Protein AF-A0A5C9BXA0-F1 (afdb_monomer_lite)

Radius of gyration: 40.38 Å; chains: 1; bounding box: 84×95×118 Å

Sequence (724 aa):
MPSVLNLPLPAIEPITLPLEAFYPDLRAKRRQELIDTAKAAVVQTEADAAKKQAAVDTAKKKLASAVPRPSGSGQDDASEPLSNGRGTAVPFLDDNFATHNKELWKVLSGDWAFEDKKLKLKTPGHFATIATLTNHPLDFKATLKYRTLEGGAIGSVGLFFDMVELKDAQAVYTALGTGNSTVQAFHRINGSEVYPGAGIVPAKVKANEDTTLEVIARGQELKIWLNGELKLTYTMPTPRHPGRFALWCHAGVAEFHSLKITPSEPSIDELRLAVRAAESEAALAVKSIDVARAEAAAIEARIAAEVAKYVARPSSAEGGQSTAASHAERTATLAKAELESLRAEQQLDIAKAATKPDDAKSQEAVKASEAKATAARAAVDAAKVNTTKEDANYTPLGPTYPATSTGRRLVLARWLTSKDNPLTARVAVNHIWKRHFGTALVPSVANFGLNGKPPTHPALLDWLAVEFMESGWSLKHLHRLMVTSAAYRRASSEVREMGSGEDRANLPLSPSPSLPRSNNQRIDPENKSYWRANIRRMEAEVVRDTLWSLTNGLDRTFSGPELEPAAADTTPRRSLYFRHTPDDQATMLELFDGPSAAECFERTDSIMPQQALSLANSPVALTQSRLIARRLSQSETSSAPVSDDDFIHAAFEALLVRTPHADELASSGIFLQRQAPLLAEPNKLTRTPTGLATSIPPSTDPRLRARENLVHVLLNHQDFVTIR

pLDDT: mean 85.91, std 15.13, range [27.47, 98.19]

Structure (mmCIF, N/CA/C/O backbone):
data_AF-A0A5C9BXA0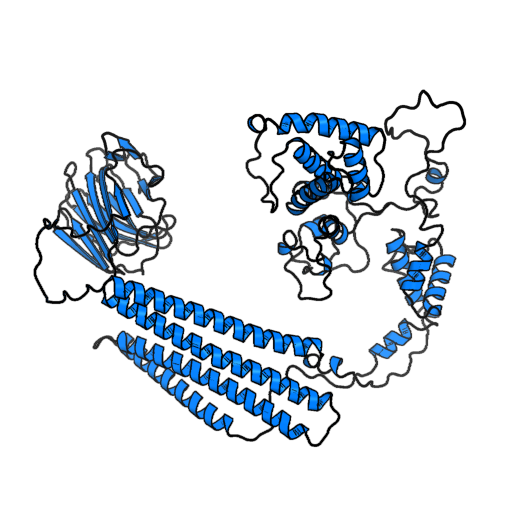-F1
#
_entry.id   AF-A0A5C9BXA0-F1
#
loop_
_atom_site.group_PDB
_atom_site.id
_atom_site.type_symbol
_atom_site.label_atom_id
_atom_site.label_alt_id
_atom_site.label_comp_id
_atom_site.label_asym_id
_atom_site.label_entity_id
_atom_site.label_seq_id
_atom_site.pdbx_PDB_ins_code
_atom_site.Cartn_x
_atom_site.Cartn_y
_atom_site.Cartn_z
_atom_site.occupancy
_atom_site.B_iso_or_equiv
_atom_site.auth_seq_id
_atom_site.auth_comp_id
_atom_site.auth_asym_id
_atom_site.auth_atom_id
_atom_site.pdbx_PDB_model_num
ATOM 1 N N . MET A 1 1 ? -14.961 -4.712 -46.331 1.00 48.28 1 MET A N 1
ATOM 2 C CA . MET A 1 1 ? -13.967 -5.493 -45.561 1.00 48.28 1 MET A CA 1
ATOM 3 C C . MET A 1 1 ? -12.823 -5.839 -46.500 1.00 48.28 1 MET A C 1
ATOM 5 O O . MET A 1 1 ? -13.127 -6.277 -47.604 1.00 48.28 1 MET A O 1
ATOM 9 N N . PRO A 1 2 ? -11.552 -5.613 -46.128 1.00 58.16 2 PRO A N 1
ATOM 10 C CA . PRO A 1 2 ? -10.415 -6.145 -46.879 1.00 58.16 2 PRO A CA 1
ATOM 11 C C . PRO A 1 2 ? -10.594 -7.651 -47.107 1.00 58.16 2 PRO A C 1
ATOM 13 O O . PRO A 1 2 ? -10.984 -8.355 -46.177 1.00 58.16 2 PRO A O 1
ATOM 16 N N . SER A 1 3 ? -10.315 -8.151 -48.313 1.00 64.81 3 SER A N 1
ATOM 17 C CA . SER A 1 3 ? -10.463 -9.579 -48.652 1.00 64.81 3 SER A CA 1
ATOM 18 C C . SER A 1 3 ? -9.663 -10.497 -47.720 1.00 64.81 3 SER A C 1
ATOM 20 O O . SER A 1 3 ? -10.126 -11.582 -47.390 1.00 64.81 3 SER A O 1
ATOM 22 N N . VAL A 1 4 ? -8.521 -10.018 -47.216 1.00 63.44 4 VAL A N 1
ATOM 23 C CA . VAL A 1 4 ? -7.667 -10.705 -46.228 1.00 63.44 4 VAL A CA 1
ATOM 24 C C . VAL A 1 4 ? -8.341 -10.931 -44.864 1.00 63.44 4 VAL A C 1
ATOM 26 O O . VAL A 1 4 ? -7.901 -11.779 -44.101 1.00 63.44 4 VAL A O 1
ATOM 29 N N . LEU A 1 5 ? -9.419 -10.204 -44.545 1.00 67.44 5 LEU A N 1
ATOM 30 C CA . LEU A 1 5 ? -10.202 -10.393 -43.315 1.00 67.44 5 LEU A CA 1
ATOM 31 C C . LEU A 1 5 ? -11.477 -11.217 -43.543 1.00 67.44 5 LEU A C 1
ATOM 33 O O . LEU A 1 5 ? -12.261 -11.395 -42.613 1.00 67.44 5 LEU A O 1
ATOM 37 N N . ASN A 1 6 ? -11.696 -11.741 -44.754 1.00 76.06 6 ASN A N 1
ATOM 38 C CA . ASN A 1 6 ? -12.821 -12.624 -45.061 1.00 76.06 6 ASN A CA 1
ATOM 39 C C . ASN A 1 6 ? -12.522 -14.077 -44.649 1.00 76.06 6 ASN A C 1
ATOM 41 O O . ASN A 1 6 ? -12.647 -15.009 -45.442 1.00 76.06 6 ASN A O 1
ATOM 45 N N . LEU A 1 7 ? -12.057 -14.251 -43.412 1.00 80.88 7 LEU A N 1
ATOM 46 C CA . LEU A 1 7 ? -11.720 -15.548 -42.840 1.00 80.88 7 LEU A CA 1
ATOM 47 C C . LEU A 1 7 ? -12.970 -16.171 -42.211 1.00 80.88 7 LEU A C 1
ATOM 49 O O . LEU A 1 7 ? -13.674 -15.471 -41.471 1.00 80.88 7 LEU A O 1
ATOM 53 N N . PRO A 1 8 ? -13.244 -17.466 -42.447 1.00 82.94 8 PRO A N 1
ATOM 54 C CA . PRO A 1 8 ? -14.403 -18.129 -41.868 1.00 82.94 8 PRO A CA 1
ATOM 55 C C . PRO A 1 8 ? -14.325 -18.105 -40.339 1.00 82.94 8 PRO A C 1
ATOM 57 O O . PRO A 1 8 ? -13.272 -18.340 -39.743 1.00 82.94 8 PRO A O 1
ATOM 60 N N . LEU A 1 9 ? -15.455 -17.821 -39.692 1.00 82.50 9 LEU A N 1
ATOM 61 C CA . LEU A 1 9 ? -15.554 -17.910 -38.240 1.00 82.50 9 LEU A CA 1
ATOM 62 C C . LEU A 1 9 ? -15.630 -19.386 -37.824 1.00 82.50 9 LEU A C 1
ATOM 64 O O . LEU A 1 9 ? -16.473 -20.115 -38.353 1.00 82.50 9 LEU A O 1
ATOM 68 N N . PRO A 1 10 ? -14.799 -19.835 -36.867 1.00 85.06 10 PRO A N 1
ATOM 69 C CA . PRO A 1 10 ? -14.960 -21.154 -36.266 1.00 85.06 10 PRO A CA 1
ATOM 70 C C . PRO A 1 10 ? -16.343 -21.311 -35.614 1.00 85.06 10 PRO A C 1
ATOM 72 O O . PRO A 1 10 ? -16.953 -20.327 -35.187 1.00 85.06 10 PRO A O 1
ATOM 75 N N . ALA A 1 11 ? -16.821 -22.551 -35.488 1.00 90.56 11 ALA A N 1
ATOM 76 C CA . ALA A 1 11 ? -18.076 -22.840 -34.798 1.00 90.56 11 ALA A CA 1
ATOM 77 C C . ALA A 1 11 ? -18.033 -22.364 -33.335 1.00 90.56 11 ALA A C 1
ATOM 79 O O . ALA A 1 11 ? -17.029 -22.523 -32.636 1.00 90.56 11 ALA A O 1
ATOM 80 N N . ILE A 1 12 ? -19.135 -21.761 -32.881 1.00 94.25 12 ILE A N 1
ATOM 81 C CA . ILE A 1 12 ? -19.301 -21.300 -31.502 1.00 94.25 12 ILE A CA 1
ATOM 82 C C . ILE A 1 12 ? -19.943 -22.420 -30.699 1.00 94.25 12 ILE A C 1
ATOM 84 O O . ILE A 1 12 ? -21.111 -22.741 -30.902 1.00 94.25 12 ILE A O 1
ATOM 88 N N . GLU A 1 13 ? -19.184 -22.961 -29.753 1.00 93.88 13 GLU A N 1
ATOM 89 C CA . GLU A 1 13 ? -19.622 -24.044 -28.879 1.00 93.88 13 GLU A CA 1
ATOM 90 C C . GLU A 1 13 ? -19.443 -23.652 -27.409 1.00 93.88 13 GLU A C 1
ATOM 92 O O . GLU A 1 13 ? -18.456 -22.985 -27.070 1.00 93.88 13 GLU A O 1
ATOM 97 N N . PRO A 1 14 ? -20.366 -24.053 -26.515 1.00 94.75 14 PRO A N 1
ATOM 98 C CA . PRO A 1 14 ? -20.176 -23.879 -25.085 1.00 94.75 14 PRO A CA 1
ATOM 99 C C . PRO A 1 14 ? -18.888 -24.547 -24.598 1.00 94.75 14 PRO A C 1
ATOM 101 O O . PRO A 1 14 ? -18.557 -25.658 -25.003 1.00 94.75 14 PRO A O 1
ATOM 104 N N . ILE A 1 15 ? -18.181 -23.881 -23.688 1.00 93.75 15 ILE A N 1
ATOM 105 C CA . ILE A 1 15 ? -16.971 -24.407 -23.054 1.00 93.75 15 ILE A CA 1
ATOM 106 C C . ILE A 1 15 ? -17.175 -24.526 -21.550 1.00 93.75 15 ILE A C 1
ATOM 108 O O . ILE A 1 15 ? -17.762 -23.639 -20.926 1.00 93.75 15 ILE A O 1
ATOM 112 N N . THR A 1 16 ? -16.645 -25.593 -20.961 1.00 93.69 16 THR A N 1
ATOM 113 C CA . THR A 1 16 ? -16.536 -25.720 -19.506 1.00 93.69 16 THR A CA 1
ATOM 114 C C . THR A 1 16 ? -15.391 -24.847 -19.012 1.00 93.69 16 THR A C 1
ATOM 116 O O . THR A 1 16 ? -14.286 -24.876 -19.558 1.00 93.69 16 THR A O 1
ATOM 119 N N . LEU A 1 17 ? -15.665 -24.040 -17.994 1.00 91.94 17 LEU A N 1
ATOM 120 C CA . LEU A 1 17 ? -14.680 -23.183 -17.358 1.00 91.94 17 LEU A CA 1
ATOM 121 C C . LEU A 1 17 ? -13.929 -23.961 -16.269 1.00 91.94 17 LEU A C 1
ATOM 123 O O . LEU A 1 17 ? -14.535 -24.781 -15.577 1.00 91.94 17 LEU A O 1
ATOM 127 N N . PRO A 1 18 ? -12.624 -23.702 -16.083 1.00 91.25 18 PRO A N 1
ATOM 128 C CA . PRO A 1 18 ? -11.890 -24.259 -14.955 1.00 91.25 18 PRO A CA 1
ATOM 129 C C . PRO A 1 18 ? -12.444 -23.709 -13.632 1.00 91.25 18 PRO A C 1
ATOM 131 O O . PRO A 1 18 ? -13.010 -22.610 -13.596 1.00 91.25 18 PRO A O 1
ATOM 134 N N . LEU A 1 19 ? -12.260 -24.456 -12.539 1.00 88.62 19 LEU A N 1
ATOM 135 C CA . LEU A 1 19 ? -12.777 -24.107 -11.210 1.00 88.62 19 LEU A CA 1
ATOM 136 C C . LEU A 1 19 ? -12.387 -22.689 -10.786 1.00 88.62 19 LEU A C 1
ATOM 138 O O . LEU A 1 19 ? -13.210 -21.927 -10.297 1.00 88.62 19 LEU A O 1
ATOM 142 N N . GLU A 1 20 ? -11.150 -22.289 -11.052 1.00 89.38 20 GLU A N 1
ATOM 143 C CA . GLU A 1 20 ? -10.595 -20.989 -10.684 1.00 89.38 20 GLU A CA 1
ATOM 144 C C . GLU A 1 20 ? -11.245 -19.808 -11.423 1.00 89.38 20 GLU A C 1
ATOM 146 O O . GLU A 1 20 ? -11.086 -18.653 -11.001 1.00 89.38 20 GLU A O 1
ATOM 151 N N . ALA A 1 21 ? -11.936 -20.077 -12.536 1.00 90.06 21 ALA A N 1
ATOM 152 C CA . ALA A 1 21 ? -12.659 -19.077 -13.311 1.00 90.06 21 ALA A CA 1
ATOM 153 C C . ALA A 1 21 ? -14.081 -18.862 -12.783 1.00 90.06 21 ALA A C 1
ATOM 155 O O . ALA A 1 21 ? -14.523 -17.716 -12.738 1.00 90.06 21 ALA A O 1
ATOM 156 N N . PHE A 1 22 ? -14.778 -19.927 -12.370 1.00 92.06 22 PHE A N 1
ATOM 157 C CA . PHE A 1 22 ? -16.157 -19.816 -11.884 1.00 92.06 22 PHE A CA 1
ATOM 158 C C . PHE A 1 22 ? -16.286 -19.802 -10.355 1.00 92.06 22 PHE A C 1
ATOM 160 O O . PHE A 1 22 ? -17.319 -19.386 -9.845 1.00 92.06 22 PHE A O 1
ATOM 167 N N . TYR A 1 23 ? -15.243 -20.177 -9.616 1.00 93.56 23 TYR A N 1
ATOM 168 C CA . TYR A 1 23 ? -15.154 -20.000 -8.169 1.00 93.56 23 TYR A CA 1
ATOM 169 C C . TYR A 1 23 ? -13.767 -19.454 -7.768 1.00 93.56 23 TYR A C 1
ATOM 171 O O . TYR A 1 23 ? -12.899 -20.191 -7.293 1.00 93.56 23 TYR A O 1
ATOM 179 N N . PRO A 1 24 ? -13.514 -18.145 -7.973 1.00 92.69 24 PRO A N 1
ATOM 180 C CA . PRO A 1 24 ? -12.199 -17.534 -7.761 1.00 92.69 24 PRO A CA 1
ATOM 181 C C . PRO A 1 24 ? -11.617 -17.704 -6.352 1.00 92.69 24 PRO A C 1
ATOM 183 O O . PRO A 1 24 ? -10.400 -17.849 -6.220 1.00 92.69 24 PRO A O 1
ATOM 186 N N . ASP A 1 25 ? -12.457 -17.721 -5.313 1.00 91.44 25 ASP A N 1
ATOM 187 C CA . ASP A 1 25 ? -12.003 -17.868 -3.924 1.00 91.44 25 ASP A CA 1
ATOM 188 C C . ASP A 1 25 ? -11.428 -19.254 -3.605 1.00 91.44 25 ASP A C 1
ATOM 190 O O . ASP A 1 25 ? -10.664 -19.406 -2.652 1.00 91.44 25 ASP A O 1
ATOM 194 N N . LEU A 1 26 ? -11.683 -20.249 -4.462 1.00 90.81 26 LEU A N 1
ATOM 195 C CA . LEU A 1 26 ? -11.056 -21.562 -4.364 1.00 90.81 26 LEU A CA 1
ATOM 196 C C . LEU A 1 26 ? -9.652 -21.638 -4.966 1.00 90.81 26 LEU A C 1
ATOM 198 O O . LEU A 1 26 ? -9.031 -22.695 -4.882 1.00 90.81 26 LEU A O 1
ATOM 202 N N . ARG A 1 27 ? -9.088 -20.564 -5.527 1.00 91.50 27 ARG A N 1
ATOM 203 C CA . ARG A 1 27 ? -7.679 -20.562 -5.967 1.00 91.50 27 ARG A CA 1
ATOM 204 C C . ARG A 1 27 ? -6.750 -20.815 -4.781 1.00 91.50 27 ARG A C 1
ATOM 206 O O . ARG A 1 27 ? -6.910 -20.199 -3.734 1.00 91.50 27 ARG A O 1
ATOM 213 N N . ALA A 1 28 ? -5.718 -21.645 -4.957 1.00 89.94 28 ALA A N 1
ATOM 214 C CA . ALA A 1 28 ? -4.806 -22.024 -3.869 1.00 89.94 28 ALA A CA 1
ATOM 215 C C . ALA A 1 28 ? -4.225 -20.821 -3.104 1.00 89.94 28 ALA A C 1
ATOM 217 O O . ALA A 1 28 ? -4.270 -20.796 -1.877 1.00 89.94 28 ALA A O 1
ATOM 218 N N . LYS A 1 29 ? -3.768 -19.793 -3.831 1.00 89.25 29 LYS A N 1
ATOM 219 C CA . LYS A 1 29 ? -3.258 -18.552 -3.235 1.00 89.25 29 LYS A CA 1
ATOM 220 C C . LYS A 1 29 ? -4.329 -17.812 -2.426 1.00 89.25 29 LYS A C 1
ATOM 222 O O . LYS A 1 29 ? -4.054 -17.369 -1.321 1.00 89.25 29 LYS A O 1
ATOM 227 N N . ARG A 1 30 ? -5.556 -17.734 -2.947 1.00 91.56 30 ARG A N 1
ATOM 228 C CA . ARG A 1 30 ? -6.666 -17.038 -2.291 1.00 91.56 30 ARG A CA 1
ATOM 229 C C . ARG A 1 30 ? -7.102 -17.739 -1.005 1.00 91.56 30 ARG A C 1
ATOM 231 O O . ARG A 1 30 ? -7.327 -17.078 0.001 1.00 91.56 30 ARG A O 1
ATOM 238 N N . ARG A 1 31 ? -7.138 -19.074 -1.002 1.00 92.44 31 ARG A N 1
ATOM 239 C CA . ARG A 1 31 ? -7.395 -19.864 0.215 1.00 92.44 31 ARG A CA 1
ATOM 240 C C . ARG A 1 31 ? -6.335 -19.602 1.285 1.00 92.44 31 ARG A C 1
ATOM 242 O O . ARG A 1 31 ? -6.688 -19.401 2.440 1.00 92.44 31 ARG A O 1
ATOM 249 N N . GLN A 1 32 ? -5.059 -19.560 0.896 1.00 92.88 32 GLN A N 1
ATOM 250 C CA . GLN A 1 32 ? -3.976 -19.245 1.828 1.00 92.88 32 GLN A CA 1
ATOM 251 C C . GLN A 1 32 ? -4.109 -17.822 2.389 1.00 92.88 32 GLN A C 1
ATOM 253 O O . GLN A 1 32 ? -4.031 -17.647 3.597 1.00 92.88 32 GLN A O 1
ATOM 258 N N . GLU A 1 33 ? -4.413 -16.831 1.545 1.00 93.44 33 GLU A N 1
ATOM 259 C CA . GLU A 1 33 ? -4.660 -15.449 1.985 1.00 93.44 33 GLU A CA 1
ATOM 260 C C . GLU A 1 33 ? -5.802 -15.352 3.008 1.00 93.44 33 GLU A C 1
ATOM 262 O O . GLU A 1 33 ? -5.689 -14.605 3.978 1.00 93.44 33 GLU A O 1
ATOM 267 N N . LEU A 1 34 ? -6.894 -16.103 2.822 1.00 93.88 34 LEU A N 1
ATOM 268 C CA . LEU A 1 34 ? -8.011 -16.139 3.774 1.00 93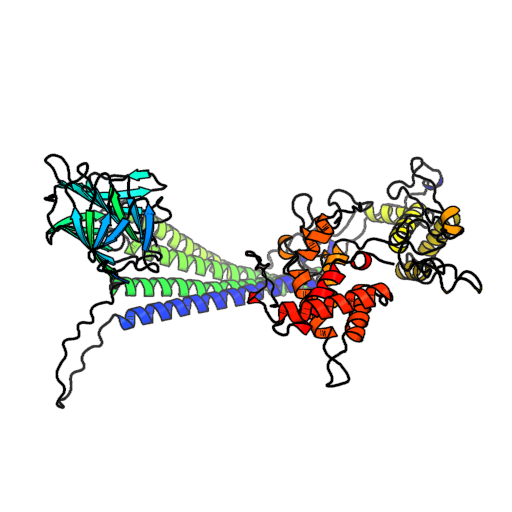.88 34 LEU A CA 1
ATOM 269 C C . LEU A 1 34 ? -7.581 -16.706 5.136 1.00 93.88 34 LEU A C 1
ATOM 271 O O . LEU A 1 34 ? -7.936 -16.140 6.170 1.00 93.88 34 LEU A O 1
ATOM 275 N N . ILE A 1 35 ? -6.788 -17.782 5.138 1.00 94.25 35 ILE A N 1
ATOM 276 C CA . ILE A 1 35 ? -6.235 -18.388 6.361 1.00 94.25 35 ILE A CA 1
ATOM 277 C C . ILE A 1 35 ? -5.280 -17.414 7.056 1.00 94.25 35 ILE A C 1
ATOM 279 O O . ILE A 1 35 ? -5.394 -17.191 8.261 1.00 94.25 35 ILE A O 1
ATOM 283 N N . ASP A 1 36 ? -4.361 -16.813 6.303 1.00 94.75 36 ASP A N 1
ATOM 284 C CA . ASP A 1 36 ? -3.365 -15.885 6.837 1.00 94.75 36 ASP A CA 1
ATOM 285 C C . ASP A 1 36 ? -4.036 -14.635 7.418 1.00 94.75 36 ASP A C 1
ATOM 287 O O . ASP A 1 36 ? -3.678 -14.194 8.509 1.00 94.75 36 ASP A O 1
ATOM 291 N N . THR A 1 37 ? -5.067 -14.111 6.745 1.00 95.31 37 THR A N 1
ATOM 292 C CA . THR A 1 37 ? -5.870 -12.978 7.235 1.00 95.31 37 THR A CA 1
ATOM 293 C C . THR A 1 37 ? -6.569 -13.326 8.548 1.00 95.31 37 THR A C 1
ATOM 295 O O . THR A 1 37 ? -6.531 -12.541 9.495 1.00 95.31 37 THR A O 1
ATOM 298 N N . ALA A 1 38 ? -7.168 -14.516 8.640 1.00 94.50 38 ALA A N 1
ATOM 299 C CA . ALA A 1 38 ? -7.842 -14.956 9.855 1.00 94.50 38 ALA A CA 1
ATOM 300 C C . ALA A 1 38 ? -6.862 -15.152 11.026 1.00 94.50 38 ALA A C 1
ATOM 302 O O . ALA A 1 38 ? -7.133 -14.723 12.146 1.00 94.50 38 ALA A O 1
ATOM 303 N N . LYS A 1 39 ? -5.682 -15.728 10.768 1.00 95.81 39 LYS A N 1
ATOM 304 C CA . LYS A 1 39 ? -4.616 -15.878 11.775 1.00 95.81 39 LYS A CA 1
ATOM 305 C C . LYS A 1 39 ? -4.045 -14.534 12.216 1.00 95.81 39 LYS A C 1
ATOM 307 O O . LYS A 1 39 ? -3.810 -14.337 13.406 1.00 95.81 39 LYS A O 1
ATOM 312 N N . ALA A 1 40 ? -3.863 -13.597 11.288 1.00 96.50 40 ALA A N 1
ATOM 313 C CA . ALA A 1 40 ? -3.422 -12.244 11.605 1.00 96.50 40 ALA A CA 1
ATOM 314 C C . ALA A 1 40 ? -4.427 -11.517 12.513 1.00 96.50 40 ALA A C 1
ATOM 316 O O . ALA A 1 40 ? -4.009 -10.849 13.459 1.00 96.50 40 ALA A O 1
ATOM 317 N N . ALA A 1 41 ? -5.734 -11.701 12.290 1.00 96.00 41 ALA A N 1
ATOM 318 C CA . ALA A 1 41 ? -6.770 -11.147 13.161 1.00 96.00 41 ALA A CA 1
ATOM 319 C C . ALA A 1 41 ? -6.671 -11.692 14.598 1.00 96.00 41 ALA A C 1
ATOM 321 O O . ALA A 1 41 ? -6.749 -10.910 15.544 1.00 96.00 41 ALA A O 1
ATOM 322 N N . VAL A 1 42 ? -6.408 -12.995 14.776 1.00 97.62 42 VAL A N 1
ATOM 323 C CA . VAL A 1 42 ? -6.171 -13.588 16.109 1.00 97.62 42 VAL A CA 1
ATOM 324 C C . VAL A 1 42 ? -4.991 -12.906 16.800 1.00 97.62 42 VAL A C 1
ATOM 326 O O . VAL A 1 42 ? -5.155 -12.375 17.898 1.00 97.62 42 VAL A O 1
ATOM 329 N N . VAL A 1 43 ? -3.834 -12.828 16.134 1.00 97.75 43 VAL A N 1
ATOM 330 C CA . VAL A 1 43 ? -2.629 -12.180 16.686 1.00 97.75 43 VAL A CA 1
ATOM 331 C C . VAL A 1 43 ? -2.898 -10.716 17.050 1.00 97.75 43 VAL A C 1
ATOM 333 O O . VAL A 1 43 ? -2.472 -10.241 18.103 1.00 97.75 43 VAL A O 1
ATOM 336 N N . GLN A 1 44 ? -3.640 -9.993 16.208 1.00 95.81 44 GLN A N 1
ATOM 337 C CA . GLN A 1 44 ? -4.006 -8.603 16.464 1.00 95.81 44 GLN A CA 1
ATOM 338 C C . GLN A 1 44 ? -4.909 -8.463 17.700 1.00 95.81 44 GLN A C 1
ATOM 340 O O . GLN A 1 44 ? -4.674 -7.576 18.522 1.00 95.81 44 GLN A O 1
ATOM 345 N N . THR A 1 45 ? -5.910 -9.334 17.862 1.00 96.50 45 THR A N 1
ATOM 346 C CA . THR A 1 45 ? -6.785 -9.324 19.049 1.00 96.50 45 THR A CA 1
ATOM 347 C C . THR A 1 45 ? -6.050 -9.717 20.330 1.00 96.50 45 THR A C 1
ATOM 349 O O . THR A 1 45 ? -6.281 -9.107 21.370 1.00 96.50 45 THR A O 1
ATOM 352 N N . GLU A 1 46 ? -5.103 -10.658 20.263 1.00 97.25 46 GLU A N 1
ATOM 353 C CA . GLU A 1 46 ? -4.252 -11.027 21.402 1.00 97.25 46 GLU A CA 1
ATOM 354 C C . GLU A 1 46 ? -3.355 -9.860 21.838 1.00 97.25 46 GLU A C 1
ATOM 356 O O . GLU A 1 46 ? -3.227 -9.580 23.034 1.00 97.25 46 GLU A O 1
ATOM 361 N N . ALA A 1 47 ? -2.782 -9.128 20.878 1.00 96.94 47 ALA A N 1
ATOM 362 C CA . ALA A 1 47 ? -1.993 -7.932 21.156 1.00 96.94 47 ALA A CA 1
ATOM 363 C C . ALA A 1 47 ? -2.838 -6.803 21.777 1.00 96.94 47 ALA A C 1
ATOM 365 O O . ALA A 1 47 ? -2.379 -6.133 22.708 1.00 96.94 47 ALA A O 1
ATOM 366 N N . ASP A 1 48 ? -4.072 -6.597 21.303 1.00 95.44 48 ASP A N 1
ATOM 367 C CA . ASP A 1 48 ? -4.990 -5.618 21.899 1.00 95.44 48 ASP A CA 1
ATOM 368 C C . ASP A 1 48 ? -5.378 -6.010 23.330 1.00 95.44 48 ASP A C 1
ATOM 370 O O . ASP A 1 48 ? -5.259 -5.192 24.243 1.00 95.44 48 ASP A O 1
ATOM 374 N N . ALA A 1 49 ? -5.725 -7.276 23.573 1.00 96.00 49 ALA A N 1
ATOM 375 C CA . ALA A 1 49 ? -6.026 -7.768 24.915 1.00 96.00 49 ALA A CA 1
ATOM 376 C C . ALA A 1 49 ? -4.845 -7.591 25.880 1.00 96.00 49 ALA A C 1
ATOM 378 O O . ALA A 1 49 ? -5.034 -7.113 27.000 1.00 96.00 49 ALA A O 1
ATOM 379 N N . ALA A 1 50 ? -3.615 -7.879 25.440 1.00 96.44 50 ALA A N 1
ATOM 380 C CA . ALA A 1 50 ? -2.412 -7.635 26.235 1.00 96.44 50 ALA A CA 1
ATOM 381 C C . ALA A 1 50 ? -2.235 -6.142 26.570 1.00 96.44 50 ALA A C 1
ATOM 383 O O . ALA A 1 50 ? -1.915 -5.784 27.707 1.00 96.44 50 ALA A O 1
ATOM 384 N N . LYS A 1 51 ? -2.502 -5.248 25.610 1.00 96.31 51 LYS A N 1
ATOM 385 C CA . LYS A 1 51 ? -2.469 -3.794 25.824 1.00 96.31 51 LYS A CA 1
ATOM 386 C C . LYS A 1 51 ? -3.538 -3.338 26.821 1.00 96.31 51 LYS A C 1
ATOM 388 O O . LYS A 1 51 ? -3.246 -2.508 27.685 1.00 96.31 51 LYS A O 1
ATOM 393 N N . LYS A 1 52 ? -4.760 -3.873 26.734 1.00 96.25 52 LYS A N 1
ATOM 394 C CA . LYS A 1 52 ? -5.845 -3.582 27.686 1.00 96.25 52 LYS A CA 1
ATOM 395 C C . LYS A 1 52 ? -5.523 -4.104 29.084 1.00 96.25 52 LYS A C 1
ATOM 397 O O . LYS A 1 52 ? -5.723 -3.383 30.058 1.00 96.25 52 LYS A O 1
ATOM 402 N N . GLN A 1 53 ? -4.911 -5.281 29.189 1.00 96.50 53 GLN A N 1
ATOM 403 C CA . GLN A 1 53 ? -4.439 -5.814 30.465 1.00 96.50 53 GLN A CA 1
ATOM 404 C C . GLN A 1 53 ? -3.334 -4.939 31.083 1.00 96.50 53 GLN A C 1
ATOM 406 O O . GLN A 1 53 ? -3.390 -4.614 32.267 1.00 96.50 53 GLN A O 1
ATOM 411 N N . ALA A 1 54 ? -2.382 -4.450 30.286 1.00 94.88 54 ALA A N 1
ATOM 412 C CA . ALA A 1 54 ? -1.366 -3.513 30.769 1.00 94.88 54 ALA A CA 1
ATOM 413 C C . ALA A 1 54 ? -1.971 -2.183 31.271 1.00 94.88 54 ALA A C 1
ATOM 415 O O . ALA A 1 54 ? -1.451 -1.565 32.209 1.00 94.88 54 ALA A O 1
ATOM 416 N N . ALA A 1 55 ? -3.087 -1.738 30.681 1.00 91.44 55 ALA A N 1
ATOM 417 C CA . ALA A 1 55 ? -3.833 -0.578 31.164 1.00 91.44 55 ALA A CA 1
ATOM 418 C C . ALA A 1 55 ? -4.486 -0.846 32.533 1.00 91.44 55 ALA A C 1
ATOM 420 O O . ALA A 1 55 ? -4.415 0.022 33.407 1.00 91.44 55 ALA A O 1
ATOM 421 N N . VAL A 1 56 ? -5.028 -2.052 32.759 1.00 94.81 56 VAL A N 1
ATOM 422 C CA . VAL A 1 56 ? -5.516 -2.496 34.081 1.00 94.81 56 VAL A CA 1
ATOM 423 C C . VAL A 1 56 ? -4.399 -2.438 35.114 1.00 94.81 56 VAL A C 1
ATOM 425 O O . VAL A 1 56 ? -4.571 -1.836 36.175 1.00 94.81 56 VAL A O 1
ATOM 428 N N . ASP A 1 57 ? -3.234 -3.002 34.799 1.00 93.94 57 ASP A N 1
ATOM 429 C CA . ASP A 1 57 ? -2.094 -3.027 35.719 1.00 93.94 57 ASP A CA 1
ATOM 430 C C . ASP A 1 57 ? -1.615 -1.610 36.054 1.00 93.94 57 ASP A C 1
ATOM 432 O O . ASP A 1 57 ? -1.293 -1.296 37.202 1.00 93.94 57 ASP A O 1
ATOM 436 N N . THR A 1 58 ? -1.617 -0.721 35.059 1.00 91.31 58 THR A N 1
ATOM 437 C CA . THR A 1 58 ? -1.285 0.696 35.237 1.00 91.31 58 THR A CA 1
ATOM 438 C C . THR A 1 58 ? -2.299 1.400 36.141 1.00 91.31 58 THR A C 1
ATOM 440 O O . THR A 1 58 ? -1.901 2.124 37.056 1.00 91.31 58 THR A O 1
ATOM 443 N N . ALA A 1 59 ? -3.600 1.180 35.930 1.00 88.75 59 ALA A N 1
ATOM 444 C CA . ALA A 1 59 ? -4.654 1.750 36.767 1.00 88.75 59 ALA A CA 1
ATOM 445 C C . ALA A 1 59 ? -4.568 1.235 38.215 1.00 88.75 59 ALA A C 1
ATOM 447 O O . ALA A 1 59 ? -4.640 2.025 39.157 1.00 88.75 59 ALA A O 1
ATOM 448 N N . LYS A 1 60 ? -4.316 -0.069 38.404 1.00 92.56 60 LYS A N 1
ATOM 449 C CA . LYS A 1 60 ? -4.129 -0.687 39.727 1.00 92.56 60 LYS A CA 1
ATOM 450 C C . LYS A 1 60 ? -2.910 -0.131 40.453 1.00 92.56 60 LYS A C 1
ATOM 452 O O . LYS A 1 60 ? -3.007 0.167 41.640 1.00 92.56 60 LYS A O 1
ATOM 457 N N . LYS A 1 61 ? -1.788 0.069 39.752 1.00 90.62 61 LYS A N 1
ATOM 458 C CA . LYS A 1 61 ? -0.589 0.710 40.318 1.00 90.62 61 LYS A CA 1
ATOM 459 C C . LYS A 1 61 ? -0.882 2.130 40.801 1.00 90.62 61 LYS A C 1
ATOM 461 O O . LYS A 1 61 ? -0.506 2.458 41.922 1.00 90.62 61 LYS A O 1
ATOM 466 N N . LYS A 1 62 ? -1.598 2.938 40.005 1.00 86.38 62 LYS A N 1
ATOM 467 C CA . LYS A 1 62 ? -2.008 4.301 40.395 1.00 86.38 62 LYS A CA 1
ATOM 468 C C . LYS A 1 62 ? -2.908 4.304 41.635 1.00 86.38 62 LYS A C 1
ATOM 470 O O . LYS A 1 62 ? -2.692 5.105 42.540 1.00 86.38 62 LYS A O 1
ATOM 475 N N . LEU A 1 63 ? -3.878 3.389 41.703 1.00 87.88 63 LEU A N 1
ATOM 476 C CA . LEU A 1 63 ? -4.733 3.230 42.882 1.00 87.88 63 LEU A CA 1
ATOM 477 C C . LEU A 1 63 ? -3.923 2.800 44.116 1.00 87.88 63 LEU A C 1
ATOM 479 O O . LEU A 1 63 ? -4.089 3.378 45.186 1.00 87.88 63 LEU A O 1
ATOM 483 N N . ALA A 1 64 ? -3.018 1.830 43.969 1.00 86.56 64 ALA A N 1
ATOM 484 C CA . ALA A 1 64 ? -2.184 1.336 45.062 1.00 86.56 64 ALA A CA 1
ATOM 485 C C . ALA A 1 64 ? -1.237 2.410 45.621 1.00 86.56 64 ALA A C 1
ATOM 487 O O . ALA A 1 64 ? -1.017 2.449 46.827 1.00 86.56 64 ALA A O 1
ATOM 488 N N . SER A 1 65 ? -0.713 3.306 44.775 1.00 82.50 65 SER A N 1
ATOM 489 C CA . SER A 1 65 ? 0.104 4.439 45.230 1.00 82.50 65 SER A CA 1
ATOM 490 C C . SER A 1 65 ? -0.685 5.518 45.981 1.00 82.50 65 SER A C 1
ATOM 492 O O . SER A 1 65 ? -0.077 6.304 46.698 1.00 82.50 65 SER A O 1
ATOM 494 N N . ALA A 1 66 ? -2.014 5.563 45.833 1.00 72.56 66 ALA A N 1
ATOM 495 C CA . ALA A 1 66 ? -2.874 6.575 46.452 1.00 72.56 66 ALA A CA 1
ATOM 496 C C . ALA A 1 66 ? -3.488 6.140 47.799 1.00 72.56 66 ALA A C 1
ATOM 498 O O . ALA A 1 66 ? -4.020 6.974 48.528 1.00 72.56 66 ALA A O 1
ATOM 499 N N . VAL A 1 67 ? -3.436 4.847 48.150 1.00 67.38 67 VAL A N 1
ATOM 500 C CA . VAL A 1 67 ? -3.953 4.326 49.429 1.00 67.38 67 VAL A CA 1
ATOM 501 C C . VAL A 1 67 ? -2.814 4.284 50.463 1.00 67.38 67 VAL A C 1
ATOM 503 O O . VAL A 1 67 ? -1.829 3.580 50.233 1.00 67.38 67 VAL A O 1
ATOM 506 N N . PRO A 1 68 ? -2.911 4.983 51.614 1.00 54.44 68 PRO A N 1
ATOM 507 C CA . PRO A 1 68 ? -1.897 4.896 52.665 1.00 54.44 68 PRO A CA 1
ATOM 508 C C . PRO A 1 68 ? -1.776 3.458 53.186 1.00 54.44 68 PRO A C 1
ATOM 510 O O . PRO A 1 68 ? -2.787 2.814 53.474 1.00 54.44 68 PRO A O 1
ATOM 513 N N . ARG A 1 69 ? -0.546 2.944 53.336 1.00 40.34 69 ARG A N 1
ATOM 514 C CA . ARG A 1 69 ? -0.316 1.652 54.007 1.00 40.34 69 ARG A CA 1
ATOM 515 C C . ARG A 1 69 ? -0.840 1.726 55.451 1.00 40.34 69 ARG A C 1
ATOM 517 O O . ARG A 1 69 ? -0.601 2.741 56.106 1.00 40.34 69 ARG A O 1
ATOM 524 N N . PRO A 1 70 ? -1.491 0.675 55.982 1.00 40.06 70 PRO A N 1
ATOM 525 C CA . PRO A 1 70 ? -1.819 0.625 57.399 1.00 40.06 70 PRO A CA 1
ATOM 526 C C . PRO A 1 70 ? -0.519 0.651 58.206 1.00 40.06 70 PRO A C 1
ATOM 528 O O . PRO A 1 70 ? 0.385 -0.148 57.957 1.00 40.06 70 PRO A O 1
ATOM 531 N N . SER A 1 71 ? -0.427 1.567 59.166 1.00 38.34 71 SER A N 1
ATOM 532 C CA . SER A 1 71 ? 0.593 1.542 60.210 1.00 38.34 71 SER A CA 1
ATOM 533 C C . SER A 1 71 ? 0.423 0.256 61.018 1.00 38.34 71 SER A C 1
ATOM 535 O O . SER A 1 71 ? -0.494 0.143 61.832 1.00 38.34 71 SER A O 1
ATOM 537 N N . GLY A 1 72 ? 1.273 -0.731 60.743 1.00 34.69 72 GLY A N 1
ATOM 538 C CA . GLY A 1 72 ? 1.402 -1.925 61.564 1.00 34.69 72 GLY A CA 1
ATOM 539 C C . GLY A 1 72 ? 1.924 -1.543 62.944 1.00 34.69 72 GLY A C 1
ATOM 540 O O . GLY A 1 72 ? 2.961 -0.902 63.075 1.00 34.69 72 GLY A O 1
ATOM 541 N N . SER A 1 73 ? 1.168 -1.926 63.964 1.00 35.72 73 SER A N 1
ATOM 542 C CA . SER A 1 73 ? 1.563 -1.940 65.366 1.00 35.72 73 SER A CA 1
ATOM 543 C C . SER A 1 73 ? 2.781 -2.842 65.589 1.00 35.72 73 SER A C 1
ATOM 545 O O . SER A 1 73 ? 2.719 -4.018 65.228 1.00 35.72 73 SER A O 1
ATOM 547 N N . GLY A 1 74 ? 3.822 -2.340 66.261 1.00 34.19 74 GLY A N 1
ATOM 548 C CA . GLY A 1 74 ? 4.814 -3.197 66.917 1.00 34.19 74 GLY A CA 1
ATOM 549 C C . GLY A 1 74 ? 6.239 -2.648 66.987 1.00 34.19 74 GLY A C 1
ATOM 550 O O . GLY A 1 74 ? 6.992 -2.812 66.039 1.00 34.19 74 GLY A O 1
ATOM 551 N N . GLN A 1 75 ? 6.572 -2.143 68.178 1.00 31.02 75 GLN A N 1
ATOM 552 C CA . GLN A 1 75 ? 7.890 -2.040 68.822 1.00 31.02 75 GLN A CA 1
ATOM 553 C C . GLN A 1 75 ? 8.857 -0.903 68.448 1.00 31.02 75 GLN A C 1
ATOM 555 O O . GLN A 1 75 ? 9.419 -0.830 67.361 1.00 31.02 75 GLN A O 1
ATOM 560 N N . ASP A 1 76 ? 9.033 -0.067 69.475 1.00 35.91 76 ASP A N 1
ATOM 561 C CA . ASP A 1 76 ? 10.153 0.800 69.825 1.00 35.91 76 ASP A CA 1
ATOM 562 C C . ASP A 1 76 ? 11.501 0.401 69.208 1.00 35.91 76 ASP A C 1
ATOM 564 O O . ASP A 1 76 ? 12.020 -0.675 69.496 1.00 35.91 76 ASP A O 1
ATOM 568 N N . ASP A 1 77 ? 12.120 1.330 68.476 1.00 27.64 77 ASP A N 1
ATOM 569 C CA . ASP A 1 77 ? 13.487 1.723 68.809 1.00 27.64 77 ASP A CA 1
ATOM 570 C C . ASP A 1 77 ? 13.808 3.146 68.327 1.00 27.64 77 ASP A C 1
ATOM 572 O O . ASP A 1 77 ? 13.182 3.697 67.419 1.00 27.64 77 ASP A O 1
ATOM 576 N N . ALA A 1 78 ? 14.731 3.767 69.045 1.00 33.88 78 ALA A N 1
ATOM 577 C CA . ALA A 1 78 ? 14.895 5.202 69.185 1.00 33.88 78 ALA A CA 1
ATOM 578 C C . ALA A 1 78 ? 15.503 5.956 67.982 1.00 33.88 78 ALA A C 1
ATOM 580 O O . ALA A 1 78 ? 16.263 5.431 67.174 1.00 33.88 78 ALA A O 1
ATOM 581 N N . SER A 1 79 ? 15.266 7.274 68.022 1.00 32.09 79 SER A N 1
ATOM 582 C CA . SER A 1 79 ? 16.041 8.375 67.423 1.00 32.09 79 SER A CA 1
ATOM 583 C C . SER A 1 79 ? 16.019 8.562 65.901 1.00 32.09 79 SER A C 1
ATOM 585 O O . SER A 1 79 ? 16.851 8.024 65.192 1.00 32.09 79 SER A O 1
ATOM 587 N N . GLU A 1 80 ? 15.156 9.474 65.437 1.00 27.61 80 GLU A N 1
ATOM 588 C CA . GLU A 1 80 ? 15.517 10.583 64.535 1.00 27.61 80 GLU A CA 1
ATOM 589 C C . GLU A 1 80 ? 14.375 11.627 64.517 1.00 27.61 80 GLU A C 1
ATOM 591 O O . GLU A 1 80 ? 13.205 11.265 64.677 1.00 27.61 80 GLU A O 1
ATOM 596 N N . PRO A 1 81 ? 14.662 12.940 64.414 1.00 29.75 81 PRO A N 1
ATOM 597 C CA . PRO A 1 81 ? 13.643 13.966 64.581 1.00 29.75 81 PRO A CA 1
ATOM 598 C C . PRO A 1 81 ? 12.676 13.978 63.392 1.00 29.75 81 PRO A C 1
ATOM 600 O O . PRO A 1 81 ? 13.057 14.204 62.244 1.00 29.75 81 PRO A O 1
ATOM 603 N N . LEU A 1 82 ? 11.395 13.782 63.707 1.00 28.66 82 LEU A N 1
ATOM 604 C CA . LEU A 1 82 ? 10.252 13.941 62.813 1.00 28.66 82 LEU A CA 1
ATOM 605 C C . LEU A 1 82 ? 10.290 15.316 62.128 1.00 28.66 82 LEU A C 1
ATOM 607 O O . LEU A 1 82 ? 9.920 16.333 62.718 1.00 28.66 82 LEU A O 1
ATOM 611 N N . SER A 1 83 ? 10.691 15.344 60.857 1.00 27.52 83 SER A N 1
ATOM 612 C CA . SER A 1 83 ? 10.343 16.449 59.970 1.00 27.52 83 SER A CA 1
ATOM 613 C C . SER A 1 83 ? 8.923 16.217 59.448 1.00 27.52 83 SER A C 1
ATOM 615 O O . SER A 1 83 ? 8.608 15.198 58.833 1.00 27.52 83 SER A O 1
ATOM 617 N N . ASN A 1 84 ? 8.033 17.161 59.747 1.00 31.00 84 ASN A N 1
ATOM 618 C CA . ASN A 1 84 ? 6.671 17.214 59.227 1.00 31.00 84 ASN A CA 1
ATOM 619 C C . ASN A 1 84 ? 6.694 17.452 57.707 1.00 31.00 84 ASN A C 1
ATOM 621 O O . ASN A 1 84 ? 6.526 18.575 57.239 1.00 31.00 84 ASN A O 1
ATOM 625 N N . GLY A 1 85 ? 6.895 16.395 56.927 1.00 27.47 85 GLY A N 1
ATOM 626 C CA . GLY A 1 85 ? 6.797 16.413 55.472 1.00 27.47 85 GLY A CA 1
ATOM 627 C C . GLY A 1 85 ? 5.396 16.046 54.992 1.00 27.47 85 GLY A C 1
ATOM 628 O O . GLY A 1 85 ? 5.207 14.978 54.417 1.00 27.47 85 GLY A O 1
ATOM 629 N N . ARG A 1 86 ? 4.398 16.927 55.170 1.00 35.12 86 ARG A N 1
ATOM 630 C CA . ARG A 1 86 ? 3.278 16.941 54.210 1.00 35.12 86 ARG A CA 1
ATOM 631 C C . ARG A 1 86 ? 3.895 17.362 52.882 1.00 35.12 86 ARG A C 1
ATOM 633 O O . ARG A 1 86 ? 4.194 18.540 52.714 1.00 35.12 86 ARG A O 1
ATOM 640 N N . GLY A 1 87 ? 4.144 16.406 51.989 1.00 33.31 87 GLY A N 1
ATOM 641 C CA . GLY A 1 87 ? 4.632 16.685 50.643 1.00 33.31 87 GLY A CA 1
ATOM 642 C C . GLY A 1 87 ? 3.714 17.707 49.982 1.00 33.31 87 GLY A C 1
ATOM 643 O O . GLY A 1 87 ? 2.570 17.407 49.654 1.00 33.31 87 GLY A O 1
ATOM 644 N N . THR A 1 88 ? 4.177 18.945 49.849 1.00 39.59 88 THR A N 1
ATOM 645 C CA . THR A 1 88 ? 3.478 19.963 49.073 1.00 39.59 88 THR A CA 1
ATOM 646 C C . THR A 1 88 ? 3.562 19.539 47.617 1.00 39.59 88 THR A C 1
ATOM 648 O O . THR A 1 88 ? 4.668 19.481 47.079 1.00 39.59 88 THR A O 1
ATOM 651 N N . ALA A 1 89 ? 2.420 19.211 47.003 1.00 57.62 89 ALA A N 1
ATOM 652 C CA . ALA A 1 89 ? 2.332 18.889 45.583 1.00 57.62 89 ALA A CA 1
ATOM 653 C C . ALA A 1 89 ? 3.137 19.916 44.773 1.00 57.62 89 ALA A C 1
ATOM 655 O O . ALA A 1 89 ? 2.935 21.126 44.928 1.00 57.62 89 ALA A O 1
ATOM 656 N N . VAL A 1 90 ? 4.086 19.436 43.963 1.00 69.38 90 VAL A N 1
ATOM 657 C CA . VAL A 1 90 ? 4.940 20.312 43.156 1.00 69.38 90 VAL A CA 1
ATOM 658 C C . VAL A 1 90 ? 4.024 21.101 42.215 1.00 69.38 90 VAL A C 1
ATOM 660 O O . VAL A 1 90 ? 3.251 20.491 41.470 1.00 69.38 90 VAL A O 1
ATOM 663 N N . PRO A 1 91 ? 4.038 22.441 42.266 1.00 76.31 91 PRO A N 1
ATOM 664 C CA . PRO A 1 91 ? 3.204 23.241 41.388 1.00 76.31 91 PRO A CA 1
ATOM 665 C C . PRO A 1 91 ? 3.590 22.995 39.926 1.00 76.31 91 PRO A C 1
ATOM 667 O O . PRO A 1 91 ? 4.768 22.971 39.584 1.00 76.31 91 PRO A O 1
ATOM 670 N N . PHE A 1 92 ? 2.585 22.830 39.064 1.00 83.56 92 PHE A N 1
ATOM 671 C CA . PHE A 1 92 ? 2.762 22.806 37.610 1.00 83.56 92 PHE A CA 1
ATOM 672 C C . PHE A 1 92 ? 3.388 24.115 37.116 1.00 83.56 92 PHE A C 1
ATOM 674 O O . PHE A 1 92 ? 4.217 24.116 36.212 1.00 83.56 92 PHE A O 1
ATOM 681 N N . LEU A 1 93 ? 2.983 25.225 37.732 1.00 88.62 93 LEU A N 1
ATOM 682 C CA . LEU A 1 93 ? 3.508 26.556 37.474 1.00 88.62 93 LEU A CA 1
ATOM 683 C C . LEU A 1 93 ? 3.594 27.302 38.806 1.00 88.62 93 LEU A C 1
ATOM 685 O O . LEU A 1 93 ? 2.625 27.301 39.559 1.00 88.62 93 LEU A O 1
ATOM 689 N N . ASP A 1 94 ? 4.725 27.930 39.101 1.00 91.75 94 ASP A N 1
ATOM 690 C CA . ASP A 1 94 ? 4.896 28.837 40.243 1.00 91.75 94 ASP A CA 1
ATOM 691 C C . ASP A 1 94 ? 5.796 29.982 39.782 1.00 91.75 94 ASP A C 1
ATOM 693 O O . ASP A 1 94 ? 7.022 29.879 39.802 1.00 91.75 94 ASP A O 1
ATOM 697 N N . ASP A 1 95 ? 5.173 31.021 39.235 1.00 90.44 95 ASP A N 1
ATOM 698 C CA . ASP A 1 95 ? 5.865 32.149 38.621 1.00 90.44 95 ASP A CA 1
ATOM 699 C C . ASP A 1 95 ? 5.561 33.429 39.402 1.00 90.44 95 ASP A C 1
ATOM 701 O O . ASP A 1 95 ? 4.404 33.742 39.691 1.00 90.44 95 ASP A O 1
ATOM 705 N N . ASN A 1 96 ? 6.610 34.168 39.756 1.00 91.06 96 ASN A N 1
ATOM 706 C CA . ASN A 1 96 ? 6.533 35.468 40.424 1.00 91.06 96 ASN A CA 1
ATOM 707 C C . ASN A 1 96 ? 6.833 36.637 39.472 1.00 91.06 96 ASN A C 1
ATOM 709 O O . ASN A 1 96 ? 6.953 37.773 39.918 1.00 91.06 96 ASN A O 1
ATOM 713 N N . PHE A 1 97 ? 7.007 36.355 38.178 1.00 91.62 97 PHE A N 1
ATOM 714 C CA . PHE A 1 97 ? 7.290 37.322 37.122 1.00 91.62 97 PHE A CA 1
ATOM 715 C C . PHE A 1 97 ? 8.549 38.175 37.361 1.00 91.62 97 PHE A C 1
ATOM 717 O O . PHE A 1 97 ? 8.673 39.274 36.817 1.00 91.62 97 PHE A O 1
ATOM 724 N N . ALA A 1 98 ? 9.514 37.669 38.141 1.00 86.44 98 ALA A N 1
ATOM 725 C CA . ALA A 1 98 ? 10.776 38.362 38.397 1.00 86.44 98 ALA A CA 1
ATOM 726 C C . ALA A 1 98 ? 11.629 38.529 37.129 1.00 86.44 98 ALA A C 1
ATOM 728 O O . ALA A 1 98 ? 12.310 39.542 36.970 1.00 86.44 98 ALA A O 1
ATOM 729 N N . THR A 1 99 ? 11.585 37.542 36.231 1.00 84.00 99 THR A N 1
ATOM 730 C CA . THR A 1 99 ? 12.255 37.542 34.927 1.00 84.00 99 THR A CA 1
ATOM 731 C C . THR A 1 99 ? 11.349 36.905 33.875 1.00 84.00 99 THR A C 1
ATOM 733 O O . THR A 1 99 ? 10.531 36.039 34.175 1.00 84.00 99 THR A O 1
ATOM 736 N N . HIS A 1 100 ? 11.478 37.330 32.616 1.00 85.62 100 HIS A N 1
ATOM 737 C CA . HIS A 1 100 ? 10.707 36.739 31.523 1.00 85.62 100 HIS A CA 1
ATOM 738 C C . HIS A 1 100 ? 11.213 35.320 31.221 1.00 85.62 100 HIS A C 1
ATOM 740 O O . HIS A 1 100 ? 12.252 35.156 30.575 1.00 85.62 100 HIS A O 1
ATOM 746 N N . ASN A 1 101 ? 10.449 34.293 31.604 1.00 85.06 101 ASN A N 1
ATOM 747 C CA . ASN A 1 101 ? 10.712 32.913 31.200 1.00 85.06 101 ASN A CA 1
ATOM 748 C C . ASN A 1 101 ? 10.117 32.615 29.808 1.00 85.06 101 ASN A C 1
ATOM 750 O O . ASN A 1 101 ? 8.928 32.322 29.670 1.00 85.06 101 ASN A O 1
ATOM 754 N N . LYS A 1 102 ? 10.963 32.687 28.770 1.00 86.12 102 LYS A N 1
ATOM 755 C CA . LYS A 1 102 ? 10.569 32.500 27.358 1.00 86.12 102 LYS A CA 1
ATOM 756 C C . LYS A 1 102 ? 10.190 31.056 27.011 1.00 86.12 102 LYS A C 1
ATOM 758 O O . LYS A 1 102 ? 9.596 30.825 25.963 1.00 86.12 102 LYS A O 1
ATOM 763 N N . GLU A 1 103 ? 10.535 30.099 27.869 1.00 84.56 103 GLU A N 1
ATOM 764 C CA . GLU A 1 103 ? 10.151 28.691 27.724 1.00 84.56 103 GLU A CA 1
ATOM 765 C C . GLU A 1 103 ? 8.773 28.405 28.337 1.00 84.56 103 GLU A C 1
ATOM 767 O O . GLU A 1 103 ? 8.177 27.364 28.067 1.00 84.56 103 GLU A O 1
ATOM 772 N N . LEU A 1 104 ? 8.240 29.334 29.137 1.00 86.56 104 LEU A N 1
ATOM 773 C CA . LEU A 1 104 ? 6.916 29.212 29.740 1.00 86.56 104 LEU A CA 1
ATOM 774 C C . LEU A 1 104 ? 5.890 30.104 29.056 1.00 86.56 104 LEU A C 1
ATOM 776 O O . LEU A 1 104 ? 4.795 29.625 28.775 1.00 86.56 104 LEU A O 1
ATOM 780 N N . TRP A 1 105 ? 6.226 31.361 28.761 1.00 92.38 105 TRP A N 1
ATOM 781 C CA . TRP A 1 105 ? 5.260 32.364 28.313 1.00 92.38 105 TRP A CA 1
ATOM 782 C C . TRP A 1 105 ? 5.475 32.820 26.873 1.00 92.38 105 TRP A C 1
ATOM 784 O O . TRP A 1 105 ? 6.592 33.072 26.427 1.00 92.38 105 TRP A O 1
ATOM 794 N N . LYS A 1 106 ? 4.363 33.019 26.162 1.00 93.75 106 LYS A N 1
ATOM 795 C CA . LYS A 1 106 ? 4.313 33.660 24.848 1.00 93.75 106 LYS A CA 1
ATOM 796 C C . LYS A 1 106 ? 3.279 34.778 24.855 1.00 93.75 106 LYS A C 1
ATOM 798 O O . LYS A 1 106 ? 2.099 34.539 25.113 1.00 93.75 106 LYS A O 1
ATOM 803 N N . VAL A 1 107 ? 3.715 35.990 24.522 1.00 93.62 107 VAL A N 1
ATOM 804 C CA . VAL A 1 107 ? 2.809 37.121 24.282 1.00 93.62 107 VAL A CA 1
ATOM 805 C C . VAL A 1 107 ? 2.039 36.856 22.991 1.00 93.62 107 VAL A C 1
ATOM 807 O O . VAL A 1 107 ? 2.642 36.607 21.947 1.00 93.62 107 VAL A O 1
ATOM 810 N N . LEU A 1 108 ? 0.709 36.866 23.074 1.00 92.75 108 LEU A N 1
ATOM 811 C CA . LEU A 1 108 ? -0.179 36.713 21.921 1.00 92.75 108 LEU A CA 1
ATOM 812 C C . LEU A 1 108 ? -0.674 38.075 21.421 1.00 92.75 108 LEU A C 1
ATOM 814 O O . LEU A 1 108 ? -0.806 38.266 20.215 1.00 92.75 108 LEU A O 1
ATOM 818 N N . SER A 1 109 ? -0.924 39.018 22.334 1.00 92.94 109 SER A N 1
ATOM 819 C CA . SER A 1 109 ? -1.386 40.377 22.026 1.00 92.94 109 SER A CA 1
ATOM 820 C C . SER A 1 109 ? -1.120 41.347 23.190 1.00 92.94 109 SER A C 1
ATOM 822 O O . SER A 1 109 ? -1.121 40.942 24.352 1.00 92.94 109 SER A O 1
ATOM 824 N N . GLY A 1 110 ? -0.955 42.640 22.888 1.00 90.81 110 GLY A N 1
ATOM 825 C CA . GLY A 1 110 ? -0.751 43.711 23.877 1.00 90.81 110 GLY A CA 1
ATOM 826 C C . GLY A 1 110 ? 0.714 43.993 24.232 1.00 90.81 110 GLY A C 1
ATOM 827 O O . GLY A 1 110 ? 1.609 43.214 23.908 1.00 90.81 110 GLY A O 1
ATOM 828 N N . ASP A 1 111 ? 0.946 45.128 24.895 1.00 91.06 111 ASP A N 1
ATOM 829 C CA . ASP A 1 111 ? 2.278 45.614 25.282 1.00 91.06 111 ASP A CA 1
ATOM 830 C C . ASP A 1 111 ? 2.652 45.158 26.704 1.00 91.06 111 ASP A C 1
ATOM 832 O O . ASP A 1 111 ? 2.451 45.871 27.695 1.00 91.06 111 ASP A O 1
ATOM 836 N N . TRP A 1 112 ? 3.119 43.912 26.798 1.00 93.56 112 TRP A N 1
ATOM 837 C CA . TRP A 1 112 ? 3.499 43.259 28.051 1.00 93.56 112 TRP A CA 1
ATOM 838 C C . TRP A 1 112 ? 4.986 43.440 28.358 1.00 93.56 112 TRP A C 1
ATOM 840 O O . TRP A 1 112 ? 5.842 43.123 27.531 1.00 93.56 112 TRP A O 1
ATOM 850 N N . ALA A 1 113 ? 5.300 43.850 29.585 1.00 92.12 113 ALA A N 1
ATOM 851 C CA . ALA A 1 113 ? 6.667 44.031 30.059 1.00 92.12 113 ALA A CA 1
ATOM 852 C C . ALA A 1 113 ? 6.901 43.337 31.407 1.00 92.12 113 ALA A C 1
ATOM 854 O O . ALA A 1 113 ? 6.036 43.344 32.279 1.00 92.12 113 ALA A O 1
ATOM 855 N N . PHE A 1 114 ? 8.088 42.758 31.581 1.00 91.31 114 PHE A N 1
ATOM 856 C CA . PHE A 1 114 ? 8.540 42.177 32.847 1.00 91.31 114 PHE A CA 1
ATOM 857 C C . PHE A 1 114 ? 9.475 43.188 33.516 1.00 91.31 114 PHE A C 1
ATOM 859 O O . PHE A 1 114 ? 10.648 43.278 33.159 1.00 91.31 114 PHE A O 1
ATOM 866 N N . GLU A 1 115 ? 8.936 43.994 34.427 1.00 89.19 115 GLU A N 1
ATOM 867 C CA . GLU A 1 115 ? 9.604 45.152 35.035 1.00 89.19 115 GLU A CA 1
ATOM 868 C C . GLU A 1 115 ? 9.305 45.197 36.537 1.00 89.19 115 GLU A C 1
ATOM 870 O O . GLU A 1 115 ? 8.220 44.821 36.977 1.00 89.19 115 GLU A O 1
ATOM 875 N N . ASP A 1 116 ? 10.266 45.651 37.346 1.00 84.56 116 ASP A N 1
ATOM 876 C CA . ASP A 1 116 ? 10.138 45.745 38.812 1.00 84.56 116 ASP A CA 1
ATOM 877 C C . ASP A 1 116 ? 9.724 44.432 39.498 1.00 84.56 116 ASP A C 1
ATOM 879 O O . ASP A 1 116 ? 9.017 44.432 40.508 1.00 84.56 116 ASP A O 1
ATOM 883 N N . LYS A 1 117 ? 10.173 43.300 38.943 1.00 88.06 117 LYS A N 1
ATOM 884 C CA . LYS A 1 117 ? 9.799 41.940 39.362 1.00 88.06 117 LYS A CA 1
ATOM 885 C C . LYS A 1 117 ? 8.292 41.652 39.275 1.00 88.06 117 LYS A C 1
ATOM 887 O O . LYS A 1 117 ? 7.755 40.919 40.101 1.00 88.06 117 LYS A O 1
ATOM 892 N N . LYS A 1 118 ? 7.608 42.267 38.311 1.00 90.94 118 LYS A N 1
ATOM 893 C CA . LYS A 1 118 ? 6.188 42.070 38.018 1.00 90.94 118 LYS A CA 1
ATOM 894 C C . LYS A 1 118 ? 5.983 41.979 36.512 1.00 90.94 118 LYS A C 1
ATOM 896 O O . LYS A 1 118 ? 6.762 42.519 35.727 1.00 90.94 118 LYS A O 1
ATOM 901 N N . LEU A 1 119 ? 4.881 41.362 36.107 1.00 94.12 119 LEU A N 1
ATOM 902 C CA . LEU A 1 119 ? 4.404 41.416 34.728 1.00 94.12 119 LEU A CA 1
ATOM 903 C C . LEU A 1 119 ? 3.404 42.568 34.600 1.00 94.12 119 LEU A C 1
ATOM 905 O O . LEU A 1 119 ? 2.390 42.577 35.288 1.00 94.12 119 LEU A O 1
ATOM 909 N N . LYS A 1 120 ? 3.669 43.542 33.733 1.00 93.38 120 LYS A N 1
ATOM 910 C CA . LYS A 1 120 ? 2.847 44.744 33.546 1.00 93.38 120 LYS A CA 1
ATOM 911 C C . LYS A 1 120 ? 2.299 44.801 32.127 1.00 93.38 120 LYS A C 1
ATOM 913 O O . LYS A 1 120 ? 3.044 44.598 31.172 1.00 93.38 120 LYS A O 1
ATOM 918 N N . LEU A 1 121 ? 1.021 45.138 31.991 1.00 92.12 121 LEU A N 1
ATOM 919 C CA . LEU A 1 121 ? 0.456 45.588 30.721 1.00 92.12 121 LEU A CA 1
ATOM 920 C C . LEU A 1 121 ? 0.500 47.118 30.687 1.00 92.12 121 LEU A C 1
ATOM 922 O O . LEU A 1 121 ? -0.123 47.761 31.531 1.00 92.12 121 LEU A O 1
ATOM 926 N N . LYS A 1 122 ? 1.233 47.698 29.731 1.00 86.81 122 LYS A N 1
ATOM 927 C CA . LYS A 1 122 ? 1.478 49.151 29.679 1.00 86.81 122 LYS A CA 1
ATOM 928 C C . LYS A 1 122 ? 0.351 49.943 29.028 1.00 86.81 122 LYS A C 1
ATOM 930 O O . LYS A 1 122 ? 0.102 51.081 29.416 1.00 86.81 122 LYS A O 1
ATOM 935 N N . THR A 1 123 ? -0.325 49.354 28.046 1.00 87.88 123 THR A N 1
ATOM 936 C CA . THR A 1 123 ? -1.379 50.018 27.273 1.00 87.88 123 THR A CA 1
ATOM 937 C C . THR A 1 123 ? -2.690 49.232 27.346 1.00 87.88 123 THR A C 1
ATOM 939 O O . THR A 1 123 ? -2.670 48.001 27.240 1.00 87.88 123 THR A O 1
ATOM 942 N N . PRO A 1 124 ? -3.846 49.901 27.532 1.00 86.44 124 PRO A N 1
ATOM 943 C CA . PRO A 1 124 ? -5.142 49.235 27.460 1.00 86.44 124 PRO A CA 1
ATOM 944 C C . PRO A 1 124 ? -5.363 48.606 26.079 1.00 86.44 124 PRO A C 1
ATOM 946 O O . PRO A 1 124 ? -5.044 49.208 25.055 1.00 86.44 124 PRO A O 1
ATOM 949 N N . GLY A 1 125 ? -5.958 47.415 26.042 1.00 85.00 125 GLY A N 1
ATOM 950 C CA . GLY A 1 125 ? -6.258 46.710 24.796 1.00 85.00 125 GLY A CA 1
ATOM 951 C C . GLY A 1 125 ? -7.482 45.805 24.906 1.00 85.00 125 GLY A C 1
ATOM 952 O O . GLY A 1 125 ? -8.035 45.604 25.989 1.00 85.00 125 GLY A O 1
ATOM 953 N N . HIS A 1 126 ? -7.910 45.252 23.772 1.00 87.75 126 HIS A N 1
ATOM 954 C CA . HIS A 1 126 ? -8.994 44.274 23.705 1.00 87.75 126 HIS A CA 1
ATOM 955 C C . HIS A 1 126 ? -8.431 42.864 23.910 1.00 87.75 126 HIS A C 1
ATOM 957 O O . HIS A 1 126 ? -7.772 42.338 23.014 1.00 87.75 126 HIS A O 1
ATOM 963 N N . PHE A 1 127 ? -8.661 42.265 25.084 1.00 89.12 127 PHE A N 1
ATOM 964 C CA . PHE A 1 127 ? -8.066 40.977 25.475 1.00 89.12 127 PHE A CA 1
ATOM 965 C C . PHE A 1 127 ? -6.566 40.902 25.145 1.00 89.12 127 PHE A C 1
ATOM 967 O O . PHE A 1 127 ? -6.104 39.993 24.447 1.00 89.12 127 PHE A O 1
ATOM 974 N N . ALA A 1 128 ? -5.794 41.876 25.631 1.00 92.81 128 ALA A N 1
ATOM 975 C CA . ALA A 1 128 ? -4.338 41.769 25.623 1.00 92.81 128 ALA A CA 1
ATOM 976 C C . ALA A 1 128 ? -3.969 40.495 26.389 1.00 92.81 128 ALA A C 1
ATOM 978 O O . ALA A 1 128 ? -4.381 40.367 27.537 1.00 92.81 128 ALA A O 1
ATOM 979 N N . THR A 1 129 ? -3.284 39.542 25.750 1.00 94.50 129 THR A N 1
ATOM 980 C CA . THR A 1 129 ? -3.149 38.164 26.246 1.00 94.50 129 THR A CA 1
ATOM 981 C C . THR A 1 129 ? -1.705 37.669 26.198 1.00 94.50 129 THR A C 1
ATOM 983 O O . THR A 1 129 ? -1.014 37.800 25.183 1.00 94.50 129 THR A O 1
ATOM 986 N N . ILE A 1 130 ? -1.284 37.001 27.270 1.00 94.88 130 ILE A N 1
ATOM 987 C CA . ILE A 1 130 ? -0.039 36.232 27.365 1.00 94.88 130 ILE A CA 1
ATOM 988 C C . ILE A 1 130 ? -0.367 34.810 27.838 1.00 94.88 130 ILE A C 1
ATOM 990 O O . ILE A 1 130 ? -1.135 34.629 28.779 1.00 94.88 130 ILE A O 1
ATOM 994 N N . ALA A 1 131 ? 0.162 33.790 27.161 1.00 95.06 131 ALA A N 1
ATOM 995 C CA . ALA A 1 131 ? -0.242 32.396 27.361 1.00 95.06 131 ALA A CA 1
ATOM 996 C C . ALA A 1 131 ? 0.939 31.464 27.630 1.00 95.06 131 ALA A C 1
ATOM 998 O O . ALA A 1 131 ? 2.055 31.729 27.178 1.00 95.06 131 ALA A O 1
ATOM 999 N N . THR A 1 132 ? 0.676 30.353 28.317 1.00 93.88 132 THR A N 1
ATOM 1000 C CA . THR A 1 132 ? 1.652 29.281 28.519 1.00 93.88 132 THR A CA 1
ATOM 1001 C C . THR A 1 132 ? 1.980 28.578 27.199 1.00 93.88 132 THR A C 1
ATOM 1003 O O . THR A 1 132 ? 1.173 28.575 26.266 1.00 93.88 132 THR A O 1
ATOM 1006 N N . LEU A 1 133 ? 3.159 27.961 27.085 1.00 90.75 133 LEU A N 1
ATOM 1007 C CA . LEU A 1 133 ? 3.513 27.136 25.920 1.00 90.75 133 LEU A CA 1
ATOM 1008 C C . LEU A 1 133 ? 2.937 25.713 25.993 1.00 90.75 133 LEU A C 1
ATOM 1010 O O . LEU A 1 133 ? 2.643 25.126 24.953 1.00 90.75 133 LEU A O 1
ATOM 1014 N N . THR A 1 134 ? 2.732 25.179 27.199 1.00 89.69 134 THR A N 1
ATOM 1015 C CA . THR A 1 134 ? 2.222 23.822 27.448 1.00 89.69 134 THR A CA 1
ATOM 1016 C C . THR A 1 134 ? 0.813 23.830 28.040 1.00 89.69 134 THR A C 1
ATOM 1018 O O . THR A 1 134 ? 0.344 24.843 28.576 1.00 89.69 134 THR A O 1
ATOM 1021 N N . ASN A 1 135 ? 0.129 22.688 27.928 1.00 90.25 135 ASN A N 1
ATOM 1022 C CA . ASN A 1 135 ? -1.187 22.490 28.525 1.00 90.25 135 ASN A CA 1
ATOM 1023 C C . ASN A 1 135 ? -1.076 22.377 30.048 1.00 90.25 135 ASN A C 1
ATOM 1025 O O . ASN A 1 135 ? -0.179 21.700 30.552 1.00 90.25 135 ASN A O 1
ATOM 1029 N N . HIS A 1 136 ? -2.005 23.005 30.768 1.00 89.06 136 HIS A N 1
ATOM 1030 C CA . HIS A 1 136 ? -2.089 22.844 32.218 1.00 89.06 136 HIS A CA 1
ATOM 1031 C C . HIS A 1 136 ? -2.749 21.495 32.583 1.00 89.06 136 HIS A C 1
ATOM 1033 O O . HIS A 1 136 ? -3.417 20.884 31.742 1.00 89.06 136 HIS A O 1
ATOM 1039 N N . PRO A 1 137 ? -2.588 21.004 33.829 1.00 87.81 137 PRO A N 1
ATOM 1040 C CA . PRO A 1 137 ? -3.291 19.815 34.312 1.00 87.81 137 PRO A CA 1
ATOM 1041 C C . PRO A 1 137 ? -4.801 20.003 34.198 1.00 87.81 137 PRO A C 1
ATOM 1043 O O . PRO A 1 137 ? -5.278 21.103 34.470 1.00 87.81 137 PRO A O 1
ATOM 1046 N N . LEU A 1 138 ? -5.551 18.957 33.831 1.00 86.31 138 LEU A N 1
ATOM 1047 C CA . LEU A 1 138 ? -7.001 19.079 33.656 1.00 86.31 138 LEU A CA 1
ATOM 1048 C C . LEU A 1 138 ? -7.642 19.577 34.957 1.00 86.31 138 LEU A C 1
ATOM 1050 O O . LEU A 1 138 ? -8.195 20.666 34.959 1.00 86.31 138 LEU A O 1
ATOM 1054 N N . ASP A 1 139 ? -7.446 18.898 36.084 1.00 88.25 139 ASP A N 1
ATOM 1055 C CA . ASP A 1 139 ? -7.922 19.388 37.380 1.00 88.25 139 ASP A CA 1
ATOM 1056 C C . ASP A 1 139 ? -6.819 20.131 38.132 1.00 88.25 139 ASP A C 1
ATOM 1058 O O . ASP A 1 139 ? -5.711 19.618 38.315 1.00 88.25 139 ASP A O 1
ATOM 1062 N N . PHE A 1 140 ? -7.108 21.350 38.583 1.00 92.69 140 PHE A N 1
ATOM 1063 C CA . PHE A 1 140 ? -6.095 22.219 39.171 1.00 92.69 140 PHE A CA 1
ATOM 1064 C C . PHE A 1 140 ? -6.669 23.207 40.187 1.00 92.69 140 PHE A C 1
ATOM 1066 O O . PHE A 1 140 ? -7.860 23.522 40.193 1.00 92.69 140 PHE A O 1
ATOM 1073 N N . LYS A 1 141 ? -5.771 23.740 41.017 1.00 93.69 141 LYS A N 1
ATOM 1074 C CA . LYS A 1 141 ? -5.960 24.974 41.781 1.00 93.69 141 LYS A CA 1
ATOM 1075 C C . LYS A 1 141 ? -4.978 26.025 41.272 1.00 93.69 141 LYS A C 1
ATOM 1077 O O . LYS A 1 141 ? -3.770 25.787 41.298 1.00 93.69 141 LYS A O 1
ATOM 1082 N N . ALA A 1 142 ? -5.496 27.163 40.820 1.00 95.12 142 ALA A N 1
ATOM 1083 C CA . ALA A 1 142 ? -4.728 28.318 40.382 1.00 95.12 142 ALA A CA 1
ATOM 1084 C C . ALA A 1 142 ? -4.934 29.487 41.349 1.00 95.12 142 ALA A C 1
ATOM 1086 O O . ALA A 1 142 ? -6.066 29.819 41.684 1.00 95.12 142 ALA A O 1
ATOM 1087 N N . THR A 1 143 ? -3.854 30.137 41.766 1.00 96.00 143 THR A N 1
ATOM 1088 C CA . THR A 1 143 ? -3.877 31.340 42.600 1.00 96.00 143 THR A CA 1
ATOM 1089 C C . THR A 1 143 ? -3.121 32.447 41.874 1.00 96.00 143 THR A C 1
ATOM 1091 O O . THR A 1 143 ? -1.912 32.344 41.660 1.00 96.00 143 THR A O 1
ATOM 1094 N N . LEU A 1 144 ? -3.839 33.502 41.496 1.00 96.50 144 LEU A N 1
ATOM 1095 C CA . LEU A 1 144 ? -3.338 34.672 40.784 1.00 96.50 144 LEU A CA 1
ATOM 1096 C C . LEU A 1 144 ? -3.358 35.891 41.709 1.00 96.50 144 LEU A C 1
ATOM 1098 O O . LEU A 1 144 ? -4.397 36.225 42.274 1.00 96.50 144 LEU A O 1
ATOM 1102 N N . LYS A 1 145 ? -2.223 36.578 41.831 1.00 96.06 145 LYS A N 1
ATOM 1103 C CA . LYS A 1 145 ? -2.114 37.864 42.531 1.00 96.06 145 LYS A CA 1
ATOM 1104 C C . LYS A 1 145 ? -1.823 38.970 41.533 1.00 96.06 145 LYS A C 1
ATOM 1106 O O . LYS A 1 145 ? -0.874 38.853 40.757 1.00 96.06 145 LYS A O 1
ATOM 1111 N N . TYR A 1 146 ? -2.620 40.028 41.554 1.00 94.75 146 TYR A N 1
ATOM 1112 C CA . TYR A 1 146 ? -2.490 41.162 40.641 1.00 94.75 146 TYR A CA 1
ATOM 1113 C C . TYR A 1 146 ? -3.037 42.444 41.268 1.00 94.75 146 TYR A C 1
ATOM 1115 O O . TYR A 1 146 ? -3.733 42.414 42.282 1.00 94.75 146 TYR A O 1
ATOM 1123 N N . ARG A 1 147 ? -2.743 43.573 40.630 1.00 92.06 147 ARG A N 1
ATOM 1124 C CA . ARG A 1 147 ? -3.258 44.898 40.967 1.00 92.06 147 ARG A CA 1
ATOM 1125 C C . ARG A 1 147 ? -3.629 45.629 39.686 1.00 92.06 147 ARG A C 1
ATOM 1127 O O . ARG A 1 147 ? -2.828 45.725 38.759 1.00 92.06 147 ARG A O 1
ATOM 1134 N N . THR A 1 148 ? -4.841 46.160 39.628 1.00 88.44 148 THR A N 1
ATOM 1135 C CA . THR A 1 148 ? -5.290 47.029 38.528 1.00 88.44 148 THR A CA 1
ATOM 1136 C C . THR A 1 148 ? -4.785 48.452 38.733 1.00 88.44 148 THR A C 1
ATOM 1138 O O . THR A 1 148 ? -4.855 48.940 39.859 1.00 88.44 148 THR A O 1
ATOM 1141 N N . LEU A 1 149 ? -4.307 49.120 37.681 1.00 84.81 149 LEU A N 1
ATOM 1142 C CA . LEU A 1 149 ? -3.699 50.456 37.772 1.00 84.81 149 LEU A CA 1
ATOM 1143 C C . LEU A 1 149 ? -4.658 51.564 37.297 1.00 84.81 149 LEU A C 1
ATOM 1145 O O . LEU A 1 149 ? -5.443 51.364 36.370 1.00 84.81 149 LEU A O 1
ATOM 1149 N N . GLU A 1 150 ? -4.568 52.749 37.908 1.00 71.00 150 GLU A N 1
ATOM 1150 C CA . GLU A 1 150 ? -5.298 53.955 37.485 1.00 71.00 150 GLU A CA 1
ATOM 1151 C C . GLU A 1 150 ? -4.586 54.624 36.297 1.00 71.00 150 GLU A C 1
ATOM 1153 O O . GLU A 1 150 ? -3.555 55.272 36.457 1.00 71.00 150 GLU A O 1
ATOM 1158 N N . GLY A 1 151 ? -5.102 54.432 35.081 1.00 55.72 151 GLY A N 1
ATOM 1159 C CA . GLY A 1 151 ? -4.486 55.000 33.869 1.00 55.72 151 GLY A CA 1
ATOM 1160 C C . GLY A 1 151 ? -5.171 54.662 32.540 1.00 55.72 151 GLY A C 1
ATOM 1161 O O . GLY A 1 151 ? -4.604 54.899 31.479 1.00 55.72 151 GLY A O 1
ATOM 1162 N N . GLY A 1 152 ? -6.383 54.106 32.575 1.00 58.88 152 GLY A N 1
ATOM 1163 C CA . GLY A 1 152 ? -7.190 53.748 31.406 1.00 58.88 152 GLY A CA 1
ATOM 1164 C C . GLY A 1 152 ? -8.671 53.655 31.779 1.00 58.88 152 GLY A C 1
ATOM 1165 O O . GLY A 1 152 ? -9.030 53.923 32.927 1.00 58.88 152 GLY A O 1
ATOM 1166 N N . ALA A 1 153 ? -9.536 53.285 30.827 1.00 57.66 153 ALA A N 1
ATOM 1167 C CA . ALA A 1 153 ? -10.936 52.991 31.134 1.00 57.66 153 ALA A CA 1
ATOM 1168 C C . ALA A 1 153 ? -11.033 51.883 32.201 1.00 57.66 153 ALA A C 1
ATOM 1170 O O . ALA A 1 153 ? -10.113 51.084 32.388 1.00 57.66 153 ALA A O 1
ATOM 1171 N N . ILE A 1 154 ? -12.139 51.863 32.943 1.00 63.94 154 ILE A N 1
ATOM 1172 C CA . ILE A 1 154 ? -12.347 50.871 33.995 1.00 63.94 154 ILE A CA 1
ATOM 1173 C C . ILE A 1 154 ? -12.406 49.480 33.334 1.00 63.94 154 ILE A C 1
ATOM 1175 O O . ILE A 1 154 ? -13.289 49.216 32.521 1.00 63.94 154 ILE A O 1
ATOM 1179 N N . GLY A 1 155 ? -11.402 48.642 33.612 1.00 78.06 155 GLY A N 1
ATOM 1180 C CA . GLY A 1 155 ? -11.111 47.432 32.841 1.00 78.06 155 GLY A CA 1
ATOM 1181 C C . GLY A 1 155 ? -11.323 46.119 33.595 1.00 78.06 155 GLY A C 1
ATOM 1182 O O . GLY A 1 155 ? -11.605 46.081 34.794 1.00 78.06 155 GLY A O 1
ATOM 1183 N N . SER A 1 156 ? -11.163 45.019 32.864 1.00 90.31 156 SER A N 1
ATOM 1184 C CA . SER A 1 156 ? -11.253 43.649 33.372 1.00 90.31 156 SER A CA 1
ATOM 1185 C C . SER A 1 156 ? -9.888 42.972 33.378 1.00 90.31 156 SER A C 1
ATOM 1187 O O . SER A 1 156 ? -9.120 43.132 32.430 1.00 90.31 156 SER A O 1
ATOM 1189 N N . VAL A 1 157 ? -9.611 42.186 34.419 1.00 93.25 157 VAL A N 1
ATOM 1190 C CA . VAL A 1 157 ? -8.408 41.345 34.526 1.00 93.25 157 VAL A CA 1
ATOM 1191 C C . VAL A 1 157 ? -8.832 39.916 34.784 1.00 93.25 157 VAL A C 1
ATOM 1193 O O . VAL A 1 157 ? -9.631 39.663 35.690 1.00 93.25 157 VAL A O 1
ATOM 1196 N N . GLY A 1 158 ? -8.298 38.988 34.001 1.00 93.56 158 GLY A N 1
ATOM 1197 C CA . GLY A 1 158 ? -8.687 37.596 34.089 1.00 93.56 158 GLY A CA 1
ATOM 1198 C C . GLY A 1 158 ? -7.647 36.620 33.585 1.00 93.56 158 GLY A C 1
ATOM 1199 O O . GLY A 1 158 ? -6.523 36.964 33.214 1.00 93.56 158 GLY A O 1
ATOM 1200 N N . LEU A 1 159 ? -8.072 35.367 33.597 1.00 95.75 159 LEU A N 1
ATOM 1201 C CA . LEU A 1 159 ? -7.332 34.223 33.105 1.00 95.75 159 LEU A CA 1
ATOM 1202 C C . LEU A 1 159 ? -8.196 33.412 32.139 1.00 95.75 159 LEU A C 1
ATOM 1204 O O . LEU A 1 159 ? -9.425 33.405 32.248 1.00 95.75 159 LEU A O 1
ATOM 1208 N N . PHE A 1 160 ? -7.545 32.752 31.187 1.00 96.06 160 PHE A N 1
ATOM 1209 C CA . PHE A 1 160 ? -8.116 31.662 30.404 1.00 96.06 160 PHE A CA 1
ATOM 1210 C C . PHE A 1 160 ? -7.495 30.338 30.847 1.00 96.06 160 PHE A C 1
ATOM 1212 O O . PHE A 1 160 ? -6.302 30.277 31.148 1.00 96.06 160 PHE A O 1
ATOM 1219 N N . PHE A 1 161 ? -8.290 29.278 30.826 1.00 95.38 161 PHE A N 1
ATOM 1220 C CA . PHE A 1 161 ? -7.843 27.894 30.945 1.00 95.38 161 PHE A CA 1
ATOM 1221 C C . PHE A 1 161 ? -8.606 27.021 29.944 1.00 95.38 161 PHE A C 1
ATOM 1223 O O . PHE A 1 161 ? -9.583 27.462 29.339 1.00 95.38 161 PHE A O 1
ATOM 1230 N N . ASP A 1 162 ? -8.107 25.813 29.706 1.00 94.31 162 ASP A N 1
ATOM 1231 C CA . ASP A 1 162 ? -8.509 24.928 28.612 1.00 94.31 162 ASP A CA 1
ATOM 1232 C C . ASP A 1 162 ? -8.423 25.630 27.241 1.00 94.31 162 ASP A C 1
ATOM 1234 O O . ASP A 1 162 ? -9.220 25.378 26.350 1.00 94.31 162 ASP A O 1
ATOM 1238 N N . MET A 1 163 ? -7.469 26.548 27.040 1.00 93.44 163 MET A N 1
ATOM 1239 C CA . MET A 1 163 ? -7.448 27.384 25.837 1.00 93.44 163 MET A CA 1
ATOM 1240 C C . MET A 1 163 ? -6.866 26.656 24.612 1.00 93.44 163 MET A C 1
ATOM 1242 O O . MET A 1 163 ? -5.699 26.244 24.625 1.00 93.44 163 MET A O 1
ATOM 1246 N N . VAL A 1 164 ? -7.622 26.617 23.509 1.00 90.75 164 VAL A N 1
ATOM 1247 C CA . VAL A 1 164 ? -7.185 26.160 22.176 1.00 90.75 164 VAL A CA 1
ATOM 1248 C C . VAL A 1 164 ? -7.356 27.299 21.164 1.00 90.75 164 VAL A C 1
ATOM 1250 O O . VAL A 1 164 ? -8.454 27.797 20.940 1.00 90.75 164 VAL A O 1
ATOM 1253 N N . GLU A 1 165 ? -6.241 27.753 20.579 1.00 82.94 165 GLU A N 1
ATOM 1254 C CA . GLU A 1 165 ? -6.192 28.806 19.539 1.00 82.94 165 GLU A CA 1
ATOM 1255 C C . GLU A 1 165 ? -6.986 30.103 19.832 1.00 82.94 165 GLU A C 1
ATOM 1257 O O . GLU A 1 165 ? -7.384 30.790 18.897 1.00 82.94 165 GLU A O 1
ATOM 1262 N N . LEU A 1 166 ? -7.235 30.453 21.105 1.00 80.62 166 LEU A N 1
ATOM 1263 C CA . LEU A 1 166 ? -8.142 31.544 21.532 1.00 80.62 166 LEU A CA 1
ATOM 1264 C C . LEU A 1 166 ? -9.609 31.401 21.065 1.00 80.62 166 LEU A C 1
ATOM 1266 O O . LEU A 1 166 ? -10.408 32.302 21.337 1.00 80.62 166 LEU A O 1
ATOM 1270 N N . LYS A 1 167 ? -9.966 30.287 20.408 1.00 85.00 167 LYS A N 1
ATOM 1271 C CA . LYS A 1 167 ? -11.320 29.969 19.931 1.00 85.00 167 LYS A CA 1
ATOM 1272 C C . LYS A 1 167 ? -12.153 29.299 21.014 1.00 85.00 167 LYS A C 1
ATOM 1274 O O . LYS A 1 167 ? -13.286 29.711 21.237 1.00 85.00 167 LYS A O 1
ATOM 1279 N N . ASP A 1 168 ? -11.573 28.320 21.695 1.00 90.25 168 ASP A N 1
ATOM 1280 C CA . ASP A 1 168 ? -12.225 27.587 22.776 1.00 90.25 168 ASP A CA 1
ATOM 1281 C C . ASP A 1 168 ? -11.450 27.824 24.064 1.00 90.25 168 ASP A C 1
ATOM 1283 O O . ASP A 1 168 ? -10.228 27.653 24.089 1.00 90.25 168 ASP A O 1
ATOM 1287 N N . ALA A 1 169 ? -12.135 28.306 25.100 1.00 92.94 169 ALA A N 1
ATOM 1288 C CA . ALA A 1 169 ? -11.536 28.576 26.403 1.00 92.94 169 ALA A CA 1
ATOM 1289 C C . ALA A 1 169 ? -12.596 28.716 27.499 1.00 92.94 169 ALA A C 1
ATOM 1291 O O . ALA A 1 169 ? -13.703 29.206 27.272 1.00 92.94 169 ALA A O 1
ATOM 1292 N N . GLN A 1 170 ? -12.205 28.376 28.720 1.00 94.44 170 GLN A N 1
ATOM 1293 C CA . GLN A 1 170 ? -12.893 28.760 29.946 1.00 94.44 170 GLN A CA 1
ATOM 1294 C C . GLN A 1 170 ? -12.224 30.016 30.507 1.00 94.44 170 GLN A C 1
ATOM 1296 O O . GLN A 1 170 ? -10.999 30.135 30.455 1.00 94.44 170 GLN A O 1
ATOM 1301 N N . ALA A 1 171 ? -12.993 30.955 31.049 1.00 94.12 171 ALA A N 1
ATOM 1302 C CA . ALA A 1 171 ? -12.454 32.220 31.530 1.00 94.12 171 ALA A CA 1
ATOM 1303 C C . ALA A 1 171 ? -12.989 32.583 32.909 1.00 94.12 171 ALA A C 1
ATOM 1305 O O . ALA A 1 171 ? -14.182 32.447 33.171 1.00 94.12 171 ALA A O 1
ATOM 1306 N N . VAL A 1 172 ? -12.110 33.105 33.766 1.00 96.00 172 VAL A N 1
ATOM 1307 C CA . VAL A 1 172 ? -12.479 33.709 35.053 1.00 96.00 172 VAL A CA 1
ATOM 1308 C C . VAL A 1 172 ? -11.832 35.075 35.151 1.00 96.00 172 VAL A C 1
ATOM 1310 O O . VAL A 1 172 ? -10.640 35.214 34.880 1.00 96.00 172 VAL A O 1
ATOM 1313 N N . TYR A 1 173 ? -12.604 36.084 35.540 1.00 94.69 173 TYR A N 1
ATOM 1314 C CA . TYR A 1 173 ? -12.100 37.447 35.625 1.00 94.69 173 TYR A CA 1
ATOM 1315 C C . TYR A 1 173 ? -12.823 38.293 36.661 1.00 94.69 173 TYR A C 1
ATOM 1317 O O . TYR A 1 173 ? -13.944 37.996 37.073 1.00 94.69 173 TYR A O 1
ATOM 1325 N N . THR A 1 174 ? -12.173 39.383 37.057 1.00 93.31 174 THR A N 1
ATOM 1326 C CA . THR A 1 174 ? -12.829 40.484 37.760 1.00 93.31 174 THR A CA 1
ATOM 1327 C C . THR A 1 174 ? -13.079 41.632 36.802 1.00 93.31 174 THR A C 1
ATOM 1329 O O . THR A 1 174 ? -12.154 42.039 36.094 1.00 93.31 174 THR A O 1
ATOM 1332 N N . ALA A 1 175 ? -14.281 42.195 36.838 1.00 90.12 175 ALA A N 1
ATOM 1333 C CA . ALA A 1 175 ? -14.607 43.430 36.139 1.00 90.12 175 ALA A CA 1
ATOM 1334 C C . ALA A 1 175 ? -14.733 44.572 37.148 1.00 90.12 175 ALA A C 1
ATOM 1336 O O . ALA A 1 175 ? -15.505 44.473 38.108 1.00 90.12 175 ALA A O 1
ATOM 1337 N N . LEU A 1 176 ? -14.007 45.660 36.913 1.00 85.62 176 LEU A N 1
ATOM 1338 C CA . LEU A 1 176 ? -14.251 46.936 37.572 1.00 85.62 176 LEU A CA 1
ATOM 1339 C C . LEU A 1 176 ? -15.195 47.753 36.675 1.00 85.62 176 LEU A C 1
ATOM 1341 O O . LEU A 1 176 ? -14.985 47.833 35.468 1.00 85.62 176 LEU A O 1
ATOM 1345 N N . GLY A 1 177 ? -16.234 48.358 37.247 1.00 70.69 177 GLY A N 1
ATOM 1346 C CA . GLY A 1 177 ? -17.137 49.282 36.556 1.00 70.69 177 GLY A CA 1
ATOM 1347 C C . GLY A 1 177 ? -17.352 50.565 37.361 1.00 70.69 177 GLY A C 1
ATOM 1348 O O . GLY A 1 177 ? -16.942 50.665 38.519 1.00 70.69 177 GLY A O 1
ATOM 1349 N N . THR A 1 178 ? -18.014 51.560 36.768 1.00 59.00 178 THR A N 1
ATOM 1350 C CA . THR A 1 178 ? -18.399 52.810 37.444 1.00 59.00 178 THR A CA 1
ATOM 1351 C C . THR A 1 178 ? -19.475 52.516 38.496 1.00 59.00 178 THR A C 1
ATOM 1353 O O . THR A 1 178 ? -20.664 52.473 38.199 1.00 59.00 178 THR A O 1
ATOM 1356 N N . GLY A 1 179 ? -19.052 52.271 39.738 1.00 61.50 179 GLY A N 1
ATOM 1357 C CA . GLY A 1 179 ? -19.937 52.071 40.893 1.00 61.50 179 GLY A CA 1
ATOM 1358 C C . GLY A 1 179 ? -20.289 50.618 41.232 1.00 61.50 179 GLY A C 1
ATOM 1359 O O . GLY A 1 179 ? -20.791 50.389 42.325 1.00 61.50 179 GLY A O 1
ATOM 1360 N N . ASN A 1 180 ? -19.974 49.641 40.370 1.00 75.44 180 ASN A N 1
ATOM 1361 C CA . ASN A 1 180 ? -20.168 48.207 40.627 1.00 75.44 180 ASN A CA 1
ATOM 1362 C C . ASN A 1 180 ? -18.974 47.389 40.105 1.00 75.44 180 ASN A C 1
ATOM 1364 O O . ASN A 1 180 ? -18.518 47.606 38.985 1.00 75.44 180 ASN A O 1
ATOM 1368 N N . SER A 1 181 ? -18.499 46.416 40.888 1.00 88.31 181 SER A N 1
ATOM 1369 C CA . SER A 1 181 ? -17.487 45.433 40.474 1.00 88.31 181 SER A CA 1
ATOM 1370 C C . SER A 1 181 ? -18.028 44.007 40.585 1.00 88.31 181 SER A C 1
ATOM 1372 O O . SER A 1 181 ? -18.933 43.729 41.373 1.00 88.31 181 SER A O 1
ATOM 1374 N N . THR A 1 182 ? -17.503 43.091 39.774 1.00 92.75 182 THR A N 1
ATOM 1375 C CA . THR A 1 182 ? -17.989 41.702 39.694 1.00 92.75 182 THR A CA 1
ATOM 1376 C C . THR A 1 182 ? -16.841 40.711 39.558 1.00 92.75 182 THR A C 1
ATOM 1378 O O . THR A 1 182 ? -15.762 41.061 39.081 1.00 92.75 182 THR A O 1
ATOM 1381 N N . VAL A 1 183 ? -17.093 39.468 39.965 1.00 93.94 183 VAL A N 1
ATOM 1382 C CA . VAL A 1 183 ? -16.337 38.284 39.542 1.00 93.94 183 VAL A CA 1
ATOM 1383 C C . VAL A 1 183 ? -17.212 37.534 38.553 1.00 93.94 183 VAL A C 1
ATOM 1385 O O . VAL A 1 183 ? -18.408 37.361 38.793 1.00 93.94 183 VAL A O 1
ATOM 1388 N N . GLN A 1 184 ? -16.627 37.117 37.438 1.00 94.50 184 GLN A N 1
ATOM 1389 C CA . GLN A 1 184 ? -17.359 36.514 36.338 1.00 94.50 184 GLN A CA 1
ATOM 1390 C C . GLN A 1 184 ? -16.643 35.275 35.803 1.00 94.50 184 GLN A C 1
ATOM 1392 O O . GLN A 1 184 ? -15.414 35.252 35.704 1.00 94.50 184 GLN A O 1
ATOM 1397 N N . ALA A 1 185 ? -17.428 34.268 35.428 1.00 94.50 185 ALA A N 1
ATOM 1398 C CA . ALA A 1 185 ? -17.016 33.129 34.626 1.00 94.50 185 ALA A CA 1
ATOM 1399 C C . ALA A 1 185 ? -17.726 33.186 33.266 1.00 94.50 185 ALA A C 1
ATOM 1401 O O . ALA A 1 185 ? -18.954 33.271 33.212 1.00 94.50 185 ALA A O 1
ATOM 1402 N N . PHE A 1 186 ? -16.962 33.143 32.176 1.00 93.56 186 PHE A N 1
ATOM 1403 C CA . PHE A 1 186 ? -17.503 33.111 30.814 1.00 93.56 186 PHE A CA 1
ATOM 1404 C C . PHE A 1 186 ? -16.779 32.067 29.964 1.00 93.56 186 PHE A C 1
ATOM 1406 O O . PHE A 1 186 ? -15.742 31.528 30.360 1.00 93.56 186 PHE A O 1
ATOM 1413 N N . HIS A 1 187 ? -17.340 31.768 28.795 1.00 92.50 187 HIS A N 1
ATOM 1414 C CA . HIS A 1 187 ? -16.864 30.702 27.915 1.00 92.50 187 HIS A CA 1
ATOM 1415 C C . HIS A 1 187 ? -16.625 31.238 26.514 1.00 92.50 187 HIS A C 1
ATOM 1417 O O . HIS A 1 187 ? -17.427 32.020 26.008 1.00 92.50 187 HIS A O 1
ATOM 1423 N N . ARG A 1 188 ? -15.559 30.780 25.862 1.00 91.62 188 ARG A N 1
ATOM 1424 C CA . ARG A 1 188 ? -15.409 30.896 24.414 1.00 91.62 188 ARG A CA 1
ATOM 1425 C C . ARG A 1 188 ? -15.700 29.555 23.770 1.00 91.62 188 ARG A C 1
ATOM 1427 O O . ARG A 1 188 ? -15.134 28.548 24.188 1.00 91.62 188 ARG A O 1
ATOM 1434 N N . ILE A 1 189 ? -16.600 29.565 22.793 1.00 87.94 189 ILE A N 1
ATOM 1435 C CA . ILE A 1 189 ? -16.973 28.395 21.996 1.00 87.94 189 ILE A CA 1
ATOM 1436 C C . ILE A 1 189 ? -16.883 28.816 20.533 1.00 87.94 189 ILE A C 1
ATOM 1438 O O . ILE A 1 189 ? -17.602 29.723 20.106 1.00 87.94 189 ILE A O 1
ATOM 1442 N N . ASN A 1 190 ? -15.984 28.194 19.769 1.00 85.69 190 ASN A N 1
ATOM 1443 C CA . ASN A 1 190 ? -15.712 28.534 18.369 1.00 85.69 190 ASN A CA 1
ATOM 1444 C C . ASN A 1 190 ? -15.444 30.039 18.140 1.00 85.69 190 ASN A C 1
ATOM 1446 O O . ASN A 1 190 ? -15.877 30.625 17.149 1.00 85.69 190 ASN A O 1
ATOM 1450 N N . GLY A 1 191 ? -14.752 30.688 19.078 1.00 83.62 191 GLY A N 1
ATOM 1451 C CA . GLY A 1 191 ? -14.397 32.109 19.031 1.00 83.62 191 GLY A CA 1
ATOM 1452 C C . GLY A 1 191 ? -15.495 33.074 19.487 1.00 83.62 191 GLY A C 1
ATOM 1453 O O . GLY A 1 191 ? -15.224 34.267 19.584 1.00 83.62 191 GLY A O 1
ATOM 1454 N N . SER A 1 192 ? -16.700 32.586 19.799 1.00 88.12 192 SER A N 1
ATOM 1455 C CA . SER A 1 192 ? -17.797 33.409 20.329 1.00 88.12 192 SER A CA 1
ATOM 1456 C C . SER A 1 192 ? -17.800 33.421 21.854 1.00 88.12 192 SER A C 1
ATOM 1458 O O . SER A 1 192 ? -17.635 32.376 22.482 1.00 88.12 192 SER A O 1
ATOM 1460 N N . GLU A 1 193 ? -18.015 34.593 22.449 1.00 90.62 193 GLU A N 1
ATOM 1461 C CA . GLU A 1 193 ? -18.044 34.791 23.900 1.00 90.62 193 GLU A CA 1
ATOM 1462 C C . GLU A 1 193 ? -19.460 34.584 24.445 1.00 90.62 193 GLU A C 1
ATOM 1464 O O . GLU A 1 193 ? -20.418 35.223 24.011 1.00 90.62 193 GLU A O 1
ATOM 1469 N N . VAL A 1 194 ? -19.594 33.678 25.408 1.00 90.88 194 VAL A N 1
ATOM 1470 C CA . VAL A 1 194 ? -20.854 33.324 26.059 1.00 90.88 194 VAL A CA 1
ATOM 1471 C C . VAL A 1 194 ? -20.748 33.692 27.532 1.00 90.88 194 VAL A C 1
ATOM 1473 O O . VAL A 1 194 ? -19.871 33.177 28.227 1.00 90.88 194 VAL A O 1
ATOM 1476 N N . TYR A 1 195 ? -21.665 34.542 28.004 1.00 90.31 195 TYR A N 1
ATOM 1477 C CA . TYR A 1 195 ? -21.733 35.047 29.380 1.00 90.31 195 TYR A CA 1
ATOM 1478 C C . TYR A 1 195 ? -22.988 34.528 30.099 1.00 90.31 195 TYR A C 1
ATOM 1480 O O . TYR A 1 195 ? -24.046 35.158 30.035 1.00 90.31 195 TYR A O 1
ATOM 1488 N N . PRO A 1 196 ? -22.923 33.369 30.776 1.00 87.94 196 PRO A N 1
ATOM 1489 C CA . PRO A 1 196 ? -24.059 32.848 31.524 1.00 87.94 196 PRO A CA 1
ATOM 1490 C C . PRO A 1 196 ? -24.334 33.712 32.754 1.00 87.94 196 PRO A C 1
ATOM 1492 O O . PRO A 1 196 ? -23.431 33.971 33.545 1.00 87.94 196 PRO A O 1
ATOM 1495 N N . GLY A 1 197 ? -25.594 34.101 32.973 1.00 85.88 197 GLY A N 1
ATOM 1496 C CA . GLY A 1 197 ? -25.970 34.918 34.137 1.00 85.88 197 GLY A CA 1
ATOM 1497 C C . GLY A 1 197 ? -25.608 34.271 35.481 1.00 85.88 197 GLY A C 1
ATOM 1498 O O . GLY A 1 197 ? -25.202 34.964 36.406 1.00 85.88 197 GLY A O 1
ATOM 1499 N N . ALA A 1 198 ? -25.656 32.935 35.567 1.00 87.94 198 ALA A N 1
ATOM 1500 C CA . ALA A 1 198 ? -25.230 32.175 36.749 1.00 87.94 198 ALA A CA 1
ATOM 1501 C C . ALA A 1 198 ? -23.715 32.256 37.030 1.00 87.94 198 ALA A C 1
ATOM 1503 O O . ALA A 1 198 ? -23.276 31.902 38.120 1.00 87.94 198 ALA A O 1
ATOM 1504 N N . GLY A 1 199 ? -22.921 32.703 36.054 1.00 89.00 199 GLY A N 1
ATOM 1505 C CA . GLY A 1 199 ? -21.480 32.891 36.168 1.00 89.00 199 GLY A CA 1
ATOM 1506 C C . GLY A 1 199 ? -21.070 34.278 36.665 1.00 89.00 199 GLY A C 1
ATOM 1507 O O . GLY A 1 199 ? -19.876 34.527 36.766 1.00 89.00 199 GLY A O 1
ATOM 1508 N N . ILE A 1 200 ? -22.007 35.189 36.954 1.00 92.19 200 ILE A N 1
ATOM 1509 C CA . ILE A 1 200 ? -21.725 36.599 37.272 1.00 92.19 200 ILE A CA 1
ATOM 1510 C C . ILE A 1 200 ? -22.178 36.903 38.699 1.00 92.19 200 ILE A C 1
ATOM 1512 O O . ILE A 1 200 ? -23.365 36.822 39.011 1.00 92.19 200 ILE A O 1
ATOM 1516 N N . VAL A 1 201 ? -21.245 37.304 39.565 1.00 92.75 201 VAL A N 1
ATOM 1517 C CA . VAL A 1 201 ? -21.539 37.658 40.961 1.00 92.75 201 VAL A CA 1
ATOM 1518 C C . VAL A 1 201 ? -20.963 39.030 41.332 1.00 92.75 201 VAL A C 1
ATOM 1520 O O . VAL A 1 201 ? -19.822 39.340 40.967 1.00 92.75 201 VAL A O 1
ATOM 1523 N N . PRO A 1 202 ? -21.707 39.876 42.073 1.00 90.81 202 PRO A N 1
ATOM 1524 C CA . PRO A 1 202 ? -21.166 41.113 42.629 1.00 90.81 202 PRO A CA 1
ATOM 1525 C C . PRO A 1 202 ? -19.960 40.841 43.534 1.00 90.81 202 PRO A C 1
ATOM 1527 O O . PRO A 1 202 ? -19.972 39.936 44.369 1.00 90.81 202 PRO A O 1
ATOM 1530 N N . ALA A 1 203 ? -18.918 41.651 43.395 1.00 87.75 203 ALA A N 1
ATOM 1531 C CA . ALA A 1 203 ? -17.703 41.558 44.194 1.00 87.75 203 ALA A CA 1
ATOM 1532 C C . ALA A 1 203 ? -17.184 42.959 44.529 1.00 87.75 203 ALA A C 1
ATOM 1534 O O . ALA A 1 203 ? -17.563 43.926 43.880 1.00 87.75 203 ALA A O 1
ATOM 1535 N N . LYS A 1 204 ? -16.315 43.087 45.535 1.00 85.56 204 LYS A N 1
ATOM 1536 C CA . LYS A 1 204 ? -15.638 44.351 45.865 1.00 85.56 204 LYS A CA 1
ATOM 1537 C C . LYS A 1 204 ? -14.197 44.273 45.372 1.00 85.56 204 LYS A C 1
ATOM 1539 O O . LYS A 1 204 ? -13.378 43.618 46.006 1.00 85.56 204 LYS A O 1
ATOM 1544 N N . VAL A 1 205 ? -13.916 44.916 44.244 1.00 85.06 205 VAL A N 1
ATOM 1545 C CA . VAL A 1 205 ? -12.563 45.110 43.705 1.00 85.06 205 VAL A CA 1
ATOM 1546 C C . VAL A 1 205 ? -12.366 46.611 43.548 1.00 85.06 205 VAL A C 1
ATOM 1548 O O . VAL A 1 205 ? -13.300 47.306 43.148 1.00 85.06 205 VAL A O 1
ATOM 1551 N N . LYS A 1 206 ? -11.180 47.124 43.874 1.00 84.06 206 LYS A N 1
ATOM 1552 C CA . LYS A 1 206 ? -10.837 48.536 43.684 1.00 84.06 206 LYS A CA 1
ATOM 1553 C C . LYS A 1 206 ? -9.567 48.678 42.863 1.00 84.06 206 LYS A C 1
ATOM 1555 O O . LYS A 1 206 ? -8.687 47.821 42.912 1.00 84.06 206 LYS A O 1
ATOM 1560 N N . ALA A 1 207 ? -9.475 49.789 42.139 1.00 85.75 207 ALA A N 1
ATOM 1561 C CA . ALA A 1 207 ? -8.232 50.183 41.497 1.00 85.75 207 ALA A CA 1
ATOM 1562 C C . ALA A 1 207 ? -7.132 50.410 42.550 1.00 85.75 207 ALA A C 1
ATOM 1564 O O . ALA A 1 207 ? -7.418 50.798 43.682 1.00 85.75 207 ALA A O 1
ATOM 1565 N N . ASN A 1 208 ? -5.881 50.136 42.178 1.00 86.69 208 ASN A N 1
ATOM 1566 C CA . ASN A 1 208 ? -4.682 50.253 43.009 1.00 86.69 208 ASN A CA 1
ATOM 1567 C C . ASN A 1 208 ? -4.641 49.401 44.302 1.00 86.69 208 ASN A C 1
ATOM 1569 O O . ASN A 1 208 ? -3.691 49.541 45.073 1.00 86.69 208 ASN A O 1
ATOM 1573 N N . GLU A 1 209 ? -5.580 48.472 44.521 1.00 89.94 209 GLU A N 1
ATOM 1574 C CA . GLU A 1 209 ? -5.533 47.492 45.620 1.00 89.94 209 GLU A CA 1
ATOM 1575 C C . GLU A 1 209 ? -5.074 46.104 45.123 1.00 89.94 209 GLU A C 1
ATOM 1577 O O . GLU A 1 209 ? -5.433 45.660 44.028 1.00 89.94 209 GLU A O 1
ATOM 1582 N N . ASP A 1 210 ? -4.279 45.400 45.937 1.00 92.00 210 ASP A N 1
ATOM 1583 C CA . ASP A 1 210 ? -3.873 44.024 45.634 1.00 92.00 210 ASP A CA 1
ATOM 1584 C C . ASP A 1 210 ? -5.067 43.079 45.705 1.00 92.00 210 ASP A C 1
ATOM 1586 O O . ASP A 1 210 ? -5.790 43.023 46.699 1.00 92.00 210 ASP A O 1
ATOM 1590 N N . THR A 1 211 ? -5.240 42.299 44.644 1.00 93.19 211 THR A N 1
ATOM 1591 C CA . THR A 1 211 ? -6.323 41.335 44.501 1.00 93.19 211 THR A CA 1
ATOM 1592 C C . THR A 1 211 ? -5.751 39.935 44.324 1.00 93.19 211 THR A C 1
ATOM 1594 O O . THR A 1 211 ? -4.868 39.693 43.500 1.00 93.19 211 THR A O 1
ATOM 1597 N N . THR A 1 212 ? -6.259 38.992 45.117 1.00 96.12 212 THR A N 1
ATOM 1598 C CA . THR A 1 212 ? -5.974 37.562 44.974 1.00 96.12 212 THR A CA 1
ATOM 1599 C C . THR A 1 212 ? -7.202 36.864 44.412 1.00 96.12 212 THR A C 1
ATOM 1601 O O . THR A 1 212 ? -8.240 36.805 45.070 1.00 96.12 212 THR A O 1
ATOM 1604 N N . LEU A 1 213 ? -7.069 36.313 43.211 1.00 95.94 213 LEU A N 1
ATOM 1605 C CA . LEU A 1 213 ? -8.073 35.490 42.552 1.00 95.94 213 LEU A CA 1
ATOM 1606 C C . LEU A 1 213 ? -7.627 34.029 42.620 1.00 95.94 213 LEU A C 1
ATOM 1608 O O . LEU A 1 213 ? -6.575 33.670 42.093 1.00 95.94 213 LEU A O 1
ATOM 1612 N N . GLU A 1 214 ? -8.414 33.183 43.273 1.00 96.50 214 GLU A N 1
ATOM 1613 C CA . GLU A 1 214 ? -8.161 31.745 43.344 1.00 96.50 214 GLU A CA 1
ATOM 1614 C C . GLU A 1 214 ? -9.267 30.976 42.622 1.00 96.50 214 GLU A C 1
ATOM 1616 O O . GLU A 1 214 ? -10.452 31.236 42.814 1.00 96.50 214 GLU A O 1
ATOM 1621 N N . VAL A 1 215 ? -8.862 30.028 41.780 1.00 95.50 215 VAL A N 1
ATOM 1622 C CA . VAL A 1 215 ? -9.737 29.223 40.932 1.00 95.50 215 VAL A CA 1
ATOM 1623 C C . VAL A 1 215 ? -9.423 27.752 41.155 1.00 95.50 215 VAL A C 1
ATOM 1625 O O . VAL A 1 215 ? -8.282 27.327 40.979 1.00 95.50 215 VAL A O 1
ATOM 1628 N N . ILE A 1 216 ? -10.433 26.967 41.518 1.00 94.00 216 ILE A N 1
ATOM 1629 C CA . ILE A 1 216 ? -10.349 25.505 41.551 1.00 94.00 216 ILE A CA 1
ATOM 1630 C C . ILE A 1 216 ? -11.268 24.968 40.467 1.00 94.00 216 ILE A C 1
ATOM 1632 O O . ILE A 1 216 ? -12.475 25.208 40.510 1.00 94.00 216 ILE A O 1
ATOM 1636 N N . ALA A 1 217 ? -10.692 24.247 39.511 1.00 92.50 217 ALA A N 1
ATOM 1637 C CA . ALA A 1 217 ? -11.424 23.623 38.422 1.00 92.50 217 ALA A CA 1
ATOM 1638 C C . ALA A 1 217 ? -11.242 22.103 38.515 1.00 92.50 217 ALA A C 1
ATOM 1640 O O . ALA A 1 217 ? -10.111 21.613 38.447 1.00 92.50 217 ALA A O 1
ATOM 1641 N N . ARG A 1 218 ? -12.346 21.369 38.707 1.00 88.00 218 ARG A N 1
ATOM 1642 C CA . ARG A 1 218 ? -12.368 19.905 38.839 1.00 88.00 218 ARG A CA 1
ATOM 1643 C C . ARG A 1 218 ? -13.532 19.306 38.060 1.00 88.00 218 ARG A C 1
ATOM 1645 O O . ARG A 1 218 ? -14.689 19.565 38.387 1.00 88.00 218 ARG A O 1
ATOM 1652 N N . GLY A 1 219 ? -13.247 18.511 37.029 1.00 84.44 219 GLY A N 1
ATOM 1653 C CA . GLY A 1 219 ? -14.280 18.112 36.072 1.00 84.44 219 GLY A CA 1
ATOM 1654 C C . GLY A 1 219 ? -15.002 19.359 35.550 1.00 84.44 219 GLY A C 1
ATOM 1655 O O . GLY A 1 219 ? -14.352 20.331 35.197 1.00 84.44 219 GLY A O 1
ATOM 1656 N N . GLN A 1 220 ? -16.333 19.396 35.556 1.00 87.88 220 GLN A N 1
ATOM 1657 C CA . GLN A 1 220 ? -17.083 20.611 35.198 1.00 87.88 220 GLN A CA 1
ATOM 1658 C C . GLN A 1 220 ? -17.334 21.569 36.375 1.00 87.88 220 GLN A C 1
ATOM 1660 O O . GLN A 1 220 ? -17.939 22.619 36.179 1.00 87.88 220 GLN A O 1
ATOM 1665 N N . GLU A 1 221 ? -16.886 21.251 37.588 1.00 91.69 221 GLU A N 1
ATOM 1666 C CA . GLU A 1 221 ? -17.046 22.133 38.744 1.00 91.69 221 GLU A CA 1
ATOM 1667 C C . GLU A 1 221 ? -15.964 23.224 38.742 1.00 91.69 221 GLU A C 1
ATOM 1669 O O . GLU A 1 221 ? -14.769 22.945 38.619 1.00 91.69 221 GLU A O 1
ATOM 1674 N N . LEU A 1 222 ? -16.390 24.476 38.900 1.00 93.81 222 LEU A N 1
ATOM 1675 C CA . LEU A 1 222 ? -15.549 25.660 39.006 1.00 93.81 222 LEU A CA 1
ATOM 1676 C C . LEU A 1 222 ? -15.878 26.398 40.302 1.00 93.81 222 LEU A C 1
ATOM 1678 O O . LEU A 1 222 ? -17.019 26.800 40.525 1.00 93.81 222 LEU A O 1
ATOM 1682 N N . LYS A 1 223 ? -14.876 26.623 41.146 1.00 95.12 223 LYS A N 1
ATOM 1683 C CA . LYS A 1 223 ? -15.009 27.448 42.349 1.00 95.12 223 LYS A CA 1
ATOM 1684 C C . LYS A 1 223 ? -14.044 28.618 42.293 1.00 95.12 223 LYS A C 1
ATOM 1686 O O . LYS A 1 223 ? -12.879 28.437 41.943 1.00 95.12 223 LYS A O 1
ATOM 1691 N N . ILE A 1 224 ? -14.538 29.806 42.627 1.00 96.06 224 ILE A N 1
ATOM 1692 C CA . ILE A 1 224 ? -13.790 31.057 42.520 1.00 96.06 224 ILE A CA 1
ATOM 1693 C C . ILE A 1 224 ? -13.815 31.780 43.861 1.00 96.06 224 ILE A C 1
ATOM 1695 O O . ILE A 1 224 ? -14.882 32.130 44.372 1.00 96.06 224 ILE A O 1
ATOM 1699 N N . TRP A 1 225 ? -12.630 32.043 44.399 1.00 96.25 225 TRP A N 1
ATOM 1700 C CA . TRP A 1 225 ? -12.412 32.858 45.583 1.00 96.25 225 TRP A CA 1
ATOM 1701 C C . TRP A 1 225 ? -11.779 34.180 45.190 1.00 96.25 225 TRP A C 1
ATOM 1703 O O . TRP A 1 225 ? -10.885 34.239 44.344 1.00 96.25 225 TRP A O 1
ATOM 1713 N N . LEU A 1 226 ? -12.209 35.238 45.862 1.00 94.75 226 LEU A N 1
ATOM 1714 C CA . LEU A 1 226 ? -11.636 36.563 45.728 1.00 94.75 226 LEU A CA 1
ATOM 1715 C C . LEU A 1 226 ? -11.213 37.052 47.109 1.00 94.75 226 LEU A C 1
ATOM 1717 O O . LEU A 1 226 ? -12.036 37.114 48.019 1.00 94.75 226 LEU A O 1
ATOM 1721 N N . ASN A 1 227 ? -9.933 37.380 47.267 1.00 92.75 227 ASN A N 1
ATOM 1722 C CA . ASN A 1 227 ? -9.343 37.835 48.530 1.00 92.75 227 ASN A CA 1
ATOM 1723 C C . ASN A 1 227 ? -9.651 36.896 49.717 1.00 92.75 227 ASN A C 1
ATOM 1725 O O . ASN A 1 227 ? -9.862 37.342 50.840 1.00 92.75 227 ASN A O 1
ATOM 1729 N N . GLY A 1 228 ? -9.683 35.584 49.454 1.00 89.19 228 GLY A N 1
ATOM 1730 C CA . GLY A 1 228 ? -9.947 34.541 50.452 1.00 89.19 228 GLY A CA 1
ATOM 1731 C C . GLY A 1 228 ? -11.427 34.213 50.688 1.00 89.19 228 GLY A C 1
ATOM 1732 O O . GLY A 1 228 ? -11.722 33.240 51.376 1.00 89.19 228 GLY A O 1
ATOM 1733 N N . GLU A 1 229 ? -12.363 34.954 50.094 1.00 92.56 229 GLU A N 1
ATOM 1734 C CA . GLU A 1 229 ? -13.803 34.709 50.224 1.00 92.56 229 GLU A CA 1
ATOM 1735 C C . GLU A 1 229 ? -14.340 33.952 48.998 1.00 92.56 229 GLU A C 1
ATOM 1737 O O . GLU A 1 229 ? -14.103 34.374 47.865 1.00 92.56 229 GLU A O 1
ATOM 1742 N N . LEU A 1 230 ? -15.069 32.847 49.201 1.00 94.44 230 LEU A N 1
ATOM 1743 C CA . LEU A 1 230 ? -15.707 32.098 48.109 1.00 94.44 230 LEU A CA 1
ATOM 1744 C C . LEU A 1 230 ? -16.817 32.953 47.487 1.00 94.44 230 LEU A C 1
ATOM 1746 O O . LEU A 1 230 ? -17.795 33.274 48.157 1.00 94.44 230 LEU A O 1
ATOM 1750 N N . LYS A 1 231 ? -16.679 33.306 46.207 1.00 94.38 231 LYS A N 1
ATOM 1751 C CA . LYS A 1 231 ? -17.642 34.154 45.490 1.00 94.38 231 LYS A CA 1
ATOM 1752 C C . LYS A 1 231 ? -18.587 33.371 44.599 1.00 94.38 231 LYS A C 1
ATOM 1754 O O . LYS A 1 231 ? -19.751 33.740 44.494 1.00 94.38 231 LYS A O 1
ATOM 1759 N N . LEU A 1 232 ? -18.104 32.312 43.957 1.00 92.81 232 LEU A N 1
ATOM 1760 C CA . LEU A 1 232 ? -18.894 31.575 42.979 1.00 92.81 232 LEU A CA 1
ATOM 1761 C C . LEU A 1 232 ? -18.549 30.086 43.011 1.00 92.81 232 LEU A C 1
ATOM 1763 O O . LEU A 1 232 ? -17.379 29.717 42.966 1.00 92.81 232 LEU A O 1
ATOM 1767 N N . THR A 1 233 ? -19.580 29.243 43.079 1.00 93.38 233 THR A N 1
ATOM 1768 C CA . THR A 1 233 ? -19.520 27.820 42.718 1.00 93.38 233 THR A CA 1
ATOM 1769 C C . THR A 1 233 ? -20.376 27.642 41.475 1.00 93.38 233 THR A C 1
ATOM 1771 O O . THR A 1 233 ? -21.555 27.987 41.484 1.00 93.38 233 THR A O 1
ATOM 1774 N N . TYR A 1 234 ? -19.775 27.156 40.400 1.00 90.75 234 TYR A N 1
ATOM 1775 C CA . TYR A 1 234 ? -20.342 27.185 39.063 1.00 90.75 234 TYR A CA 1
ATOM 1776 C C . TYR A 1 234 ? -20.089 25.859 38.349 1.00 90.75 234 TYR A C 1
ATOM 1778 O O . TYR A 1 234 ? -19.014 25.279 38.469 1.00 90.75 234 TYR A O 1
ATOM 1786 N N . THR A 1 235 ? -21.079 25.368 37.606 1.00 91.25 235 THR A N 1
ATOM 1787 C CA . THR A 1 235 ? -20.905 24.199 36.734 1.00 91.25 235 THR A CA 1
ATOM 1788 C C . THR A 1 235 ? -20.685 24.692 35.313 1.00 91.25 235 THR A C 1
ATOM 1790 O O . THR A 1 235 ? -21.572 25.311 34.729 1.00 91.25 235 THR A O 1
ATOM 1793 N N . MET A 1 236 ? -19.501 24.435 34.764 1.00 90.00 236 MET A N 1
ATOM 1794 C CA . MET A 1 236 ? -19.152 24.796 33.395 1.00 90.00 236 MET A CA 1
ATOM 1795 C C . MET A 1 236 ? -20.067 24.062 32.400 1.00 90.00 236 MET A C 1
ATOM 1797 O O . MET A 1 236 ? -20.281 22.856 32.541 1.00 90.00 236 MET A O 1
ATOM 1801 N N . PRO A 1 237 ? -20.604 24.758 31.381 1.00 83.12 237 PRO A N 1
ATOM 1802 C CA . PRO A 1 237 ? -21.629 24.220 30.490 1.00 83.12 237 PRO A CA 1
ATOM 1803 C C . PRO A 1 237 ? -21.065 23.225 29.470 1.00 83.12 237 PRO A C 1
ATOM 1805 O O . PRO A 1 237 ? -21.809 22.426 28.906 1.00 83.12 237 PRO A O 1
ATOM 1808 N N . THR A 1 238 ? -19.754 23.261 29.227 1.00 81.75 238 THR A N 1
ATOM 1809 C CA . THR A 1 238 ? -19.053 22.385 28.287 1.00 81.75 238 THR A CA 1
ATOM 1810 C C . THR A 1 238 ? -18.092 21.453 29.024 1.00 81.75 238 THR A C 1
ATOM 1812 O O . THR A 1 238 ? -17.561 21.819 30.078 1.00 81.75 238 THR A O 1
ATOM 1815 N N . PRO A 1 239 ? -17.890 20.209 28.550 1.00 82.38 239 PRO A N 1
ATOM 1816 C CA . PRO A 1 239 ? -16.854 19.339 29.090 1.00 82.38 239 PRO A CA 1
ATOM 1817 C C . PRO A 1 239 ? -15.479 19.977 28.916 1.00 82.38 239 PRO A C 1
ATOM 1819 O O . PRO A 1 239 ? -15.199 20.605 27.894 1.00 82.38 239 PRO A O 1
ATOM 1822 N N . ARG A 1 240 ? -14.619 19.807 29.916 1.00 88.50 240 ARG A N 1
ATOM 1823 C CA . ARG A 1 240 ? -13.253 20.324 29.865 1.00 88.50 240 ARG A CA 1
ATOM 1824 C C . ARG A 1 240 ? -12.378 19.474 28.961 1.00 88.50 240 ARG A C 1
ATOM 1826 O O . ARG A 1 240 ? -12.594 18.271 28.823 1.00 88.50 240 ARG A O 1
ATOM 1833 N N . HIS A 1 241 ? -11.366 20.097 28.382 1.00 86.44 241 HIS A N 1
ATOM 1834 C CA . HIS A 1 241 ? -10.412 19.452 27.491 1.00 86.44 241 HIS A CA 1
ATOM 1835 C C . HIS A 1 241 ? -8.992 19.948 27.780 1.00 86.44 241 HIS A C 1
ATOM 1837 O O . HIS A 1 241 ? -8.821 21.016 28.367 1.00 86.44 241 HIS A O 1
ATOM 1843 N N . PRO A 1 242 ? -7.950 19.206 27.365 1.00 88.38 242 PRO A N 1
ATOM 1844 C CA . PRO A 1 242 ? -6.582 19.699 27.454 1.00 88.38 242 PRO A CA 1
ATOM 1845 C C . PRO A 1 242 ? -6.426 21.031 26.705 1.00 88.38 242 PRO A C 1
ATOM 1847 O O . PRO A 1 242 ? -6.840 21.150 25.550 1.00 88.38 242 PRO A O 1
ATOM 1850 N N . GLY A 1 243 ? -5.804 22.020 27.345 1.00 91.31 243 GLY A N 1
ATOM 1851 C CA . GLY A 1 243 ? -5.554 23.326 26.743 1.00 91.31 243 GLY A CA 1
ATOM 1852 C C . GLY A 1 243 ? -4.562 24.166 27.540 1.00 91.31 243 GLY A C 1
ATOM 1853 O O . GLY A 1 243 ? -4.094 23.772 28.612 1.00 91.31 243 GLY A O 1
ATOM 1854 N N . ARG A 1 244 ? -4.198 25.319 26.978 1.00 94.06 244 ARG A N 1
ATOM 1855 C CA . ARG A 1 244 ? -3.210 26.237 27.558 1.00 94.06 244 ARG A CA 1
ATOM 1856 C C . ARG A 1 244 ? -3.846 27.166 28.586 1.00 94.06 244 ARG A C 1
ATOM 1858 O O . ARG A 1 244 ? -5.051 27.406 28.562 1.00 94.06 244 ARG A O 1
ATOM 1865 N N . PHE A 1 245 ? -3.019 27.701 29.475 1.00 95.00 245 PHE A N 1
ATOM 1866 C CA . PHE A 1 245 ? -3.420 28.722 30.436 1.00 95.00 245 PHE A CA 1
ATOM 1867 C C . PHE A 1 245 ? -3.003 30.098 29.908 1.00 95.00 245 PHE A C 1
ATOM 1869 O O . PHE A 1 245 ? -1.965 30.215 29.256 1.00 95.00 245 PHE A O 1
ATOM 1876 N N . ALA A 1 246 ? -3.776 31.148 30.160 1.00 94.94 246 ALA A N 1
ATOM 1877 C CA . ALA A 1 246 ? -3.398 32.501 29.759 1.00 94.94 246 ALA A CA 1
ATOM 1878 C C . ALA A 1 246 ? -3.840 33.548 30.776 1.00 94.94 246 ALA A C 1
ATOM 1880 O O . ALA A 1 246 ? -4.825 33.354 31.478 1.00 94.94 246 ALA A O 1
ATOM 1881 N N . LEU A 1 247 ? -3.122 34.665 30.824 1.00 95.88 247 LEU A N 1
ATOM 1882 C CA . LEU A 1 247 ? -3.512 35.877 31.537 1.00 95.88 247 LEU A CA 1
ATOM 1883 C C . LEU A 1 247 ? -3.929 36.929 30.520 1.00 95.88 247 LEU A C 1
ATOM 1885 O O . LEU A 1 247 ? -3.321 37.035 29.449 1.00 95.88 247 LEU A O 1
ATOM 1889 N N . TRP A 1 248 ? -4.952 37.709 30.853 1.00 94.69 248 TRP A N 1
ATOM 1890 C CA . TRP A 1 248 ? -5.435 38.752 29.966 1.00 94.69 248 TRP A CA 1
ATOM 1891 C C . TRP A 1 248 ? -6.005 39.960 30.706 1.00 94.69 248 TRP A C 1
ATOM 1893 O O . TRP A 1 248 ? -6.504 39.856 31.828 1.00 94.69 248 TRP A O 1
ATOM 1903 N N . CYS A 1 249 ? -5.969 41.107 30.028 1.00 92.94 249 CYS A N 1
ATOM 1904 C CA . CYS A 1 249 ? -6.675 42.318 30.436 1.00 92.94 249 CYS A CA 1
ATOM 1905 C C . CYS A 1 249 ? -7.532 42.848 29.281 1.00 92.94 249 CYS A C 1
ATOM 1907 O O . CYS A 1 249 ? -7.144 42.767 28.112 1.00 92.94 249 CYS A O 1
ATOM 1909 N N . HIS A 1 250 ? -8.688 43.420 29.607 1.00 90.56 250 HIS A N 1
ATOM 1910 C CA . HIS A 1 250 ? -9.591 44.051 28.649 1.00 90.56 250 HIS A CA 1
ATOM 1911 C C . HIS A 1 250 ? -9.911 45.482 29.089 1.00 90.56 250 HIS A C 1
ATOM 1913 O O . HIS A 1 250 ? -10.335 45.698 30.222 1.00 90.56 250 HIS A O 1
ATOM 1919 N N . ALA A 1 251 ? -9.716 46.445 28.186 1.00 87.31 251 ALA A N 1
ATOM 1920 C CA . ALA A 1 251 ? -10.009 47.871 28.370 1.00 87.31 251 ALA A CA 1
ATOM 1921 C C . ALA A 1 251 ? -9.313 48.562 29.564 1.00 87.31 251 ALA A C 1
ATOM 1923 O O . ALA A 1 251 ? -9.652 49.695 29.882 1.00 87.31 251 ALA A O 1
ATOM 1924 N N . GLY A 1 252 ? -8.307 47.934 30.182 1.00 86.31 252 GLY A N 1
ATOM 1925 C CA . GLY A 1 252 ? -7.536 48.501 31.290 1.00 86.31 252 GLY A CA 1
ATOM 1926 C C . GLY A 1 252 ? -6.117 47.943 31.372 1.00 86.31 252 GLY A C 1
ATOM 1927 O O . GLY A 1 252 ? -5.715 47.110 30.557 1.00 86.31 252 GLY A O 1
ATOM 1928 N N . VAL A 1 253 ? -5.367 48.413 32.366 1.00 88.94 253 VAL A N 1
ATOM 1929 C CA . VAL A 1 253 ? -3.974 48.031 32.636 1.00 88.94 253 VAL A CA 1
ATOM 1930 C C . VAL A 1 253 ? -3.839 47.433 34.036 1.00 88.94 253 VAL A C 1
ATOM 1932 O O . VAL A 1 253 ? -4.555 47.810 34.967 1.00 88.94 253 VAL A O 1
ATOM 1935 N N . ALA A 1 254 ? -2.925 46.478 34.186 1.00 91.56 254 ALA A N 1
ATOM 1936 C CA . ALA A 1 254 ? -2.695 45.782 35.445 1.00 91.56 254 ALA A CA 1
ATOM 1937 C C . ALA A 1 254 ? -1.241 45.330 35.574 1.00 91.56 254 ALA A C 1
ATOM 1939 O O . ALA A 1 254 ? -0.541 45.131 34.577 1.00 91.56 254 ALA A O 1
ATOM 1940 N N . GLU A 1 255 ? -0.818 45.139 36.817 1.00 93.12 255 GLU A N 1
ATOM 1941 C CA . GLU A 1 255 ? 0.417 44.455 37.171 1.00 93.12 255 GLU A CA 1
ATOM 1942 C C . GLU A 1 255 ? 0.103 43.122 37.862 1.00 93.12 255 GLU A C 1
ATOM 1944 O O . GLU A 1 255 ? -0.743 43.044 38.750 1.00 93.12 255 GLU A O 1
ATOM 1949 N N . PHE A 1 256 ? 0.790 42.059 37.465 1.00 95.06 256 PHE A N 1
ATOM 1950 C CA . PHE A 1 256 ? 0.652 40.713 38.004 1.00 95.06 256 PHE A CA 1
ATOM 1951 C C . PHE A 1 256 ? 1.878 40.397 38.855 1.00 95.06 256 PHE A C 1
ATOM 1953 O O . PHE A 1 256 ? 3.016 40.642 38.450 1.00 95.06 256 PHE A O 1
ATOM 1960 N N . HIS A 1 257 ? 1.631 39.892 40.059 1.00 95.06 257 HIS A N 1
ATOM 1961 C CA . HIS A 1 257 ? 2.651 39.658 41.080 1.00 95.06 257 HIS A CA 1
ATOM 1962 C C . HIS A 1 257 ? 3.046 38.188 41.154 1.00 95.06 257 HIS A C 1
ATOM 1964 O O . HIS A 1 257 ? 4.214 37.880 41.354 1.00 95.06 257 HIS A O 1
ATOM 1970 N N . SER A 1 258 ? 2.084 37.273 41.016 1.00 94.56 258 SER A N 1
ATOM 1971 C CA . SER A 1 258 ? 2.381 35.842 40.964 1.00 94.56 258 SER A CA 1
ATOM 1972 C C . SER A 1 258 ? 1.239 35.032 40.367 1.00 94.56 258 SER A C 1
ATOM 1974 O O . SER A 1 258 ? 0.069 35.371 40.565 1.00 94.56 258 SER A O 1
ATOM 1976 N N . LEU A 1 259 ? 1.571 33.908 39.739 1.00 94.81 259 LEU A N 1
ATOM 1977 C CA . LEU A 1 259 ? 0.632 32.862 39.355 1.00 94.81 259 LEU A CA 1
ATOM 1978 C C . LEU A 1 259 ? 1.170 31.506 39.808 1.00 94.81 259 LEU A C 1
ATOM 1980 O O . LEU A 1 259 ? 2.242 31.080 39.385 1.00 94.81 259 LEU A O 1
ATOM 1984 N N . LYS A 1 260 ? 0.380 30.808 40.623 1.00 94.44 260 LYS A N 1
ATOM 1985 C CA . LYS A 1 260 ? 0.675 29.442 41.052 1.00 94.44 260 LYS A CA 1
ATOM 1986 C C . LYS A 1 260 ? -0.433 28.499 40.616 1.00 94.44 260 LYS A C 1
ATOM 1988 O O . LYS A 1 260 ? -1.580 28.723 40.980 1.00 94.44 260 LYS A O 1
ATOM 1993 N N . ILE A 1 261 ? -0.104 27.446 39.874 1.00 93.25 261 ILE A N 1
ATOM 1994 C CA . ILE A 1 261 ? -1.016 26.385 39.437 1.00 93.25 261 ILE A CA 1
ATOM 1995 C C . ILE A 1 261 ? -0.523 25.064 40.018 1.00 93.25 261 ILE A C 1
ATOM 1997 O O . ILE A 1 261 ? 0.613 24.655 39.794 1.00 93.25 261 ILE A O 1
ATOM 2001 N N . THR A 1 262 ? -1.391 24.376 40.746 1.00 90.69 262 THR A N 1
ATOM 2002 C CA . THR A 1 262 ? -1.117 23.076 41.369 1.00 90.69 262 THR A CA 1
ATOM 2003 C C . THR A 1 262 ? -2.085 22.032 40.812 1.00 90.69 262 THR A C 1
ATOM 2005 O O . THR A 1 262 ? -3.288 22.309 40.784 1.00 90.69 262 THR A O 1
ATOM 2008 N N . PRO A 1 263 ? -1.608 20.863 40.337 1.00 86.19 263 PRO A N 1
ATOM 2009 C CA . PRO A 1 263 ? -2.493 19.768 39.949 1.00 86.19 263 PRO A CA 1
ATOM 2010 C C . PRO A 1 263 ? -3.357 19.329 41.138 1.00 86.19 263 PRO A C 1
ATOM 2012 O O . PRO A 1 263 ? -2.866 19.253 42.264 1.00 86.19 263 PRO A O 1
ATOM 2015 N N . SER A 1 264 ? -4.629 19.018 40.897 1.00 79.31 264 SER A N 1
ATOM 2016 C CA . SER A 1 264 ? -5.430 18.267 41.869 1.00 79.31 264 SER A CA 1
ATOM 2017 C C . SER A 1 264 ? -5.107 16.781 41.737 1.00 79.31 264 SER A C 1
ATOM 2019 O O . SER A 1 264 ? -5.158 16.241 40.634 1.00 79.31 264 SER A O 1
ATOM 2021 N N . GLU A 1 265 ? -4.794 16.105 42.842 1.00 69.56 265 GLU A N 1
ATOM 2022 C CA . GLU A 1 265 ? -4.687 14.644 42.835 1.00 69.56 265 GLU A CA 1
ATOM 2023 C C . GLU A 1 265 ? -6.079 14.013 42.646 1.00 69.56 265 GLU A C 1
ATOM 2025 O O . GLU A 1 265 ? -7.040 14.481 43.273 1.00 69.56 265 GLU A O 1
ATOM 2030 N N . PRO A 1 266 ? -6.211 12.974 41.795 1.00 67.81 266 PRO A N 1
ATOM 2031 C CA . PRO A 1 266 ? -7.461 12.241 41.656 1.00 67.81 266 PRO A CA 1
ATOM 2032 C C . PRO A 1 266 ? -7.808 11.561 42.979 1.00 67.81 266 PRO A C 1
ATOM 2034 O O . PRO A 1 266 ? -6.949 11.003 43.666 1.00 67.81 266 PRO A O 1
ATOM 2037 N N . SER A 1 267 ? -9.085 11.593 43.333 1.00 72.56 267 SER A N 1
ATOM 2038 C CA . SER A 1 267 ? -9.595 10.907 44.513 1.00 72.56 267 SER A CA 1
ATOM 2039 C C . SER A 1 267 ? -9.417 9.389 44.394 1.00 72.56 267 SER A C 1
ATOM 2041 O O . SER A 1 267 ? -9.380 8.814 43.302 1.00 72.56 267 SER A O 1
ATOM 2043 N N . ILE A 1 268 ? -9.359 8.705 45.540 1.00 75.38 268 ILE A N 1
ATOM 2044 C CA . ILE A 1 268 ? -9.304 7.235 45.584 1.00 75.38 268 ILE A CA 1
ATOM 2045 C C . ILE A 1 268 ? -10.501 6.623 44.834 1.00 75.38 268 ILE A C 1
ATOM 2047 O O . ILE A 1 268 ? -10.350 5.593 44.179 1.00 75.38 268 ILE A O 1
ATOM 2051 N N . ASP A 1 269 ? -11.673 7.257 44.881 1.00 72.62 269 ASP A N 1
ATOM 2052 C CA . ASP A 1 269 ? -12.876 6.761 44.208 1.00 72.62 269 ASP A CA 1
ATOM 2053 C C . ASP A 1 269 ? -12.806 6.906 42.681 1.00 72.62 269 ASP A C 1
ATOM 2055 O O . ASP A 1 269 ? -13.203 5.984 41.966 1.00 72.62 269 ASP A O 1
ATOM 2059 N N . GLU A 1 270 ? -12.204 7.980 42.165 1.00 75.31 270 GLU A N 1
ATOM 2060 C CA . GLU A 1 270 ? -11.915 8.124 40.729 1.00 75.31 270 GLU A CA 1
ATOM 2061 C C . GLU A 1 270 ? -10.899 7.079 40.253 1.00 75.31 270 GLU A C 1
ATOM 2063 O O . GLU A 1 270 ? -11.074 6.471 39.196 1.00 75.31 270 GLU A O 1
ATOM 2068 N N . LEU A 1 271 ? -9.867 6.800 41.055 1.00 82.25 271 LEU A N 1
ATOM 2069 C CA . LEU A 1 271 ? -8.892 5.752 40.748 1.00 82.25 271 LEU A CA 1
ATOM 2070 C C . LEU A 1 271 ? -9.523 4.350 40.784 1.00 82.25 271 LEU A C 1
ATOM 2072 O O . LEU A 1 271 ? -9.212 3.518 39.932 1.00 82.25 271 LEU A O 1
ATOM 2076 N N . ARG A 1 272 ? -10.449 4.085 41.716 1.00 86.81 272 ARG A N 1
ATOM 2077 C CA . ARG A 1 272 ? -11.234 2.837 41.749 1.00 86.81 272 ARG A CA 1
ATOM 2078 C C . ARG A 1 272 ? -12.119 2.694 40.515 1.00 86.81 272 ARG A C 1
ATOM 2080 O O . ARG A 1 272 ? -12.185 1.604 39.947 1.00 86.81 272 ARG A O 1
ATOM 2087 N N . LEU A 1 273 ? -12.778 3.770 40.088 1.00 82.81 273 LEU A N 1
ATOM 2088 C CA . LEU A 1 273 ? -13.604 3.764 38.882 1.00 82.81 273 LEU A CA 1
ATOM 2089 C C . LEU A 1 273 ? -12.757 3.516 37.627 1.00 82.81 273 LEU A C 1
ATOM 2091 O O . LEU A 1 273 ? -13.143 2.710 36.785 1.00 82.81 273 LEU A O 1
ATOM 2095 N N . ALA A 1 274 ? -11.575 4.131 37.542 1.00 83.69 274 ALA A N 1
ATOM 2096 C CA . ALA A 1 274 ? -10.634 3.913 36.446 1.00 83.69 274 ALA A CA 1
ATOM 2097 C C . ALA A 1 274 ? -10.143 2.456 36.369 1.00 83.69 274 ALA A C 1
ATOM 2099 O O . ALA A 1 274 ? -10.033 1.910 35.273 1.00 83.69 274 ALA A O 1
ATOM 2100 N N . VAL A 1 275 ? -9.893 1.804 37.514 1.00 91.62 275 VAL A N 1
ATOM 2101 C CA . VAL A 1 275 ? -9.566 0.366 37.553 1.00 91.62 275 VAL A CA 1
ATOM 2102 C C . VAL A 1 275 ? -10.728 -0.470 37.023 1.00 91.62 275 VAL A C 1
ATOM 2104 O O . VAL A 1 275 ? -10.512 -1.284 36.131 1.00 91.62 275 VAL A O 1
ATOM 2107 N N . ARG A 1 276 ? -11.955 -0.238 37.506 1.00 89.81 276 ARG A N 1
ATOM 2108 C CA . ARG A 1 276 ? -13.143 -0.980 37.045 1.00 89.81 276 ARG A CA 1
ATOM 2109 C C . ARG A 1 276 ? -13.382 -0.812 35.545 1.00 89.81 276 ARG A C 1
ATOM 2111 O O . ARG A 1 276 ? -13.661 -1.791 34.863 1.00 89.81 276 ARG A O 1
ATOM 2118 N N . ALA A 1 277 ? -13.241 0.408 35.025 1.00 88.12 277 ALA A N 1
ATOM 2119 C CA . ALA A 1 277 ? -13.374 0.681 33.596 1.00 88.12 277 ALA A CA 1
ATOM 2120 C C . ALA A 1 277 ? -12.308 -0.066 32.775 1.00 88.12 277 ALA A C 1
ATOM 2122 O O . ALA A 1 277 ? -12.639 -0.721 31.789 1.00 88.12 277 ALA A O 1
ATOM 2123 N N . ALA A 1 278 ? -11.046 -0.041 33.217 1.00 90.62 278 ALA A N 1
ATOM 2124 C CA . ALA A 1 278 ? -9.976 -0.782 32.557 1.00 90.62 278 ALA A CA 1
ATOM 2125 C C . ALA A 1 278 ? -10.217 -2.304 32.590 1.00 90.62 278 ALA A C 1
ATOM 2127 O O . ALA A 1 278 ? -9.988 -2.978 31.589 1.00 90.62 278 ALA A O 1
ATOM 2128 N N . GLU A 1 279 ? -10.695 -2.852 33.715 1.00 95.75 279 GLU A N 1
ATOM 2129 C CA . GLU A 1 279 ? -11.018 -4.282 33.851 1.00 95.75 279 GLU A CA 1
ATOM 2130 C C . GLU A 1 279 ? -12.171 -4.691 32.926 1.00 95.75 279 GLU A C 1
ATOM 2132 O O . GLU A 1 279 ? -12.106 -5.736 32.280 1.00 95.75 279 GLU A O 1
ATOM 2137 N N . SER A 1 280 ? -13.187 -3.835 32.808 1.00 92.75 280 SER A N 1
ATOM 2138 C CA . SER A 1 280 ? -14.314 -3.997 31.886 1.00 92.75 280 SER A CA 1
ATOM 2139 C C . SER A 1 280 ? -13.844 -4.089 30.430 1.00 92.75 280 SER A C 1
ATOM 2141 O O . SER A 1 280 ? -14.227 -5.012 29.705 1.00 92.75 280 SER A O 1
ATOM 2143 N N . GLU A 1 281 ? -12.969 -3.169 30.009 1.00 92.94 281 GLU A N 1
ATOM 2144 C CA . GLU A 1 281 ? -12.387 -3.168 28.662 1.00 92.94 281 GLU A CA 1
ATOM 2145 C C . GLU A 1 281 ? -11.489 -4.384 28.410 1.00 92.94 281 GLU A C 1
ATOM 2147 O O . GLU A 1 281 ? -11.549 -4.976 27.332 1.00 92.94 281 GLU A O 1
ATOM 2152 N N . ALA A 1 282 ? -10.677 -4.783 29.393 1.00 95.94 282 ALA A N 1
ATOM 2153 C CA . ALA A 1 282 ? -9.833 -5.968 29.286 1.00 95.94 282 ALA A CA 1
ATOM 2154 C C . ALA A 1 282 ? -10.669 -7.248 29.144 1.00 95.94 282 ALA A C 1
ATOM 2156 O O . ALA A 1 282 ? -10.348 -8.090 28.310 1.00 95.94 282 ALA A O 1
ATOM 2157 N N . ALA A 1 283 ? -11.780 -7.372 29.878 1.00 96.00 283 ALA A N 1
ATOM 2158 C CA . ALA A 1 283 ? -12.688 -8.510 29.753 1.00 96.00 283 ALA A CA 1
ATOM 2159 C C . ALA A 1 283 ? -13.307 -8.615 28.346 1.00 96.00 283 ALA A C 1
ATOM 2161 O O . ALA A 1 283 ? -13.368 -9.708 27.781 1.00 96.00 283 ALA A O 1
ATOM 2162 N N . LEU A 1 284 ? -13.707 -7.487 27.742 1.00 96.75 284 LEU A N 1
ATOM 2163 C CA . LEU A 1 284 ? -14.185 -7.464 26.353 1.00 96.75 284 LEU A CA 1
ATOM 2164 C C . LEU A 1 284 ? -13.089 -7.859 25.358 1.00 96.75 284 LEU A C 1
ATOM 2166 O O . LEU A 1 284 ? -13.359 -8.609 24.422 1.00 96.75 284 LEU A O 1
ATOM 2170 N N . ALA A 1 285 ? -11.863 -7.374 25.559 1.00 96.38 285 ALA A N 1
ATOM 2171 C CA . ALA A 1 285 ? -10.737 -7.692 24.686 1.00 96.38 285 ALA A CA 1
ATOM 2172 C C . ALA A 1 285 ? -10.306 -9.164 24.797 1.00 96.38 285 ALA A C 1
ATOM 2174 O O . ALA A 1 285 ? -9.963 -9.784 23.800 1.00 96.38 285 ALA A O 1
ATOM 2175 N N . VAL A 1 286 ? -10.389 -9.774 25.982 1.00 96.56 286 VAL A N 1
ATOM 2176 C CA . VAL A 1 286 ? -10.179 -11.223 26.127 1.00 96.56 286 VAL A CA 1
ATOM 2177 C C . VAL A 1 286 ? -11.268 -11.996 25.385 1.00 96.56 286 VAL A C 1
ATOM 2179 O O . VAL A 1 286 ? -10.967 -12.943 24.663 1.00 96.56 286 VAL A O 1
ATOM 2182 N N . LYS A 1 287 ? -12.532 -11.569 25.492 1.00 96.56 287 LYS A N 1
ATOM 2183 C CA . LYS A 1 287 ? -13.643 -12.245 24.814 1.00 96.56 287 LYS A CA 1
ATOM 2184 C C . LYS A 1 287 ? -13.602 -12.086 23.286 1.00 96.56 287 LYS A C 1
ATOM 2186 O O . LYS A 1 287 ? -14.078 -12.963 22.571 1.00 96.56 287 LYS A O 1
ATOM 2191 N N . SER A 1 288 ? -12.997 -11.018 22.762 1.00 97.50 288 SER A N 1
ATOM 2192 C CA . SER A 1 288 ? -12.796 -10.855 21.315 1.00 97.50 288 SER A CA 1
ATOM 2193 C C . S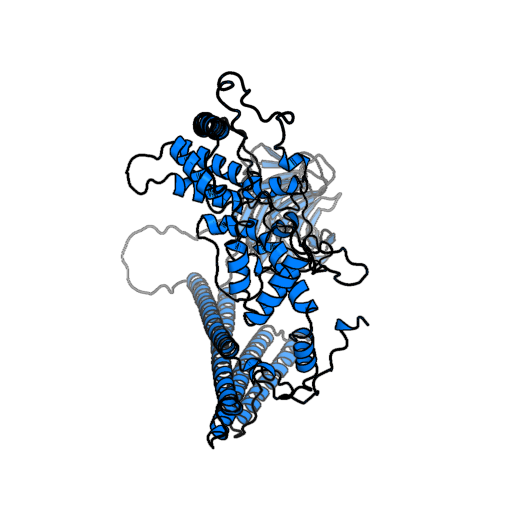ER A 1 288 ? -11.751 -11.818 20.733 1.00 97.50 288 SER A C 1
ATOM 2195 O O . SER A 1 288 ? -11.853 -12.157 19.554 1.00 97.50 288 SER A O 1
ATOM 2197 N N . ILE A 1 289 ? -10.818 -12.340 21.544 1.00 97.94 289 ILE A N 1
ATOM 2198 C CA . ILE A 1 289 ? -9.901 -13.416 21.125 1.00 97.94 289 ILE A CA 1
ATOM 2199 C C . ILE A 1 289 ? -10.688 -14.690 20.793 1.00 97.94 289 ILE A C 1
ATOM 2201 O O . ILE A 1 289 ? -10.422 -15.323 19.770 1.00 97.94 289 ILE A O 1
ATOM 2205 N N . ASP A 1 290 ? -11.672 -15.061 21.623 1.00 96.69 290 ASP A N 1
ATOM 2206 C CA . ASP A 1 290 ? -12.524 -16.236 21.377 1.00 96.69 290 ASP A CA 1
ATOM 2207 C C . ASP A 1 290 ? -13.250 -16.111 20.031 1.00 96.69 290 ASP A C 1
ATOM 2209 O O . ASP A 1 290 ? -13.306 -17.070 19.259 1.00 96.69 290 ASP A O 1
ATOM 2213 N N . VAL A 1 291 ? -13.756 -14.909 19.726 1.00 98.19 291 VAL A N 1
ATOM 2214 C CA . VAL A 1 291 ? -14.391 -14.598 18.438 1.00 98.19 291 VAL A CA 1
ATOM 2215 C C . VAL A 1 291 ? -13.409 -14.803 17.291 1.00 98.19 291 VAL A C 1
ATOM 2217 O O . VAL A 1 291 ? -13.709 -15.568 16.376 1.00 98.19 291 VAL A O 1
ATOM 2220 N N . ALA A 1 292 ? -12.232 -14.176 17.352 1.00 98.00 292 ALA A N 1
ATOM 2221 C CA . ALA A 1 292 ? -11.243 -14.261 16.282 1.00 98.00 292 ALA A CA 1
ATOM 2222 C C . ALA A 1 292 ? -10.785 -15.710 16.036 1.00 98.00 292 ALA A C 1
ATOM 2224 O O . ALA A 1 292 ? -10.660 -16.143 14.889 1.00 98.00 292 ALA A O 1
ATOM 2225 N N . ARG A 1 293 ? -10.584 -16.496 17.103 1.00 98.19 293 ARG A N 1
ATOM 2226 C CA . ARG A 1 293 ? -10.209 -17.915 17.001 1.00 98.19 293 ARG A CA 1
ATOM 2227 C C . ARG A 1 293 ? -11.325 -18.762 16.395 1.00 98.19 293 ARG A C 1
ATOM 2229 O O . ARG A 1 293 ? -11.052 -19.596 15.532 1.00 98.19 293 ARG A O 1
ATOM 2236 N N . ALA A 1 294 ? -12.571 -18.544 16.814 1.00 97.62 294 ALA A N 1
ATOM 2237 C CA . ALA A 1 294 ? -13.716 -19.266 16.271 1.00 97.62 294 ALA A CA 1
ATOM 2238 C C . ALA A 1 294 ? -13.967 -18.915 14.793 1.00 97.62 294 ALA A C 1
ATOM 2240 O O . ALA A 1 294 ? -14.254 -19.803 13.992 1.00 97.62 294 ALA A O 1
ATOM 2241 N N . GLU A 1 295 ? -13.800 -17.649 14.400 1.00 97.56 295 GLU A N 1
ATOM 2242 C CA . GLU A 1 295 ? -13.871 -17.224 12.997 1.00 97.56 295 GLU A CA 1
ATOM 2243 C C . GLU A 1 295 ? -12.756 -17.833 12.143 1.00 97.56 295 GLU A C 1
ATOM 2245 O O . GLU A 1 295 ? -13.022 -18.289 11.030 1.00 97.56 295 GLU A O 1
ATOM 2250 N N . ALA A 1 296 ? -11.525 -17.892 12.660 1.00 97.75 296 ALA A N 1
ATOM 2251 C CA . ALA A 1 296 ? -10.416 -18.537 11.963 1.00 97.75 296 ALA A CA 1
ATOM 2252 C C . ALA A 1 296 ? -10.682 -20.030 11.730 1.00 97.75 296 ALA A C 1
ATOM 2254 O O . ALA A 1 296 ? -10.534 -20.511 10.605 1.00 97.75 296 ALA A O 1
ATOM 2255 N N . ALA A 1 297 ? -11.173 -20.739 12.751 1.00 97.38 297 ALA A N 1
ATOM 2256 C CA . ALA A 1 297 ? -11.589 -22.133 12.617 1.00 97.38 297 ALA A CA 1
ATOM 2257 C C . ALA A 1 297 ? -12.742 -22.303 11.608 1.00 97.38 297 ALA A C 1
ATOM 2259 O O . ALA A 1 297 ? -12.736 -23.245 10.816 1.00 97.38 297 ALA A O 1
ATOM 2260 N N . ALA A 1 298 ? -13.708 -21.377 11.587 1.00 97.06 298 ALA A N 1
ATOM 2261 C CA . ALA A 1 298 ? -14.801 -21.390 10.617 1.00 97.06 298 ALA A CA 1
ATOM 2262 C C . ALA A 1 298 ? -14.305 -21.215 9.177 1.00 97.06 298 ALA A C 1
ATOM 2264 O O . ALA A 1 298 ? -14.738 -21.946 8.288 1.00 97.06 298 ALA A O 1
ATOM 2265 N N . ILE A 1 299 ? -13.373 -20.289 8.932 1.00 97.25 299 ILE A N 1
ATOM 2266 C CA . ILE A 1 299 ? -12.769 -20.089 7.607 1.00 97.25 299 ILE A CA 1
ATOM 2267 C C . ILE A 1 299 ? -12.016 -21.346 7.159 1.00 97.25 299 ILE A C 1
ATOM 2269 O O . ILE A 1 299 ? -12.230 -21.808 6.038 1.00 97.25 299 ILE A O 1
ATOM 2273 N N . GLU A 1 300 ? -11.186 -21.935 8.024 1.00 96.50 300 GLU A N 1
ATOM 2274 C CA . GLU A 1 300 ? -10.448 -23.164 7.705 1.00 96.50 300 GLU A CA 1
ATOM 2275 C C . GLU A 1 300 ? -11.395 -24.339 7.395 1.00 96.50 300 GLU A C 1
ATOM 2277 O O . GLU A 1 300 ? -11.206 -25.041 6.397 1.00 96.50 300 GLU A O 1
ATOM 2282 N N . ALA A 1 301 ? -12.462 -24.514 8.182 1.00 95.94 301 ALA A N 1
ATOM 2283 C CA . ALA A 1 301 ? -13.444 -25.576 7.972 1.00 95.94 301 ALA A CA 1
ATOM 2284 C C . ALA A 1 301 ? -14.244 -25.396 6.669 1.00 95.94 301 ALA A C 1
ATOM 2286 O O . ALA A 1 301 ? -14.429 -26.358 5.921 1.00 95.94 301 ALA A O 1
ATOM 2287 N N . ARG A 1 302 ? -14.666 -24.166 6.344 1.00 95.81 302 ARG A N 1
ATOM 2288 C CA . ARG A 1 302 ? -15.340 -23.849 5.070 1.00 95.81 302 ARG A CA 1
ATOM 2289 C C . ARG A 1 302 ? -14.427 -24.093 3.875 1.00 95.81 302 ARG A C 1
ATOM 2291 O O . ARG A 1 302 ? -14.870 -24.643 2.873 1.00 95.81 302 ARG A O 1
ATOM 2298 N N . ILE A 1 303 ? -13.148 -23.725 3.983 1.00 95.00 303 ILE A N 1
ATOM 2299 C CA . ILE A 1 303 ? -12.151 -24.018 2.947 1.00 95.00 303 ILE A CA 1
ATOM 2300 C C . ILE A 1 303 ? -12.036 -25.527 2.725 1.00 95.00 303 ILE A C 1
ATOM 2302 O O . ILE A 1 303 ? -12.048 -25.962 1.575 1.00 95.00 303 ILE A O 1
ATOM 2306 N N . ALA A 1 304 ? -11.954 -26.321 3.795 1.00 93.12 304 ALA A N 1
ATOM 2307 C CA . ALA A 1 304 ? -11.899 -27.775 3.684 1.00 93.12 304 ALA A CA 1
ATOM 2308 C C . ALA A 1 304 ? -13.143 -28.335 2.971 1.00 93.12 304 ALA A C 1
ATOM 2310 O O . ALA A 1 304 ? -12.994 -29.065 1.992 1.00 93.12 304 ALA A O 1
ATOM 2311 N N . ALA A 1 305 ? -14.343 -27.913 3.388 1.00 92.88 305 ALA A N 1
ATOM 2312 C CA . ALA A 1 305 ? -15.603 -28.339 2.781 1.00 92.88 305 ALA A CA 1
ATOM 2313 C C . ALA A 1 305 ? -15.683 -28.004 1.281 1.00 92.88 305 ALA A C 1
ATOM 2315 O O . ALA A 1 305 ? -15.997 -28.871 0.465 1.00 92.88 305 ALA A O 1
ATOM 2316 N N . GLU A 1 306 ? -15.330 -26.778 0.887 1.00 92.06 306 GLU A N 1
ATOM 2317 C CA . GLU A 1 306 ? -15.364 -26.366 -0.521 1.00 92.06 306 GLU A CA 1
ATOM 2318 C C . GLU A 1 306 ? -14.301 -27.081 -1.367 1.00 92.06 306 GLU A C 1
ATOM 2320 O O . GLU A 1 306 ? -14.546 -27.426 -2.524 1.00 92.06 306 GLU A O 1
ATOM 2325 N N . VAL A 1 307 ? -13.121 -27.353 -0.800 1.00 90.94 307 VAL A N 1
ATOM 2326 C CA . VAL A 1 307 ? -12.086 -28.150 -1.472 1.00 90.94 307 VAL A CA 1
ATOM 2327 C C . VAL A 1 307 ? -12.565 -29.585 -1.689 1.00 90.94 307 VAL A C 1
ATOM 2329 O O . VAL A 1 307 ? -12.386 -30.110 -2.789 1.00 90.94 307 VAL A O 1
ATOM 2332 N N . ALA A 1 308 ? -13.208 -30.221 -0.709 1.00 88.56 308 ALA A N 1
ATOM 2333 C CA . ALA A 1 308 ? -13.763 -31.556 -0.927 1.00 88.56 308 ALA A CA 1
ATOM 2334 C C . ALA A 1 308 ? -14.913 -31.575 -1.928 1.00 88.56 308 ALA A C 1
ATOM 2336 O O . ALA A 1 308 ? -15.021 -32.534 -2.677 1.00 88.56 308 ALA A O 1
ATOM 2337 N N . LYS A 1 309 ? -15.731 -30.522 -1.968 1.00 87.50 309 LYS A N 1
ATOM 2338 C CA . LYS A 1 309 ? -16.866 -30.418 -2.886 1.00 87.50 309 LYS A CA 1
ATOM 2339 C C . LYS A 1 309 ? -16.454 -30.195 -4.343 1.00 87.50 309 LYS A C 1
ATOM 2341 O O . LYS A 1 309 ? -17.093 -30.716 -5.253 1.00 87.50 309 LYS A O 1
ATOM 2346 N N . TYR A 1 310 ? -15.431 -29.374 -4.584 1.00 86.69 310 TYR A N 1
ATOM 2347 C CA . TYR A 1 310 ? -15.093 -28.919 -5.940 1.00 86.69 310 TYR A CA 1
ATOM 2348 C C . TYR A 1 310 ? -13.754 -29.436 -6.477 1.00 86.69 310 TYR A C 1
ATOM 2350 O O . TYR A 1 310 ? -13.571 -29.471 -7.694 1.00 86.69 310 TYR A O 1
ATOM 2358 N N . VAL A 1 311 ? -12.804 -29.801 -5.610 1.00 82.06 311 VAL A N 1
ATOM 2359 C CA . VAL A 1 311 ? -11.442 -30.203 -6.013 1.00 82.06 311 VAL A CA 1
ATOM 2360 C C . VAL A 1 311 ? -11.245 -31.710 -5.879 1.00 82.06 311 VAL A C 1
ATOM 2362 O O . VAL A 1 311 ? -10.749 -32.350 -6.807 1.00 82.06 311 VAL A O 1
ATOM 2365 N N . ALA A 1 312 ? -11.628 -32.294 -4.743 1.00 71.06 312 ALA A N 1
ATOM 2366 C CA . ALA A 1 312 ? -11.679 -33.743 -4.610 1.00 71.06 312 ALA A CA 1
ATOM 2367 C C . ALA A 1 312 ? -12.940 -34.244 -5.332 1.00 71.06 312 ALA A C 1
ATOM 2369 O O . ALA A 1 312 ? -14.021 -33.709 -5.130 1.00 71.06 312 ALA A O 1
ATOM 2370 N N . ARG A 1 313 ? -12.834 -35.237 -6.224 1.00 59.19 313 ARG A N 1
ATOM 2371 C CA . ARG A 1 313 ? -14.036 -35.845 -6.830 1.00 59.19 313 ARG A CA 1
ATOM 2372 C C . ARG A 1 313 ? -14.939 -36.414 -5.721 1.00 59.19 313 ARG A C 1
ATOM 2374 O O . ARG A 1 313 ? -14.375 -36.907 -4.740 1.00 59.19 313 ARG A O 1
ATOM 2381 N N . PRO A 1 314 ? -16.278 -36.430 -5.892 1.00 53.28 314 PRO A N 1
ATOM 2382 C CA . PRO A 1 314 ? -17.198 -36.823 -4.832 1.00 53.28 314 PRO A CA 1
ATOM 2383 C C . PRO A 1 314 ? -16.858 -38.216 -4.313 1.00 53.28 314 PRO A C 1
ATOM 2385 O O . PRO A 1 314 ? -17.016 -39.220 -5.009 1.00 53.28 314 PRO A O 1
ATOM 2388 N N . SER A 1 315 ? -16.358 -38.275 -3.087 1.00 51.06 315 SER A N 1
ATOM 2389 C CA . SER A 1 315 ? -16.385 -39.484 -2.275 1.00 51.06 315 SER A CA 1
ATOM 2390 C C . SER A 1 315 ? -17.396 -39.243 -1.162 1.00 51.06 315 SER A C 1
ATOM 2392 O O . SER A 1 315 ? -17.684 -38.098 -0.813 1.00 51.06 315 SER A O 1
ATOM 2394 N N . SER A 1 316 ? -17.919 -40.309 -0.568 1.00 50.28 316 SER A N 1
ATOM 2395 C CA . SER A 1 316 ? -18.888 -40.284 0.538 1.00 50.28 316 SER A CA 1
ATOM 2396 C C . SER A 1 316 ? -18.457 -39.478 1.785 1.00 50.28 316 SER A C 1
ATOM 2398 O O . SER A 1 316 ? -19.199 -39.428 2.760 1.00 50.28 316 SER A O 1
ATOM 2400 N N . ALA A 1 317 ? -17.278 -38.845 1.769 1.00 51.12 317 ALA A N 1
ATOM 2401 C CA . ALA A 1 317 ? -16.756 -37.933 2.782 1.00 51.12 317 ALA A CA 1
ATOM 2402 C C . ALA A 1 317 ? -17.283 -36.478 2.683 1.00 51.12 317 ALA A C 1
ATOM 2404 O O . ALA A 1 317 ? -17.046 -35.701 3.609 1.00 51.12 317 ALA A O 1
ATOM 2405 N N . GLU A 1 318 ? -18.008 -36.097 1.617 1.00 58.72 318 GLU A N 1
ATOM 2406 C CA . GLU A 1 318 ? -18.546 -34.728 1.426 1.00 58.72 318 GLU A CA 1
ATOM 2407 C C . GLU A 1 318 ? -19.454 -34.251 2.577 1.00 58.72 318 GLU A C 1
ATOM 2409 O O . GLU A 1 318 ? -19.431 -33.073 2.953 1.00 58.72 318 GLU A O 1
ATOM 2414 N N . GLY A 1 319 ? -20.224 -35.167 3.176 1.00 67.00 319 GLY A N 1
ATOM 2415 C CA . GLY A 1 319 ? -21.147 -34.842 4.266 1.00 67.00 319 GLY A CA 1
ATOM 2416 C C . GLY A 1 319 ? -20.436 -34.387 5.543 1.00 67.00 319 GLY A C 1
ATOM 2417 O O . GLY A 1 319 ? -20.840 -33.403 6.154 1.00 67.00 319 GLY A O 1
ATOM 2418 N N . GLY A 1 320 ? -19.336 -35.048 5.922 1.00 83.69 320 GLY A N 1
ATOM 2419 C CA . GLY A 1 320 ? -18.650 -34.775 7.191 1.00 83.69 320 GLY A CA 1
ATOM 2420 C C . GLY A 1 320 ? -17.993 -33.394 7.243 1.00 83.69 320 GLY A C 1
ATOM 2421 O O . GLY A 1 320 ? -18.080 -32.700 8.255 1.00 83.69 320 GLY A O 1
ATOM 2422 N N . GLN A 1 321 ? -17.372 -32.963 6.142 1.00 89.88 321 GLN A N 1
ATOM 2423 C CA . GLN A 1 321 ? -16.692 -31.665 6.091 1.00 89.88 321 GLN A CA 1
ATOM 2424 C C . GLN A 1 321 ? -17.673 -30.493 5.987 1.00 89.88 321 GLN A C 1
ATOM 2426 O O . GLN A 1 321 ? -17.455 -29.461 6.618 1.00 89.88 321 GLN A O 1
ATOM 2431 N N . SER A 1 322 ? -18.779 -30.667 5.260 1.00 91.25 322 SER A N 1
ATOM 2432 C CA . SER A 1 322 ? -19.837 -29.654 5.164 1.00 91.25 322 SER A CA 1
ATOM 2433 C C . SER A 1 322 ? -20.509 -29.408 6.521 1.00 91.25 322 SER A C 1
ATOM 2435 O O . SER A 1 322 ? -20.708 -28.259 6.918 1.00 91.25 322 SER A O 1
ATOM 2437 N N . THR A 1 323 ? -20.779 -30.475 7.282 1.00 91.50 323 THR A N 1
ATOM 2438 C CA . THR A 1 323 ? -21.289 -30.369 8.658 1.00 91.50 323 THR A CA 1
ATOM 2439 C C . THR A 1 323 ? -20.270 -29.710 9.591 1.00 91.50 323 THR A C 1
ATOM 2441 O O . THR A 1 323 ? -20.636 -28.840 10.381 1.00 91.50 323 THR A O 1
ATOM 2444 N N . ALA A 1 324 ? -18.979 -30.049 9.474 1.00 92.44 324 ALA A N 1
ATOM 2445 C CA . ALA A 1 324 ? -17.921 -29.411 10.263 1.00 92.44 324 ALA A CA 1
ATOM 2446 C C . ALA A 1 324 ? -17.819 -27.897 9.991 1.00 92.44 324 ALA A C 1
ATOM 2448 O O . ALA A 1 324 ? -17.696 -27.112 10.933 1.00 92.44 324 ALA A O 1
ATOM 2449 N N . ALA A 1 325 ? -17.927 -27.476 8.725 1.00 94.75 325 ALA A N 1
ATOM 2450 C CA . ALA A 1 325 ? -17.958 -26.064 8.345 1.00 94.75 325 ALA A CA 1
ATOM 2451 C C . ALA A 1 325 ? -19.166 -25.331 8.946 1.00 94.75 325 ALA A C 1
ATOM 2453 O O . ALA A 1 325 ? -19.001 -24.265 9.542 1.00 94.75 325 ALA A O 1
ATOM 2454 N N . SER A 1 326 ? -20.360 -25.924 8.856 1.00 94.88 326 SER A N 1
ATOM 2455 C CA . SER A 1 326 ? -21.580 -25.351 9.438 1.00 94.88 326 SER A CA 1
ATOM 2456 C C . SER A 1 326 ? -21.479 -25.198 10.962 1.00 94.88 326 SER A C 1
ATOM 2458 O O . SER A 1 326 ? -21.782 -24.138 11.517 1.00 94.88 326 SER A O 1
ATOM 2460 N N . HIS A 1 327 ? -20.973 -26.225 11.652 1.00 94.44 327 HIS A N 1
ATOM 2461 C CA . HIS A 1 327 ? -20.762 -26.192 13.100 1.00 94.44 327 HIS A CA 1
ATOM 2462 C C . HIS A 1 327 ? -19.746 -25.113 13.514 1.00 94.44 327 HIS A C 1
ATOM 2464 O O . HIS A 1 327 ? -19.967 -24.382 14.487 1.00 94.44 327 HIS A O 1
ATOM 2470 N N . ALA A 1 328 ? -18.653 -24.960 12.762 1.00 95.88 328 ALA A N 1
ATOM 2471 C CA . ALA A 1 328 ? -17.645 -23.941 13.033 1.00 95.88 328 ALA A CA 1
ATOM 2472 C C . ALA A 1 328 ? -18.197 -22.511 12.847 1.00 95.88 328 ALA A C 1
ATOM 2474 O O . ALA A 1 328 ? -17.974 -21.660 13.709 1.00 95.88 328 ALA A O 1
ATOM 2475 N N . GLU A 1 329 ? -19.003 -22.247 11.806 1.00 95.81 329 GLU A N 1
ATOM 2476 C CA . GLU A 1 329 ? -19.692 -20.951 11.629 1.00 95.81 329 GLU A CA 1
ATOM 2477 C C . GLU A 1 329 ? -20.643 -20.625 12.793 1.00 95.81 329 GLU A C 1
ATOM 2479 O O . GLU A 1 329 ? -20.709 -19.485 13.268 1.00 95.81 329 GLU A O 1
ATOM 2484 N N . ARG A 1 330 ? -21.368 -21.628 13.297 1.00 95.44 330 ARG A N 1
ATOM 2485 C CA . ARG A 1 330 ? -22.277 -21.464 14.444 1.00 95.44 330 ARG A CA 1
ATOM 2486 C C . ARG A 1 330 ? -21.520 -21.191 15.728 1.00 95.44 330 ARG A C 1
ATOM 2488 O O . ARG A 1 330 ? -21.936 -20.335 16.502 1.00 95.44 330 ARG A O 1
ATOM 2495 N N . THR A 1 331 ? -20.389 -21.863 15.921 1.00 95.94 331 THR A N 1
ATOM 2496 C CA . THR A 1 331 ? -19.490 -21.616 17.056 1.00 95.94 331 THR A CA 1
ATOM 2497 C C . THR A 1 331 ? -18.962 -20.181 17.028 1.00 95.94 331 THR A C 1
ATOM 2499 O O . THR A 1 331 ? -18.999 -19.492 18.045 1.00 95.94 331 THR A O 1
ATOM 2502 N N . ALA A 1 332 ? -18.560 -19.684 15.854 1.00 97.06 332 ALA A N 1
ATOM 2503 C CA . ALA A 1 332 ? -18.156 -18.289 15.685 1.00 97.06 332 ALA A CA 1
ATOM 2504 C C . ALA A 1 332 ? -19.307 -17.307 15.964 1.00 97.06 332 ALA A C 1
ATOM 2506 O O . ALA A 1 332 ? -19.113 -16.278 16.611 1.00 97.06 332 ALA A O 1
ATOM 2507 N N . THR A 1 333 ? -20.525 -17.639 15.527 1.00 96.94 333 THR A N 1
ATOM 2508 C CA . THR A 1 333 ? -21.731 -16.838 15.798 1.00 96.94 333 THR A CA 1
ATOM 2509 C C . THR A 1 333 ? -22.054 -16.785 17.294 1.00 96.94 333 THR A C 1
ATOM 2511 O O . THR A 1 333 ? -22.385 -15.719 17.811 1.00 96.94 333 THR A O 1
ATOM 2514 N N . LEU A 1 334 ? -21.906 -17.906 18.004 1.00 97.44 334 LEU A N 1
ATOM 2515 C CA . LEU A 1 334 ? -22.064 -17.970 19.454 1.00 97.44 334 LEU A CA 1
ATOM 2516 C C . LEU A 1 334 ? -21.024 -17.103 20.170 1.00 97.44 334 LEU A C 1
ATOM 2518 O O . LEU A 1 334 ? -21.402 -16.275 20.994 1.00 97.44 334 LEU A O 1
ATOM 2522 N N . ALA A 1 335 ? -19.743 -17.224 19.815 1.00 97.56 335 ALA A N 1
ATOM 2523 C CA . ALA A 1 335 ? -18.686 -16.409 20.414 1.00 97.56 335 ALA A CA 1
ATOM 2524 C C . ALA A 1 335 ? -18.965 -14.901 20.254 1.00 97.56 335 ALA A C 1
ATOM 2526 O O . ALA A 1 335 ? -18.794 -14.129 21.200 1.00 97.56 335 ALA A O 1
ATOM 2527 N N . LYS A 1 336 ? -19.463 -14.477 19.081 1.00 97.81 336 LYS A N 1
ATOM 2528 C CA . LYS A 1 336 ? -19.881 -13.084 18.837 1.00 97.81 336 LYS A CA 1
ATOM 2529 C C . LYS A 1 336 ? -21.049 -12.666 19.721 1.00 97.81 336 LYS A C 1
ATOM 2531 O O . LYS A 1 336 ? -21.008 -11.587 20.306 1.00 97.81 336 LYS A O 1
ATOM 2536 N N . ALA A 1 337 ? -22.076 -13.508 19.825 1.00 97.75 337 ALA A N 1
ATOM 2537 C CA . ALA A 1 337 ? -23.228 -13.230 20.676 1.00 97.75 337 ALA A CA 1
ATOM 2538 C C . ALA A 1 337 ? -22.812 -13.080 22.150 1.00 97.75 337 ALA A C 1
ATOM 2540 O O . ALA A 1 337 ? -23.293 -12.179 22.833 1.00 97.75 337 ALA A O 1
ATOM 2541 N N . GLU A 1 338 ? -21.879 -13.906 22.633 1.00 97.81 338 GLU A N 1
ATOM 2542 C CA . GLU A 1 338 ? -21.358 -13.816 24.002 1.00 97.81 338 GLU A CA 1
ATOM 2543 C C . GLU A 1 338 ? -20.568 -12.521 24.247 1.00 97.81 338 GLU A C 1
ATOM 2545 O O . GLU A 1 338 ? -20.730 -11.902 25.300 1.00 97.81 338 GLU A O 1
ATOM 2550 N N . LEU A 1 339 ? -19.757 -12.076 23.280 1.00 97.81 339 LEU A N 1
ATOM 2551 C CA . LEU A 1 339 ? -19.061 -10.786 23.351 1.00 97.81 339 LEU A CA 1
ATOM 2552 C C . LEU A 1 339 ? -20.048 -9.610 23.420 1.00 97.81 339 LEU A C 1
ATOM 2554 O O . LEU A 1 339 ? -19.886 -8.718 24.257 1.00 97.81 339 LEU A O 1
ATOM 2558 N N . GLU A 1 340 ? -21.077 -9.602 22.569 1.00 97.19 340 GLU A N 1
ATOM 2559 C CA . GLU A 1 340 ? -22.099 -8.547 22.589 1.00 97.19 340 GLU A CA 1
ATOM 2560 C C . GLU A 1 340 ? -22.950 -8.588 23.863 1.00 97.19 340 GLU A C 1
ATOM 2562 O O . GLU A 1 340 ? -23.296 -7.535 24.398 1.00 97.19 340 GLU A O 1
ATOM 2567 N N . SER A 1 341 ? -23.232 -9.780 24.399 1.00 97.62 341 SER A N 1
ATOM 2568 C CA . SER A 1 341 ? -23.897 -9.933 25.697 1.00 97.62 341 SER A CA 1
ATOM 2569 C C . SER A 1 341 ? -23.068 -9.321 26.820 1.00 97.62 341 SER A C 1
ATOM 2571 O O . SER A 1 341 ? -23.596 -8.513 27.582 1.00 97.62 341 SER A O 1
ATOM 2573 N N . LEU A 1 342 ? -21.765 -9.617 26.885 1.00 97.12 342 LEU A N 1
ATOM 2574 C CA . LEU A 1 342 ? -20.868 -9.020 27.877 1.00 97.12 342 LEU A CA 1
ATOM 2575 C C . LEU A 1 342 ? -20.826 -7.489 27.747 1.00 97.12 342 LEU A C 1
ATOM 2577 O O . LEU A 1 342 ? -20.898 -6.775 28.745 1.00 97.12 342 LEU A O 1
ATOM 2581 N N . ARG A 1 343 ? -20.764 -6.963 26.518 1.00 96.44 343 ARG A N 1
ATOM 2582 C CA . ARG A 1 343 ? -20.782 -5.512 26.274 1.00 96.44 343 ARG A CA 1
ATOM 2583 C C . ARG A 1 343 ? -22.094 -4.872 26.731 1.00 96.44 343 ARG A C 1
ATOM 2585 O O . ARG A 1 343 ? -22.068 -3.806 27.345 1.00 96.44 343 ARG A O 1
ATOM 2592 N N . ALA A 1 344 ? -23.228 -5.501 26.436 1.00 95.69 344 ALA A N 1
ATOM 2593 C CA . ALA A 1 344 ? -24.540 -5.001 26.832 1.00 95.69 344 ALA A CA 1
ATOM 2594 C C . ALA A 1 344 ? -24.727 -5.021 28.359 1.00 95.69 344 ALA A C 1
ATOM 2596 O O . ALA A 1 344 ? -25.283 -4.075 28.917 1.00 95.69 344 ALA A O 1
ATOM 2597 N N . GLU A 1 345 ? -24.218 -6.048 29.044 1.00 94.94 345 GLU A N 1
ATOM 2598 C CA . GLU A 1 345 ? -24.220 -6.130 30.510 1.00 94.94 345 GLU A CA 1
ATOM 2599 C C . GLU A 1 345 ? -23.384 -5.018 31.146 1.00 94.94 345 GLU A C 1
ATOM 2601 O O . GLU A 1 345 ? -23.876 -4.303 32.017 1.00 94.94 345 GLU A O 1
ATOM 2606 N N . GLN A 1 346 ? -22.172 -4.777 30.641 1.00 93.75 346 GLN A N 1
ATOM 2607 C CA . GLN A 1 346 ? -21.330 -3.677 31.119 1.00 93.75 346 GLN A CA 1
ATOM 2608 C C . GLN A 1 346 ? -21.993 -2.304 30.908 1.00 93.75 346 GLN A C 1
ATOM 2610 O O . GLN A 1 346 ? -21.933 -1.438 31.780 1.00 93.75 346 GLN A O 1
ATOM 2615 N N . GLN A 1 347 ? -22.677 -2.091 29.777 1.00 92.38 347 GLN A N 1
ATOM 2616 C CA . GLN A 1 347 ? -23.438 -0.857 29.529 1.00 92.38 347 GLN A CA 1
ATOM 2617 C C . GLN A 1 347 ? -24.629 -0.690 30.480 1.00 92.38 347 GLN A C 1
ATOM 2619 O O . GLN A 1 347 ? -24.942 0.434 30.881 1.00 92.38 347 GLN A O 1
ATOM 2624 N N . LEU A 1 348 ? -25.294 -1.787 30.847 1.00 93.06 348 LEU A N 1
ATOM 2625 C CA . LEU A 1 348 ? -26.357 -1.772 31.846 1.00 93.06 348 LEU A CA 1
ATOM 2626 C C . LEU A 1 348 ? -25.817 -1.405 33.229 1.00 93.06 348 LEU A C 1
ATOM 2628 O O . LEU A 1 348 ? -26.418 -0.570 33.903 1.00 93.06 348 LEU A O 1
ATOM 2632 N N . ASP A 1 349 ? -24.678 -1.968 33.628 1.00 89.69 349 ASP A N 1
ATOM 2633 C CA . ASP A 1 349 ? -24.041 -1.654 34.909 1.00 89.69 349 ASP A CA 1
ATOM 2634 C C . ASP A 1 349 ? -23.618 -0.182 34.984 1.00 89.69 349 ASP A C 1
ATOM 2636 O O . ASP A 1 349 ? -23.869 0.485 35.990 1.00 89.69 349 ASP A O 1
ATOM 2640 N N . ILE A 1 350 ? -23.067 0.363 33.894 1.00 86.62 350 ILE A N 1
ATOM 2641 C CA . ILE A 1 350 ? -22.738 1.792 33.783 1.00 86.62 350 ILE A CA 1
ATOM 2642 C C . ILE A 1 350 ? -24.002 2.656 33.899 1.00 86.62 350 ILE A C 1
ATOM 2644 O O . ILE A 1 350 ? -24.012 3.630 34.653 1.00 86.62 350 ILE A O 1
ATOM 2648 N N . ALA A 1 351 ? -25.082 2.304 33.193 1.00 87.19 351 ALA A N 1
ATOM 2649 C CA . ALA A 1 351 ? -26.337 3.054 33.252 1.00 87.19 351 ALA A CA 1
ATOM 2650 C C . ALA A 1 351 ? -26.947 3.034 34.665 1.00 87.19 351 ALA A C 1
ATOM 2652 O O . ALA A 1 351 ? -27.356 4.079 35.175 1.00 87.19 351 ALA A O 1
ATOM 2653 N N . LYS A 1 352 ? -26.944 1.871 35.331 1.00 88.50 352 LYS A N 1
ATOM 2654 C CA . LYS A 1 352 ? -27.414 1.715 36.717 1.00 88.50 352 LYS A CA 1
ATOM 2655 C C . LYS A 1 352 ? -26.576 2.535 37.695 1.00 88.50 352 LYS A C 1
ATOM 2657 O O . LYS A 1 352 ? -27.136 3.226 38.540 1.00 88.50 352 LYS A O 1
ATOM 2662 N N . ALA A 1 353 ? -25.250 2.520 37.552 1.00 83.56 353 ALA A N 1
ATOM 2663 C CA . ALA A 1 353 ? -24.351 3.310 38.392 1.00 83.56 353 ALA A CA 1
ATOM 2664 C C . ALA A 1 353 ? -24.538 4.830 38.213 1.00 83.56 353 ALA A C 1
ATOM 2666 O O . ALA A 1 353 ? -24.326 5.587 39.156 1.00 83.56 353 ALA A O 1
ATOM 2667 N N . ALA A 1 354 ? -24.954 5.278 37.025 1.00 80.56 354 ALA A N 1
ATOM 2668 C CA . ALA A 1 354 ? -25.204 6.687 36.716 1.00 80.56 354 ALA A CA 1
ATOM 2669 C C . ALA A 1 354 ? -26.632 7.170 37.057 1.00 80.56 354 ALA A C 1
ATOM 2671 O O . ALA A 1 354 ? -26.951 8.341 36.835 1.00 80.56 354 ALA A O 1
ATOM 2672 N N . THR A 1 355 ? -27.504 6.294 37.568 1.00 82.69 355 THR A N 1
ATOM 2673 C CA . THR A 1 355 ? -28.925 6.603 37.797 1.00 82.69 355 THR A CA 1
ATOM 2674 C C . THR A 1 355 ? -29.129 7.527 38.993 1.00 82.69 355 THR A C 1
ATOM 2676 O O . THR A 1 355 ? -28.560 7.303 40.061 1.00 82.69 355 THR A O 1
ATOM 2679 N N . LYS A 1 356 ? -29.995 8.537 38.842 1.00 81.12 356 LYS A N 1
ATOM 2680 C CA . LYS A 1 356 ? -30.427 9.417 39.940 1.00 81.12 356 LYS A CA 1
ATOM 2681 C C . LYS A 1 356 ? -31.922 9.190 40.231 1.00 81.12 356 LYS A C 1
ATOM 2683 O O . LYS A 1 356 ? -32.690 9.121 39.272 1.00 81.12 356 LYS A O 1
ATOM 2688 N N . PRO A 1 357 ? -32.353 9.094 41.509 1.00 69.19 357 PRO A N 1
ATOM 2689 C CA . PRO A 1 357 ? -33.725 8.714 41.877 1.00 69.19 357 PRO A CA 1
ATOM 2690 C C . PRO A 1 357 ? -34.837 9.549 41.222 1.00 69.19 357 PRO A C 1
ATOM 2692 O O . PRO A 1 357 ? -35.873 8.987 40.884 1.00 69.19 357 PRO A O 1
ATOM 2695 N N . ASP A 1 358 ? -34.581 10.832 40.946 1.00 74.00 358 ASP A N 1
ATOM 2696 C CA . ASP A 1 358 ? -35.579 11.788 40.437 1.00 74.00 358 ASP A CA 1
ATOM 2697 C C . ASP A 1 358 ? -35.280 12.318 39.017 1.00 74.00 358 ASP A C 1
ATOM 2699 O O . ASP A 1 358 ? -35.851 13.319 38.589 1.00 74.00 358 ASP A O 1
ATOM 2703 N N . ASP A 1 359 ? -34.381 11.671 38.262 1.00 82.81 359 ASP A N 1
ATOM 2704 C CA . ASP A 1 359 ? -34.046 12.078 36.889 1.00 82.81 359 ASP A CA 1
ATOM 2705 C C . ASP A 1 359 ? -34.626 11.102 35.856 1.00 82.81 359 ASP A C 1
ATOM 2707 O O . ASP A 1 359 ? -34.074 10.024 35.609 1.00 82.81 359 ASP A O 1
ATOM 2711 N N . ALA A 1 360 ? -35.731 11.505 35.220 1.00 82.44 360 ALA A N 1
ATOM 2712 C CA . ALA A 1 360 ? -36.452 10.702 34.227 1.00 82.44 360 ALA A CA 1
ATOM 2713 C C . ALA A 1 360 ? -35.554 10.231 33.067 1.00 82.44 360 ALA A C 1
ATOM 2715 O O . ALA A 1 360 ? -35.710 9.114 32.573 1.00 82.44 360 ALA A O 1
ATOM 2716 N N . LYS A 1 361 ? -34.569 11.049 32.673 1.00 79.44 361 LYS A N 1
ATOM 2717 C CA . LYS A 1 361 ? -33.638 10.739 31.583 1.00 79.44 361 LYS A CA 1
ATOM 2718 C C . LYS A 1 361 ? -32.676 9.603 31.950 1.00 79.44 361 LYS A C 1
ATOM 2720 O O . LYS A 1 361 ? -32.435 8.715 31.133 1.00 79.44 361 LYS A O 1
ATOM 2725 N N . SER A 1 362 ? -32.152 9.588 33.176 1.00 79.69 362 SER A N 1
ATOM 2726 C CA . SER A 1 362 ? -31.300 8.501 33.672 1.00 79.69 362 SER A CA 1
ATOM 2727 C C . SER A 1 362 ? -32.070 7.186 33.840 1.00 79.69 362 SER A C 1
ATOM 2729 O O . SER A 1 362 ? -31.550 6.125 33.496 1.00 79.69 362 SER A O 1
ATOM 2731 N N . GLN A 1 363 ? -33.337 7.245 34.264 1.00 85.38 363 GLN A N 1
ATOM 2732 C CA . GLN A 1 363 ? -34.205 6.066 34.358 1.00 85.38 363 GLN A CA 1
ATOM 2733 C C . GLN A 1 363 ? -34.533 5.474 32.977 1.00 85.38 363 GLN A C 1
ATOM 2735 O O . GLN A 1 363 ? -34.573 4.253 32.815 1.00 85.38 363 GLN A O 1
ATOM 2740 N N . GLU A 1 364 ? -34.741 6.321 31.966 1.00 88.25 364 GLU A N 1
ATOM 2741 C CA . GLU A 1 364 ? -34.942 5.882 30.582 1.00 88.25 364 GLU A CA 1
ATOM 2742 C C . GLU A 1 364 ? -33.684 5.210 30.010 1.00 88.25 364 GLU A C 1
ATOM 2744 O O . GLU A 1 364 ? -33.781 4.159 29.372 1.00 88.25 364 GLU A O 1
ATOM 2749 N N . ALA A 1 365 ? -32.495 5.741 30.313 1.00 86.38 365 ALA A N 1
ATOM 2750 C CA . ALA A 1 365 ? -31.227 5.136 29.911 1.00 86.38 365 ALA A CA 1
ATOM 2751 C C . ALA A 1 365 ? -31.025 3.728 30.504 1.00 86.38 365 ALA A C 1
ATOM 2753 O O . ALA A 1 365 ? -30.587 2.825 29.789 1.00 86.38 365 ALA A O 1
ATOM 2754 N N . VAL A 1 366 ? -31.396 3.502 31.773 1.00 90.94 366 VAL A N 1
ATOM 2755 C CA . VAL A 1 366 ? -31.366 2.156 32.379 1.00 90.94 366 VAL A CA 1
ATOM 2756 C C . VAL A 1 366 ? -32.315 1.207 31.665 1.00 90.94 366 VAL A C 1
ATOM 2758 O O . VAL A 1 366 ? -31.891 0.118 31.286 1.00 90.94 366 VAL A O 1
ATOM 2761 N N . LYS A 1 367 ? -33.570 1.617 31.431 1.00 92.31 367 LYS A N 1
ATOM 2762 C CA . LYS A 1 367 ? -34.557 0.787 30.720 1.00 92.31 367 LYS A CA 1
ATOM 2763 C C . LYS A 1 367 ? -34.070 0.403 29.323 1.00 92.31 367 LYS A C 1
ATOM 2765 O O . LYS A 1 367 ? -34.199 -0.751 28.919 1.00 92.31 367 LYS A O 1
ATOM 2770 N N . ALA A 1 368 ? -33.471 1.347 28.598 1.00 92.50 368 ALA A N 1
ATOM 2771 C CA . ALA A 1 368 ? -32.911 1.095 27.275 1.00 92.50 368 ALA A CA 1
ATOM 2772 C C . ALA A 1 368 ? -31.738 0.097 27.318 1.00 92.50 368 ALA A C 1
ATOM 2774 O O . ALA A 1 368 ? -31.690 -0.831 26.507 1.00 92.50 368 ALA A O 1
ATOM 2775 N N . SER A 1 369 ? -30.808 0.249 28.266 1.00 91.88 369 SER A N 1
ATOM 2776 C CA . SER A 1 369 ? -29.696 -0.695 28.441 1.00 91.88 369 SER A CA 1
ATOM 2777 C C . SER A 1 369 ? -30.165 -2.076 28.912 1.00 91.88 369 SER A C 1
ATOM 2779 O O . SER A 1 369 ? -29.609 -3.088 28.492 1.00 91.88 369 SER A O 1
ATOM 2781 N N . GLU A 1 370 ? -31.215 -2.148 29.730 1.00 95.38 370 GLU A N 1
ATOM 2782 C CA . GLU A 1 370 ? -31.789 -3.407 30.217 1.00 95.38 370 GLU A CA 1
ATOM 2783 C C . GLU A 1 370 ? -32.469 -4.189 29.090 1.00 95.38 370 GLU A C 1
ATOM 2785 O O . GLU A 1 370 ? -32.265 -5.400 28.956 1.00 95.38 370 GLU A O 1
ATOM 2790 N N . ALA A 1 371 ? -33.193 -3.489 28.211 1.00 95.19 371 ALA A N 1
ATOM 2791 C CA . ALA A 1 371 ? -33.745 -4.074 26.994 1.00 95.19 371 ALA A CA 1
ATOM 2792 C C . ALA A 1 371 ? -32.637 -4.635 26.083 1.00 95.19 371 ALA A C 1
ATOM 2794 O O . ALA A 1 371 ? -32.760 -5.754 25.583 1.00 95.19 371 ALA A O 1
ATOM 2795 N N . LYS A 1 372 ? -31.522 -3.905 25.916 1.00 95.19 372 LYS A N 1
ATOM 2796 C CA . LYS A 1 372 ? -30.363 -4.374 25.135 1.00 95.19 372 LYS A CA 1
ATOM 2797 C C . LYS A 1 372 ? -29.700 -5.609 25.745 1.00 95.19 372 LYS A C 1
ATOM 2799 O O . LYS A 1 372 ? -29.440 -6.561 25.016 1.00 95.19 372 LYS A O 1
ATOM 2804 N N . ALA A 1 373 ? -29.459 -5.624 27.056 1.00 95.88 373 ALA A N 1
ATOM 2805 C CA . ALA A 1 373 ? -28.874 -6.779 27.740 1.00 95.88 373 ALA A CA 1
ATOM 2806 C C . ALA A 1 373 ? -29.781 -8.017 27.643 1.00 95.88 373 ALA A C 1
ATOM 2808 O O . ALA A 1 373 ? -29.306 -9.120 27.382 1.00 95.88 373 ALA A O 1
ATOM 2809 N N . THR A 1 374 ? -31.098 -7.831 27.770 1.00 96.19 374 THR A N 1
ATOM 2810 C CA . THR A 1 374 ? -32.084 -8.911 27.606 1.00 96.19 374 THR A CA 1
ATOM 2811 C C . THR A 1 374 ? -32.070 -9.471 26.182 1.00 96.19 374 THR A C 1
ATOM 2813 O O . THR A 1 374 ? -32.013 -10.686 25.999 1.00 96.19 374 THR A O 1
ATOM 2816 N N . ALA A 1 375 ? -32.055 -8.598 25.170 1.00 96.50 375 ALA A N 1
ATOM 2817 C CA . ALA A 1 375 ? -31.970 -9.010 23.771 1.00 96.50 375 ALA A CA 1
ATOM 2818 C C . ALA A 1 375 ? -30.655 -9.746 23.457 1.00 96.50 375 ALA A C 1
ATOM 2820 O O . ALA A 1 375 ? -30.670 -10.752 22.749 1.00 96.50 375 ALA A O 1
ATOM 2821 N N . ALA A 1 376 ? -29.528 -9.288 24.009 1.00 96.25 376 ALA A N 1
ATOM 2822 C CA . ALA A 1 376 ? -28.229 -9.921 23.798 1.00 96.25 376 ALA A CA 1
ATOM 2823 C C . ALA A 1 376 ? -28.144 -11.315 24.447 1.00 96.25 376 ALA A C 1
ATOM 2825 O O . ALA A 1 376 ? -27.666 -12.252 23.810 1.00 96.25 376 ALA A O 1
ATOM 2826 N N . ARG A 1 377 ? -28.692 -11.497 25.658 1.00 96.62 377 ARG A N 1
ATOM 2827 C CA . ARG A 1 377 ? -28.809 -12.822 26.298 1.00 96.62 377 ARG A CA 1
ATOM 2828 C C . ARG A 1 377 ? -29.684 -13.774 25.487 1.00 96.62 377 ARG A C 1
ATOM 2830 O O . ARG A 1 377 ? -29.274 -14.899 25.219 1.00 96.62 377 ARG A O 1
ATOM 2837 N N . ALA A 1 378 ? -30.837 -13.300 25.011 1.00 96.56 378 ALA A N 1
ATOM 2838 C CA . ALA A 1 378 ? -31.703 -14.091 24.139 1.00 96.56 378 ALA A CA 1
ATOM 2839 C C . ALA A 1 378 ? -30.993 -14.501 22.832 1.00 96.56 378 ALA A C 1
ATOM 2841 O O . ALA A 1 378 ? -31.181 -15.617 22.348 1.00 96.56 378 ALA A O 1
ATOM 2842 N N . ALA A 1 379 ? -30.139 -13.633 22.276 1.00 96.19 379 ALA A N 1
ATOM 2843 C CA . ALA A 1 379 ? -29.322 -13.956 21.108 1.00 96.19 379 ALA A CA 1
ATOM 2844 C C . ALA A 1 379 ? -28.259 -15.030 21.406 1.00 96.19 379 ALA A C 1
ATOM 2846 O O . ALA A 1 379 ? -28.035 -15.902 20.566 1.00 96.19 379 ALA A O 1
ATOM 2847 N N . VAL A 1 380 ? -27.645 -15.013 22.596 1.00 97.12 380 VAL A N 1
ATOM 2848 C CA . VAL A 1 380 ? -26.739 -16.082 23.053 1.00 97.12 380 VAL A CA 1
ATOM 2849 C C . VAL A 1 380 ? -27.482 -17.410 23.151 1.00 97.12 380 VAL A C 1
ATOM 2851 O O . VAL A 1 380 ? -27.007 -18.407 22.611 1.00 97.12 380 VAL A O 1
ATOM 2854 N N . ASP A 1 381 ? -28.656 -17.436 23.782 1.00 96.19 381 ASP A N 1
ATOM 2855 C CA . ASP A 1 381 ? -29.447 -18.663 23.923 1.00 96.19 381 ASP A CA 1
ATOM 2856 C C . ASP A 1 381 ? -29.870 -19.218 22.555 1.00 96.19 381 ASP A C 1
ATOM 2858 O O . ASP A 1 381 ? -29.709 -20.409 22.284 1.00 96.19 381 ASP A O 1
ATOM 2862 N N . ALA A 1 382 ? -30.310 -18.349 21.640 1.00 95.12 382 ALA A N 1
ATOM 2863 C CA . ALA A 1 382 ? -30.618 -18.736 20.266 1.00 95.12 382 ALA A CA 1
ATOM 2864 C C . ALA A 1 382 ? -29.386 -19.285 19.518 1.00 95.12 382 ALA A C 1
ATOM 2866 O O . ALA A 1 382 ? -29.488 -20.287 18.803 1.00 95.12 382 ALA A O 1
ATOM 2867 N N . ALA A 1 383 ? -28.212 -18.668 19.690 1.00 94.81 383 ALA A N 1
ATOM 2868 C CA . ALA A 1 383 ? -26.967 -19.133 19.083 1.00 94.81 383 ALA A CA 1
ATOM 2869 C C . ALA A 1 383 ? -26.515 -20.491 19.651 1.00 94.81 383 ALA A C 1
ATOM 2871 O O . ALA A 1 383 ? -26.118 -21.360 18.876 1.00 94.81 383 ALA A O 1
ATOM 2872 N N . LYS A 1 384 ? -26.655 -20.715 20.966 1.00 94.88 384 LYS A N 1
ATOM 2873 C CA . LYS A 1 384 ? -26.380 -22.007 21.625 1.00 94.88 384 LYS A CA 1
ATOM 2874 C C . LYS A 1 384 ? -27.298 -23.119 21.135 1.00 94.88 384 LYS A C 1
ATOM 2876 O O . LYS A 1 384 ? -26.854 -24.241 20.939 1.00 94.88 384 LYS A O 1
ATOM 2881 N N . VAL A 1 385 ? -28.578 -22.832 20.907 1.00 93.44 385 VAL A N 1
ATOM 2882 C CA . VAL A 1 385 ? -29.481 -23.827 20.310 1.00 93.44 385 VAL A CA 1
ATOM 2883 C C . VAL A 1 385 ? -29.030 -24.155 18.885 1.00 93.44 385 VAL A C 1
ATOM 2885 O O . VAL A 1 385 ? -28.988 -25.323 18.502 1.00 93.44 385 VAL A O 1
ATOM 2888 N N . ASN A 1 386 ? -28.632 -23.150 18.101 1.00 90.56 386 ASN A N 1
ATOM 2889 C CA . ASN A 1 386 ? -28.187 -23.368 16.728 1.00 90.56 386 ASN A CA 1
ATOM 2890 C C . ASN A 1 386 ? -26.912 -24.218 16.623 1.00 90.56 386 ASN A C 1
ATOM 2892 O O . ASN A 1 386 ? -26.821 -24.981 15.667 1.00 90.56 386 ASN A O 1
ATOM 2896 N N . THR A 1 387 ? -25.969 -24.164 17.573 1.00 89.62 387 THR A N 1
ATOM 2897 C CA . THR A 1 387 ? -24.757 -25.014 17.528 1.00 89.62 387 THR A CA 1
ATOM 2898 C C . THR A 1 387 ? -25.060 -26.511 17.629 1.00 89.62 387 THR A C 1
ATOM 2900 O O . THR A 1 387 ? -24.268 -27.311 17.149 1.00 89.62 387 THR A O 1
ATOM 2903 N N . THR A 1 388 ? -26.216 -26.899 18.180 1.00 88.25 388 THR A N 1
ATOM 2904 C CA . THR A 1 388 ? -26.637 -28.311 18.293 1.00 88.25 388 THR A CA 1
ATOM 2905 C C . THR A 1 388 ? -27.320 -28.868 17.042 1.00 88.25 388 THR A C 1
ATOM 2907 O O . THR A 1 388 ? -27.566 -30.068 16.958 1.00 88.25 388 THR A O 1
ATOM 2910 N N . LYS A 1 389 ? -27.648 -28.018 16.061 1.00 87.50 389 LYS A N 1
ATOM 2911 C CA . LYS A 1 389 ? -28.284 -28.458 14.815 1.00 87.50 389 LYS A CA 1
ATOM 2912 C C . LYS A 1 389 ? -27.271 -29.189 13.934 1.00 87.50 389 LYS A C 1
ATOM 2914 O O . LYS A 1 389 ? -26.227 -28.630 13.598 1.00 87.50 389 LYS A O 1
ATOM 2919 N N . GLU A 1 390 ? -27.628 -30.390 13.495 1.00 81.56 390 GLU A N 1
ATOM 2920 C CA . GLU A 1 390 ? -26.862 -31.170 12.524 1.00 81.56 390 GLU A CA 1
ATOM 2921 C C . GLU A 1 390 ? -27.369 -30.889 11.104 1.00 81.56 390 GLU A C 1
ATOM 2923 O O . GLU A 1 390 ? -28.318 -31.508 10.626 1.00 81.56 390 GLU A O 1
ATOM 2928 N N . ASP A 1 391 ? -26.747 -29.932 10.418 1.00 85.56 391 ASP A N 1
ATOM 2929 C CA . ASP A 1 391 ? -26.947 -29.740 8.983 1.00 85.56 391 ASP A CA 1
ATOM 2930 C C . ASP A 1 391 ? -25.641 -29.350 8.284 1.00 85.56 391 ASP A C 1
ATOM 2932 O O . ASP A 1 391 ? -24.656 -28.958 8.910 1.00 85.56 391 ASP A O 1
ATOM 2936 N N . ALA A 1 392 ? -25.643 -29.508 6.964 1.00 88.56 392 ALA A N 1
ATOM 2937 C CA . ALA A 1 392 ? -24.486 -29.301 6.102 1.00 88.56 392 ALA A CA 1
ATOM 2938 C C . ALA A 1 392 ? -24.487 -27.918 5.422 1.00 88.56 392 ALA A C 1
ATOM 2940 O O . ALA A 1 392 ? -23.718 -27.696 4.487 1.00 88.56 392 ALA A O 1
ATOM 2941 N N . ASN A 1 393 ? -25.358 -26.994 5.848 1.00 90.75 393 ASN A N 1
ATOM 2942 C CA . ASN A 1 393 ? -25.471 -25.682 5.220 1.00 90.75 393 ASN A CA 1
ATOM 2943 C C . ASN A 1 393 ? -24.454 -24.724 5.844 1.00 90.75 393 ASN A C 1
ATOM 2945 O O . ASN A 1 393 ? -24.556 -24.381 7.022 1.00 90.75 393 ASN A O 1
ATOM 2949 N N . TYR A 1 394 ? -23.492 -24.282 5.039 1.00 93.31 394 TYR A N 1
ATOM 2950 C CA . TYR A 1 394 ? -22.484 -23.286 5.398 1.00 93.31 394 TYR A CA 1
ATOM 2951 C C . TYR A 1 394 ? -22.426 -22.186 4.335 1.00 93.31 394 TYR A C 1
ATOM 2953 O O . TYR A 1 394 ? -22.880 -22.364 3.199 1.00 93.31 394 TYR A O 1
ATOM 2961 N N . THR A 1 395 ? -21.859 -21.038 4.695 1.00 94.75 395 THR A N 1
ATOM 2962 C CA . THR A 1 395 ? -21.745 -19.901 3.782 1.00 94.75 395 THR A CA 1
ATOM 2963 C C . THR A 1 395 ? -20.598 -20.134 2.788 1.00 94.75 395 THR A C 1
ATOM 2965 O O . THR A 1 395 ? -19.458 -20.338 3.226 1.00 94.75 395 THR A O 1
ATOM 2968 N N . PRO A 1 396 ? -20.820 -20.051 1.459 1.00 92.81 396 PRO A N 1
ATOM 2969 C CA . PRO A 1 396 ? -19.738 -20.139 0.475 1.00 92.81 396 PRO A CA 1
ATOM 2970 C C . PRO A 1 396 ? -18.633 -19.111 0.748 1.00 92.81 396 PRO A C 1
ATOM 2972 O O . PRO A 1 396 ? -18.903 -18.037 1.287 1.00 92.81 396 PRO A O 1
ATOM 2975 N N . LEU A 1 397 ? -17.385 -19.417 0.389 1.00 92.94 397 LEU A N 1
ATOM 2976 C CA . LEU A 1 397 ? -16.240 -18.506 0.563 1.00 92.94 397 LEU A CA 1
ATOM 2977 C C . LEU A 1 397 ? -16.414 -17.190 -0.205 1.00 92.94 397 LEU A C 1
ATOM 2979 O O . LEU A 1 397 ? -15.883 -16.166 0.216 1.00 92.94 397 LEU A O 1
ATOM 2983 N N . GLY A 1 398 ? -17.176 -17.222 -1.298 1.00 92.25 398 GLY A N 1
ATOM 2984 C CA . GLY A 1 398 ? -17.481 -16.060 -2.116 1.00 92.25 398 GLY A CA 1
ATOM 2985 C C . GLY A 1 398 ? -18.452 -16.386 -3.251 1.00 92.25 398 GLY A C 1
ATOM 2986 O O . GLY A 1 398 ? -19.083 -17.449 -3.246 1.00 92.25 398 GLY A O 1
ATOM 2987 N N . PRO A 1 399 ? -18.616 -15.472 -4.221 1.00 92.25 399 PRO A N 1
ATOM 2988 C CA . PRO A 1 399 ? -19.537 -15.672 -5.327 1.00 92.25 399 PRO A CA 1
ATOM 2989 C C . PRO A 1 399 ? -19.092 -16.837 -6.216 1.00 92.25 399 PRO A C 1
ATOM 2991 O O . PRO A 1 399 ? -17.919 -16.977 -6.571 1.00 92.25 399 PRO A O 1
ATOM 2994 N N . THR A 1 400 ? -20.071 -17.640 -6.623 1.00 91.06 400 THR A N 1
ATOM 2995 C CA . THR A 1 400 ? -19.911 -18.662 -7.658 1.00 91.06 400 THR A CA 1
ATOM 2996 C C . THR A 1 400 ? -20.572 -18.179 -8.945 1.00 91.06 400 THR A C 1
ATOM 2998 O O . THR A 1 400 ? -21.635 -17.559 -8.935 1.00 91.06 400 THR A O 1
ATOM 3001 N N . TYR A 1 401 ? -19.914 -18.434 -10.068 1.00 93.00 401 TYR A N 1
ATOM 3002 C CA . TYR A 1 401 ? -20.349 -18.053 -11.406 1.00 93.00 401 TYR A CA 1
ATOM 3003 C C . TYR A 1 401 ? -20.722 -19.307 -12.212 1.00 93.00 401 TYR A C 1
ATOM 3005 O O . TYR A 1 401 ? -20.427 -20.428 -11.789 1.00 93.00 401 TYR A O 1
ATOM 3013 N N . PRO A 1 402 ? -21.359 -19.163 -13.389 1.00 93.81 402 PRO A N 1
ATOM 3014 C CA . PRO A 1 402 ? -21.643 -20.307 -14.247 1.00 93.81 402 PRO A CA 1
ATOM 3015 C C . PRO A 1 402 ? -20.369 -21.078 -14.615 1.00 93.81 402 PRO A C 1
ATOM 3017 O O . PRO A 1 402 ? -19.407 -20.496 -15.112 1.00 93.81 402 PRO A O 1
ATOM 3020 N N . ALA A 1 403 ? -20.384 -22.401 -14.434 1.00 92.94 403 ALA A N 1
ATOM 3021 C CA . ALA A 1 403 ? -19.268 -23.286 -14.787 1.00 92.94 403 ALA A CA 1
ATOM 3022 C C . ALA A 1 403 ? -19.082 -23.470 -16.306 1.00 92.94 403 ALA A C 1
ATOM 3024 O O . ALA A 1 403 ? -18.185 -24.186 -16.747 1.00 92.94 403 ALA A O 1
ATOM 3025 N N . THR A 1 404 ? -19.925 -22.837 -17.124 1.00 94.88 404 THR A N 1
ATOM 3026 C CA . THR A 1 404 ? -19.847 -22.870 -18.584 1.00 94.88 404 THR A CA 1
ATOM 3027 C C . THR A 1 404 ? -19.899 -21.460 -19.167 1.00 94.88 404 THR A C 1
ATOM 3029 O O . THR A 1 404 ? -20.492 -20.542 -18.603 1.00 94.88 404 THR A O 1
ATOM 3032 N N . SER A 1 405 ? -19.262 -21.281 -20.321 1.00 93.19 405 SER A N 1
ATOM 3033 C CA . SER A 1 405 ? -19.317 -20.059 -21.125 1.00 93.19 405 SER A CA 1
ATOM 3034 C C . SER A 1 405 ? -19.788 -20.389 -22.536 1.00 93.19 405 SER A C 1
ATOM 3036 O O . SER A 1 405 ? -19.596 -21.500 -23.010 1.00 93.19 405 SER A O 1
ATOM 3038 N N . THR A 1 406 ? -20.347 -19.412 -23.252 1.00 94.06 406 THR A N 1
ATOM 3039 C CA . THR A 1 406 ? -20.837 -19.584 -24.635 1.00 94.06 406 THR A CA 1
ATOM 3040 C C . THR A 1 406 ? -19.739 -19.874 -25.666 1.00 94.06 406 THR A C 1
ATOM 3042 O O . THR A 1 406 ? -20.056 -20.094 -26.827 1.00 94.06 406 THR A O 1
ATOM 3045 N N . GLY A 1 407 ? -18.457 -19.767 -25.299 1.00 93.56 407 GLY A N 1
ATOM 3046 C CA . GLY A 1 407 ? -17.315 -19.975 -26.201 1.00 93.56 407 GLY A CA 1
ATOM 3047 C C . GLY A 1 407 ? -17.057 -18.854 -27.216 1.00 93.56 407 GLY A C 1
ATOM 3048 O O . GLY A 1 407 ? -15.998 -18.830 -27.840 1.00 93.56 407 GLY A O 1
ATOM 3049 N N . ARG A 1 408 ? -17.947 -17.855 -27.334 1.00 93.94 408 ARG A N 1
ATOM 3050 C CA . ARG A 1 408 ? -17.831 -16.741 -28.303 1.00 93.94 408 ARG A CA 1
ATOM 3051 C C . ARG A 1 408 ? -16.481 -16.017 -28.256 1.00 93.94 408 ARG A C 1
ATOM 3053 O O . ARG A 1 408 ? -15.895 -15.730 -29.294 1.00 93.94 408 ARG A O 1
ATOM 3060 N N . ARG A 1 409 ? -15.966 -15.742 -27.051 1.00 93.44 409 ARG A N 1
ATOM 3061 C CA . ARG A 1 409 ? -14.661 -15.077 -26.862 1.00 93.44 409 ARG A CA 1
ATOM 3062 C C . ARG A 1 409 ? -13.489 -15.956 -27.300 1.00 93.44 409 ARG A C 1
ATOM 3064 O O . ARG A 1 409 ? -12.537 -15.438 -27.869 1.00 93.44 409 ARG A O 1
ATOM 3071 N N . LEU A 1 410 ? -13.568 -17.268 -27.066 1.00 92.12 410 LEU A N 1
ATOM 3072 C CA . LEU A 1 410 ? -12.543 -18.216 -27.504 1.00 92.12 410 LEU A CA 1
ATOM 3073 C C . LEU A 1 410 ? -12.499 -18.304 -29.033 1.00 92.12 410 LEU A C 1
ATOM 3075 O O . LEU A 1 410 ? -11.417 -18.286 -29.612 1.00 92.12 410 LEU A O 1
ATOM 3079 N N . VAL A 1 411 ? -13.664 -18.348 -29.685 1.00 93.25 411 VAL A N 1
ATOM 3080 C CA . VAL A 1 411 ? -13.768 -18.321 -31.152 1.00 93.25 411 VAL A CA 1
ATOM 3081 C C . VAL A 1 411 ? -13.174 -17.039 -31.725 1.00 93.25 411 VAL A C 1
ATOM 3083 O O . VAL A 1 411 ? -12.350 -17.113 -32.633 1.00 93.25 411 VAL A O 1
ATOM 3086 N N . LEU A 1 412 ? -13.524 -15.877 -31.162 1.00 92.75 412 LEU A N 1
ATOM 3087 C CA . LEU A 1 412 ? -12.948 -14.598 -31.581 1.00 92.75 412 LEU A CA 1
ATOM 3088 C C . LEU A 1 412 ? -11.423 -14.576 -31.407 1.00 92.75 412 LEU A C 1
ATOM 3090 O O . LEU A 1 412 ? -10.719 -14.156 -32.319 1.00 92.75 412 LEU A O 1
ATOM 3094 N N . ALA A 1 413 ? -10.905 -15.059 -30.273 1.00 92.31 413 ALA A N 1
ATOM 3095 C CA . ALA A 1 413 ? -9.466 -15.134 -30.033 1.00 92.31 413 ALA A CA 1
ATOM 3096 C C . ALA A 1 413 ? -8.764 -16.024 -31.071 1.00 92.31 413 ALA A C 1
ATOM 3098 O O . ALA A 1 413 ? -7.789 -15.590 -31.675 1.00 92.31 413 ALA A O 1
ATOM 3099 N N . ARG A 1 414 ? -9.305 -17.220 -31.347 1.00 90.81 414 ARG A N 1
ATOM 3100 C CA . ARG A 1 414 ? -8.776 -18.139 -32.371 1.00 90.81 414 ARG A CA 1
ATOM 3101 C C . ARG A 1 414 ? -8.793 -17.526 -33.771 1.00 90.81 414 ARG A C 1
ATOM 3103 O O . ARG A 1 414 ? -7.840 -17.714 -34.517 1.00 90.81 414 ARG A O 1
ATOM 3110 N N . TRP A 1 415 ? -9.851 -16.796 -34.119 1.00 91.12 415 TRP A N 1
ATOM 3111 C CA . TRP A 1 415 ? -9.957 -16.092 -35.398 1.00 91.12 415 TRP A CA 1
ATOM 3112 C C . TRP A 1 415 ? -8.935 -14.951 -35.512 1.00 91.12 415 TRP A C 1
ATOM 3114 O O . TRP A 1 415 ? -8.255 -14.824 -36.530 1.00 91.12 415 TRP A O 1
ATOM 3124 N N . LEU A 1 416 ? -8.771 -14.151 -34.450 1.00 90.19 416 LEU A N 1
ATOM 3125 C CA . LEU A 1 416 ? -7.792 -13.061 -34.402 1.00 90.19 416 LEU A CA 1
ATOM 3126 C C . LEU A 1 416 ? -6.357 -13.579 -34.535 1.00 90.19 416 LEU A C 1
ATOM 3128 O O . LEU A 1 416 ? -5.557 -12.972 -35.240 1.00 90.19 416 LEU A O 1
ATOM 3132 N N . THR A 1 417 ? -6.027 -14.693 -33.883 1.00 90.81 417 THR A N 1
ATOM 3133 C CA . THR A 1 417 ? -4.674 -15.272 -33.884 1.00 90.81 417 THR A CA 1
ATOM 3134 C C . THR A 1 417 ? -4.490 -16.375 -34.929 1.00 90.81 417 THR A C 1
ATOM 3136 O O . THR A 1 417 ? -3.541 -17.154 -34.826 1.00 90.81 417 THR A O 1
ATOM 3139 N N . SER A 1 418 ? -5.406 -16.503 -35.896 1.00 89.44 418 SER A N 1
ATOM 3140 C CA . SER A 1 418 ? -5.282 -17.503 -36.962 1.00 89.44 418 SER A CA 1
ATOM 3141 C C . SER A 1 418 ? -4.038 -17.229 -37.808 1.00 89.44 418 SER A C 1
ATOM 3143 O O . SER A 1 418 ? -3.714 -16.071 -38.069 1.00 89.44 418 SER A O 1
ATOM 3145 N N . LYS A 1 419 ? -3.377 -18.286 -38.298 1.00 88.69 419 LYS A N 1
ATOM 3146 C CA . LYS A 1 419 ? -2.267 -18.153 -39.261 1.00 88.69 419 LYS A CA 1
ATOM 3147 C C . LYS A 1 419 ? -2.700 -17.470 -40.560 1.00 88.69 419 LYS A C 1
ATOM 3149 O O . LYS A 1 419 ? -1.889 -16.811 -41.200 1.00 88.69 419 LYS A O 1
ATOM 3154 N N . ASP A 1 420 ? -3.981 -17.575 -40.900 1.00 87.00 420 ASP A N 1
ATOM 3155 C CA . ASP A 1 420 ? -4.563 -16.923 -42.073 1.00 87.00 420 ASP A CA 1
ATOM 3156 C C . ASP A 1 420 ? -4.856 -15.429 -41.832 1.00 87.00 420 ASP A C 1
ATOM 3158 O O . ASP A 1 420 ? -5.200 -14.706 -42.765 1.00 87.00 420 ASP A O 1
ATOM 3162 N N . ASN A 1 421 ? -4.715 -14.947 -40.587 1.00 89.19 421 ASN A N 1
ATOM 3163 C CA . ASN A 1 421 ? -4.874 -13.545 -40.211 1.00 89.19 421 ASN A CA 1
ATOM 3164 C C . ASN A 1 421 ? -3.511 -12.890 -39.908 1.00 89.19 421 ASN A C 1
ATOM 3166 O O . ASN A 1 421 ? -3.066 -12.869 -38.755 1.00 89.19 421 ASN A O 1
ATOM 3170 N N . PRO A 1 422 ? -2.846 -12.273 -40.901 1.00 84.38 422 PRO A N 1
ATOM 3171 C CA . PRO A 1 422 ? -1.522 -11.688 -40.698 1.00 84.38 422 PRO A CA 1
ATOM 3172 C C . PRO A 1 422 ? -1.547 -10.405 -39.851 1.00 84.38 422 PRO A C 1
ATOM 3174 O O . PRO A 1 422 ? -0.500 -9.962 -39.374 1.00 84.38 422 PRO A O 1
ATOM 3177 N N . LEU A 1 423 ? -2.711 -9.768 -39.662 1.00 90.19 423 LEU A N 1
ATOM 3178 C CA . LEU A 1 423 ? -2.796 -8.442 -39.044 1.00 90.19 423 LEU A CA 1
ATOM 3179 C C . LEU A 1 423 ? -2.336 -8.460 -37.583 1.00 90.19 423 LEU A C 1
ATOM 3181 O O . LEU A 1 423 ? -1.555 -7.601 -37.178 1.00 90.19 423 LEU A O 1
ATOM 3185 N N . THR A 1 424 ? -2.767 -9.457 -36.811 1.00 92.50 424 THR A N 1
ATOM 3186 C CA . THR A 1 424 ? -2.436 -9.574 -35.384 1.00 92.50 424 THR A CA 1
ATOM 3187 C C . THR A 1 424 ? -0.931 -9.689 -35.158 1.00 92.50 424 THR A C 1
ATOM 3189 O O . THR A 1 424 ? -0.374 -8.984 -34.315 1.00 92.50 424 THR A O 1
ATOM 3192 N N . ALA A 1 425 ? -0.250 -10.522 -35.950 1.00 94.50 425 ALA A N 1
ATOM 3193 C CA . ALA A 1 425 ? 1.196 -10.691 -35.856 1.00 94.50 425 ALA A CA 1
ATOM 3194 C C . ALA A 1 425 ? 1.950 -9.417 -36.272 1.00 94.50 425 ALA A C 1
ATOM 3196 O O . ALA A 1 425 ? 2.864 -8.998 -35.564 1.00 94.50 425 ALA A O 1
ATOM 3197 N N . ARG A 1 426 ? 1.533 -8.745 -37.357 1.00 94.69 426 ARG A N 1
ATOM 3198 C CA . ARG A 1 426 ? 2.148 -7.479 -37.807 1.00 94.69 426 ARG A CA 1
ATOM 3199 C C . ARG A 1 426 ? 2.014 -6.374 -36.762 1.00 94.69 426 ARG A C 1
ATOM 3201 O O . ARG A 1 426 ? 2.993 -5.690 -36.468 1.00 94.69 426 ARG A O 1
ATOM 3208 N N . VAL A 1 427 ? 0.831 -6.222 -36.166 1.00 93.50 427 VAL A N 1
ATOM 3209 C CA . VAL A 1 427 ? 0.599 -5.250 -35.085 1.00 93.50 427 VAL A CA 1
ATOM 3210 C C . VAL A 1 427 ? 1.499 -5.570 -33.887 1.00 93.50 427 VAL A C 1
ATOM 3212 O O . VAL A 1 427 ? 2.219 -4.691 -33.410 1.00 93.50 427 VAL A O 1
ATOM 3215 N N . ALA A 1 428 ? 1.532 -6.831 -33.442 1.00 94.44 428 ALA A N 1
ATOM 3216 C CA . ALA A 1 428 ? 2.362 -7.254 -32.314 1.00 94.44 428 ALA A CA 1
ATOM 3217 C C . ALA A 1 428 ? 3.862 -7.004 -32.560 1.00 94.44 428 ALA A C 1
ATOM 3219 O O . ALA A 1 428 ? 4.528 -6.385 -31.727 1.00 94.44 428 ALA A O 1
ATOM 3220 N N . VAL A 1 429 ? 4.383 -7.418 -33.719 1.00 96.88 429 VAL A N 1
ATOM 3221 C CA . VAL A 1 429 ? 5.781 -7.199 -34.123 1.00 96.88 429 VAL A CA 1
ATOM 3222 C C . VAL A 1 429 ? 6.117 -5.716 -34.164 1.00 96.88 429 VAL A C 1
ATOM 3224 O O . VAL A 1 429 ? 7.174 -5.332 -33.676 1.00 96.88 429 VAL A O 1
ATOM 3227 N N . ASN A 1 430 ? 5.231 -4.867 -34.685 1.00 95.81 430 ASN A N 1
ATOM 3228 C CA . ASN A 1 430 ? 5.476 -3.430 -34.757 1.00 95.81 430 ASN A CA 1
ATOM 3229 C C . ASN A 1 430 ? 5.626 -2.790 -33.368 1.00 95.81 430 ASN A C 1
ATOM 3231 O O . ASN A 1 430 ? 6.536 -1.989 -33.153 1.00 95.81 430 ASN A O 1
ATOM 3235 N N . HIS A 1 431 ? 4.787 -3.186 -32.404 1.00 93.62 431 HIS A N 1
ATOM 3236 C CA . HIS A 1 431 ? 4.927 -2.747 -31.013 1.00 93.62 431 HIS A CA 1
ATOM 3237 C C . HIS A 1 431 ? 6.212 -3.273 -30.363 1.00 93.62 431 HIS A C 1
ATOM 3239 O O . HIS A 1 431 ? 6.876 -2.544 -29.627 1.00 93.62 431 HIS A O 1
ATOM 3245 N N . ILE A 1 432 ? 6.581 -4.530 -30.623 1.00 95.25 432 ILE A N 1
ATOM 3246 C CA . ILE A 1 432 ? 7.814 -5.126 -30.091 1.00 95.25 432 ILE A CA 1
ATOM 3247 C C . ILE A 1 432 ? 9.049 -4.434 -30.680 1.00 95.25 432 ILE A C 1
ATOM 3249 O O . ILE A 1 432 ? 9.965 -4.088 -29.938 1.00 95.25 432 ILE A O 1
ATOM 3253 N N . TRP A 1 433 ? 9.046 -4.178 -31.988 1.00 95.00 433 TRP A N 1
ATOM 3254 C CA . TRP A 1 433 ? 10.101 -3.452 -32.683 1.00 95.00 433 TRP A CA 1
ATOM 3255 C C . TRP A 1 433 ? 10.258 -2.042 -32.115 1.00 95.00 433 TRP A C 1
ATOM 3257 O O . TRP A 1 433 ? 11.353 -1.675 -31.700 1.00 95.00 433 TRP A O 1
ATOM 3267 N N . LYS A 1 434 ? 9.158 -1.286 -31.986 1.00 91.56 434 LYS A N 1
ATOM 3268 C CA . LYS A 1 434 ? 9.170 0.051 -31.376 1.00 91.56 434 LYS A CA 1
ATOM 3269 C C . LYS A 1 434 ? 9.836 0.050 -29.997 1.00 91.56 434 LYS A C 1
ATOM 3271 O O . LYS A 1 434 ? 10.670 0.906 -29.725 1.00 91.56 434 LYS A O 1
ATOM 3276 N N . ARG A 1 435 ? 9.528 -0.929 -29.140 1.00 90.06 435 ARG A N 1
ATOM 3277 C CA . ARG A 1 435 ? 10.124 -1.034 -27.794 1.00 90.06 435 ARG A CA 1
ATOM 3278 C C . ARG A 1 435 ? 11.620 -1.340 -27.793 1.00 90.06 435 ARG A C 1
ATOM 3280 O O . ARG A 1 435 ? 12.275 -1.035 -26.806 1.00 90.06 435 ARG A O 1
ATOM 3287 N N . HIS A 1 436 ? 12.170 -1.924 -28.857 1.00 91.94 436 HIS A N 1
ATOM 3288 C CA . HIS A 1 436 ? 13.609 -2.202 -28.979 1.00 91.94 436 HIS A CA 1
ATOM 3289 C C . HIS A 1 436 ? 14.369 -1.106 -29.726 1.00 91.94 436 HIS A C 1
ATOM 3291 O O . HIS A 1 436 ? 15.492 -0.786 -29.356 1.00 91.94 436 HIS A O 1
ATOM 3297 N N . PHE A 1 437 ? 13.750 -0.499 -30.737 1.00 91.12 437 PHE A N 1
ATOM 3298 C CA . PHE A 1 437 ? 14.400 0.435 -31.662 1.00 91.12 437 PHE A CA 1
ATOM 3299 C C . PHE A 1 437 ? 13.975 1.904 -31.477 1.00 91.12 437 PHE A C 1
ATOM 3301 O O . PHE A 1 437 ? 14.529 2.795 -32.124 1.00 91.12 437 PHE A O 1
ATOM 3308 N N . GLY A 1 438 ? 12.997 2.178 -30.607 1.00 86.44 438 GLY A N 1
ATOM 3309 C CA . GLY A 1 438 ? 12.470 3.514 -30.287 1.00 86.44 438 GLY A CA 1
ATOM 3310 C C . GLY A 1 438 ? 11.426 4.020 -31.279 1.00 86.44 438 GLY A C 1
ATOM 3311 O O . GLY A 1 438 ? 10.527 4.766 -30.911 1.00 86.44 438 GLY A O 1
ATOM 3312 N N . THR A 1 439 ? 11.490 3.561 -32.526 1.00 87.31 439 THR A N 1
ATOM 3313 C CA . THR A 1 439 ? 10.554 3.920 -33.592 1.00 87.31 439 THR A CA 1
ATOM 3314 C C . THR A 1 439 ? 9.884 2.676 -34.155 1.00 87.31 439 THR A C 1
ATOM 3316 O O . THR A 1 439 ? 10.500 1.618 -34.274 1.00 87.31 439 THR A O 1
ATOM 3319 N N . ALA A 1 440 ? 8.599 2.789 -34.478 1.00 91.62 440 ALA A N 1
ATOM 3320 C CA . ALA A 1 440 ? 7.832 1.712 -35.090 1.00 91.62 440 ALA A CA 1
ATOM 3321 C C . ALA A 1 440 ? 8.121 1.599 -36.598 1.00 91.62 440 ALA A C 1
ATOM 3323 O O . ALA A 1 440 ? 8.391 2.601 -37.261 1.00 91.62 440 ALA A O 1
ATOM 3324 N N . LEU A 1 441 ? 8.000 0.390 -37.157 1.00 93.94 441 LEU A N 1
ATOM 3325 C CA . LEU A 1 441 ? 8.072 0.177 -38.608 1.00 93.94 441 LEU A CA 1
ATOM 3326 C C . LEU A 1 441 ? 6.870 0.812 -39.312 1.00 93.94 441 LEU A C 1
ATOM 3328 O O . LEU A 1 441 ? 7.034 1.445 -40.348 1.00 93.94 441 LEU A O 1
ATOM 3332 N N . VAL A 1 442 ? 5.677 0.671 -38.731 1.00 93.75 442 VAL A N 1
ATOM 3333 C CA . VAL A 1 442 ? 4.463 1.415 -39.086 1.00 93.75 442 VAL A CA 1
ATOM 3334 C C . VAL A 1 442 ? 4.309 2.550 -38.074 1.00 93.75 442 VAL A C 1
ATOM 3336 O O . VAL A 1 442 ? 3.979 2.266 -36.918 1.00 93.75 442 VAL A O 1
ATOM 3339 N N . PRO A 1 443 ? 4.534 3.819 -38.466 1.00 89.12 443 PRO A N 1
ATOM 3340 C CA . PRO A 1 443 ? 4.516 4.934 -37.519 1.00 89.12 443 PRO A CA 1
ATOM 3341 C C . PRO A 1 443 ? 3.145 5.159 -36.871 1.00 89.12 443 PRO A C 1
ATOM 3343 O O . PRO A 1 443 ? 3.068 5.598 -35.732 1.00 89.12 443 PRO A O 1
ATOM 3346 N N . SER A 1 444 ? 2.051 4.843 -37.570 1.00 90.00 444 SER A N 1
ATOM 3347 C CA . SER A 1 444 ? 0.695 4.903 -37.018 1.00 90.00 444 SER A CA 1
ATOM 3348 C C . SER A 1 444 ? 0.382 3.647 -36.202 1.00 90.00 444 SER A C 1
ATOM 3350 O O . SER A 1 444 ? -0.378 2.784 -36.638 1.00 90.00 444 SER A O 1
ATOM 3352 N N . VAL A 1 445 ? 0.965 3.535 -35.007 1.00 88.19 445 VAL A N 1
ATOM 3353 C CA . VAL A 1 445 ? 0.852 2.329 -34.163 1.00 88.19 445 VAL A CA 1
ATOM 3354 C C . VAL A 1 445 ? -0.595 1.937 -33.839 1.00 88.19 445 VAL A C 1
ATOM 3356 O O . VAL A 1 445 ? -0.900 0.751 -33.773 1.00 88.19 445 VAL A O 1
ATOM 3359 N N . ALA A 1 446 ? -1.500 2.915 -33.722 1.00 85.06 446 ALA A N 1
ATOM 3360 C CA . ALA A 1 446 ? -2.920 2.695 -33.443 1.00 85.06 446 ALA A CA 1
ATOM 3361 C C . ALA A 1 446 ? -3.766 2.359 -34.689 1.00 85.06 446 ALA A C 1
ATOM 3363 O O . ALA A 1 446 ? -4.939 2.016 -34.559 1.00 85.06 446 ALA A O 1
ATOM 3364 N N . ASN A 1 447 ? -3.218 2.483 -35.905 1.00 85.81 447 ASN A N 1
ATOM 3365 C CA . ASN A 1 447 ? -3.988 2.319 -37.137 1.00 85.81 447 ASN A CA 1
ATOM 3366 C C . ASN A 1 447 ? -3.171 1.645 -38.247 1.00 85.81 447 ASN A C 1
ATOM 3368 O O . ASN A 1 447 ? -2.343 2.274 -38.905 1.00 85.81 447 ASN A O 1
ATOM 3372 N N . PHE A 1 448 ? -3.473 0.367 -38.477 1.00 87.25 448 PHE A N 1
ATOM 3373 C CA . PHE A 1 448 ? -2.960 -0.447 -39.586 1.00 87.25 448 PHE A CA 1
ATOM 3374 C C . PHE A 1 448 ? -3.936 -0.515 -40.778 1.00 87.25 448 PHE A C 1
ATOM 3376 O O . PHE A 1 448 ? -3.725 -1.283 -41.716 1.00 87.25 448 PHE A O 1
ATOM 3383 N N . GLY A 1 449 ? -5.035 0.243 -40.724 1.00 79.44 449 GLY A N 1
ATOM 3384 C CA . GLY A 1 449 ? -6.026 0.337 -41.791 1.00 79.44 449 GLY A CA 1
ATOM 3385 C C . GLY A 1 449 ? -5.607 1.290 -42.912 1.00 79.44 449 GLY A C 1
ATOM 3386 O O . GLY A 1 449 ? -4.497 1.812 -42.936 1.00 79.44 449 GLY A O 1
ATOM 3387 N N . LEU A 1 450 ? -6.535 1.562 -43.835 1.00 78.81 450 LEU A N 1
ATOM 3388 C CA . LEU A 1 450 ? -6.286 2.387 -45.031 1.00 78.81 450 LEU A CA 1
ATOM 3389 C C . LEU A 1 450 ? -5.889 3.841 -44.723 1.00 78.81 450 LEU A C 1
ATOM 3391 O O . LEU A 1 450 ? -5.222 4.471 -45.534 1.00 78.81 450 LEU A O 1
ATOM 3395 N N . ASN A 1 451 ? -6.273 4.354 -43.551 1.00 84.19 451 ASN A N 1
ATOM 3396 C CA . ASN A 1 451 ? -5.906 5.696 -43.082 1.00 84.19 451 ASN A CA 1
ATOM 3397 C C . ASN A 1 451 ? -4.592 5.706 -42.272 1.00 84.19 451 ASN A C 1
ATOM 3399 O O . ASN A 1 451 ? -4.206 6.743 -41.735 1.00 84.19 451 ASN A O 1
ATOM 3403 N N . GLY A 1 452 ? -3.937 4.550 -42.121 1.00 86.50 452 GLY A N 1
ATOM 3404 C CA . GLY A 1 452 ? -2.627 4.419 -41.493 1.00 86.50 452 GLY A CA 1
ATOM 3405 C C . GLY A 1 452 ? -1.489 4.816 -42.434 1.00 86.50 452 GLY A C 1
ATOM 3406 O O . GLY A 1 452 ? -1.640 4.860 -43.654 1.00 86.50 452 GLY A O 1
ATOM 3407 N N . LYS A 1 453 ? -0.315 5.090 -41.864 1.00 90.62 453 LYS A N 1
ATOM 3408 C CA . LYS A 1 453 ? 0.915 5.309 -42.633 1.00 90.62 453 LYS A CA 1
ATOM 3409 C C . LYS A 1 453 ? 1.480 3.960 -43.104 1.00 90.62 453 LYS A C 1
ATOM 3411 O O . LYS A 1 453 ? 1.393 2.982 -42.363 1.00 90.62 453 LYS A O 1
ATOM 3416 N N . PRO A 1 454 ? 2.092 3.882 -44.298 1.00 91.12 454 PRO A N 1
ATOM 3417 C CA . PRO A 1 454 ? 2.733 2.652 -44.752 1.00 91.12 454 PRO A CA 1
ATOM 3418 C C . PRO A 1 454 ? 3.958 2.297 -43.884 1.00 91.12 454 PRO A C 1
ATOM 3420 O O . PRO A 1 454 ? 4.578 3.193 -43.301 1.00 91.12 454 PRO A O 1
ATOM 3423 N N . PRO A 1 455 ? 4.331 1.004 -43.799 1.00 93.06 455 PRO A N 1
ATOM 3424 C CA . PRO A 1 455 ? 5.552 0.583 -43.120 1.00 93.06 455 PRO A CA 1
ATOM 3425 C C . PRO A 1 455 ? 6.800 1.118 -43.831 1.00 93.06 455 PRO A C 1
ATOM 3427 O O . PRO A 1 455 ? 6.870 1.109 -45.058 1.00 93.06 455 PRO A O 1
ATOM 3430 N N . THR A 1 456 ? 7.822 1.500 -43.065 1.00 93.00 456 THR A N 1
ATOM 3431 C CA . THR A 1 456 ? 9.140 1.880 -43.603 1.00 93.00 456 THR A CA 1
ATOM 3432 C C . THR A 1 456 ? 9.859 0.690 -44.243 1.00 93.00 456 THR A C 1
ATOM 3434 O O . THR A 1 456 ? 10.487 0.843 -45.285 1.00 93.00 456 THR A O 1
ATOM 3437 N N . HIS A 1 457 ? 9.724 -0.503 -43.651 1.00 95.25 457 HIS A N 1
ATOM 3438 C CA . HIS A 1 457 ? 10.330 -1.752 -44.123 1.00 95.25 457 HIS A CA 1
ATOM 3439 C C . HIS A 1 457 ? 9.267 -2.864 -44.212 1.00 95.25 457 HIS A C 1
ATOM 3441 O O . HIS A 1 457 ? 9.184 -3.702 -43.310 1.00 95.25 457 HIS A O 1
ATOM 3447 N N . PRO A 1 458 ? 8.425 -2.889 -45.266 1.00 94.62 458 PRO A N 1
ATOM 3448 C CA . PRO A 1 458 ? 7.319 -3.846 -45.387 1.00 94.62 458 PRO A CA 1
ATOM 3449 C C . PRO A 1 458 ? 7.782 -5.306 -45.348 1.00 94.62 458 PRO A C 1
ATOM 3451 O O . PRO A 1 458 ? 7.244 -6.092 -44.576 1.00 94.62 458 PRO A O 1
ATOM 3454 N N . ALA A 1 459 ? 8.826 -5.654 -46.108 1.00 96.75 459 ALA A N 1
ATOM 3455 C CA . ALA A 1 459 ? 9.330 -7.027 -46.172 1.00 96.75 459 ALA A CA 1
ATOM 3456 C C . ALA A 1 459 ? 9.875 -7.524 -44.821 1.00 96.75 459 ALA A C 1
ATOM 3458 O O . ALA A 1 459 ? 9.671 -8.678 -44.459 1.00 96.75 459 ALA A O 1
ATOM 3459 N N . LEU A 1 460 ? 10.527 -6.644 -44.052 1.00 96.56 460 LEU A N 1
ATOM 3460 C CA . LEU A 1 460 ? 11.021 -6.973 -42.714 1.00 96.56 460 LEU A CA 1
ATOM 3461 C C . LEU A 1 460 ? 9.868 -7.210 -41.733 1.00 96.56 460 LEU A C 1
ATOM 3463 O O . LEU A 1 460 ? 9.905 -8.171 -40.969 1.00 96.56 460 LEU A O 1
ATOM 3467 N N . LEU A 1 461 ? 8.849 -6.345 -41.760 1.00 96.81 461 LEU A N 1
ATOM 3468 C CA . LEU A 1 461 ? 7.659 -6.499 -40.926 1.00 96.81 461 LEU A CA 1
ATOM 3469 C C . LEU A 1 461 ? 6.947 -7.824 -41.218 1.00 96.81 461 LEU A C 1
ATOM 3471 O O . LEU A 1 461 ? 6.580 -8.536 -40.286 1.00 96.81 461 LEU A O 1
ATOM 3475 N N . ASP A 1 462 ? 6.771 -8.151 -42.497 1.00 95.75 462 ASP A N 1
ATOM 3476 C CA . ASP A 1 462 ? 6.081 -9.367 -42.921 1.00 95.75 462 ASP A CA 1
ATOM 3477 C C . ASP A 1 462 ? 6.887 -10.618 -42.551 1.00 95.75 462 ASP A C 1
ATOM 3479 O O . ASP A 1 462 ? 6.328 -11.556 -41.985 1.00 95.75 462 ASP A O 1
ATOM 3483 N N . TRP A 1 463 ? 8.207 -10.601 -42.763 1.00 97.38 463 TRP A N 1
ATOM 3484 C CA . TRP A 1 463 ? 9.088 -11.699 -42.362 1.00 97.38 463 TRP A CA 1
ATOM 3485 C C . TRP A 1 463 ? 9.063 -11.941 -40.846 1.00 97.38 463 TRP A C 1
ATOM 3487 O O . TRP A 1 463 ? 8.852 -13.068 -40.406 1.00 97.38 463 TRP A O 1
ATOM 3497 N N . LEU A 1 464 ? 9.191 -10.886 -40.034 1.00 97.62 464 LEU A N 1
ATOM 3498 C CA . LEU A 1 464 ? 9.117 -10.998 -38.573 1.00 97.62 464 LEU A CA 1
ATOM 3499 C C . LEU A 1 464 ? 7.736 -11.469 -38.090 1.00 97.62 464 LEU A C 1
ATOM 3501 O O . LEU A 1 464 ? 7.650 -12.174 -37.087 1.00 97.62 464 LEU A O 1
ATOM 3505 N N . ALA A 1 465 ? 6.653 -11.075 -38.768 1.00 96.44 465 ALA A N 1
ATOM 3506 C CA . ALA A 1 465 ? 5.298 -11.512 -38.433 1.00 96.44 465 ALA A CA 1
ATOM 3507 C C . ALA A 1 465 ? 5.100 -13.009 -38.709 1.00 96.44 465 ALA A C 1
ATOM 3509 O O . ALA A 1 465 ? 4.532 -13.708 -37.868 1.00 96.44 465 ALA A O 1
ATOM 3510 N N . VAL A 1 466 ? 5.604 -13.505 -39.843 1.00 96.19 466 VAL A N 1
ATOM 3511 C CA . VAL A 1 466 ? 5.614 -14.941 -40.160 1.00 96.19 466 VAL A CA 1
ATOM 3512 C C . VAL A 1 466 ? 6.453 -15.703 -39.137 1.00 96.19 466 VAL A C 1
ATOM 3514 O O . VAL A 1 466 ? 5.938 -16.624 -38.508 1.00 96.19 466 VAL A O 1
ATOM 3517 N N . GLU A 1 467 ? 7.682 -15.254 -38.872 1.00 97.06 467 GLU A N 1
ATOM 3518 C CA . GLU A 1 467 ? 8.577 -15.863 -37.879 1.00 97.06 467 GLU A CA 1
ATOM 3519 C C . GLU A 1 467 ? 7.927 -15.933 -36.486 1.00 97.06 467 GLU A C 1
ATOM 3521 O O . GLU A 1 467 ? 8.028 -16.933 -35.767 1.00 97.06 467 GLU A O 1
ATOM 3526 N N . PHE A 1 468 ? 7.203 -14.881 -36.091 1.00 96.56 468 PHE A N 1
ATOM 3527 C CA . PHE A 1 468 ? 6.497 -14.856 -34.815 1.00 96.56 468 PHE A CA 1
ATOM 3528 C C . PHE A 1 468 ? 5.386 -15.913 -34.749 1.00 96.56 468 PHE A C 1
ATOM 3530 O O . PHE A 1 468 ? 5.261 -16.600 -33.736 1.00 96.56 468 PHE A O 1
ATOM 3537 N N . MET A 1 469 ? 4.615 -16.101 -35.822 1.00 95.44 469 MET A N 1
ATOM 3538 C CA . MET A 1 469 ? 3.574 -17.135 -35.882 1.00 95.44 469 MET A CA 1
ATOM 3539 C C . MET A 1 469 ? 4.153 -18.555 -35.970 1.00 95.44 469 MET A C 1
ATOM 3541 O O . MET A 1 469 ? 3.641 -19.468 -35.318 1.00 95.44 469 MET A O 1
ATOM 3545 N N . GLU A 1 470 ? 5.209 -18.763 -36.761 1.00 95.62 470 GLU A N 1
ATOM 3546 C CA . GLU A 1 470 ? 5.836 -20.075 -36.983 1.00 95.62 470 GLU A CA 1
ATOM 3547 C C . GLU A 1 470 ? 6.603 -20.583 -35.762 1.00 95.62 470 GLU A C 1
ATOM 3549 O O . GLU A 1 470 ? 6.546 -21.773 -35.456 1.00 95.62 470 GLU A O 1
ATOM 3554 N N . SER A 1 471 ? 7.202 -19.680 -34.985 1.00 95.69 471 SER A N 1
ATOM 3555 C CA . SER A 1 471 ? 7.814 -19.997 -33.687 1.00 95.69 471 SER A CA 1
ATOM 3556 C C . SER A 1 471 ? 6.797 -20.257 -32.561 1.00 95.69 471 SER A C 1
ATOM 3558 O O . SER A 1 471 ? 7.174 -20.341 -31.390 1.00 95.69 471 SER A O 1
ATOM 3560 N N . GLY A 1 472 ? 5.502 -20.370 -32.887 1.00 94.25 472 GLY A N 1
ATOM 3561 C CA . GLY A 1 472 ? 4.434 -20.621 -31.920 1.00 94.25 472 GLY A CA 1
ATOM 3562 C C . GLY A 1 472 ? 4.134 -19.416 -31.030 1.00 94.25 472 GLY A C 1
ATOM 3563 O O . GLY A 1 472 ? 3.834 -19.594 -29.852 1.00 94.25 472 GLY A O 1
ATOM 3564 N N . TRP A 1 473 ? 4.231 -18.197 -31.575 1.00 95.00 473 TRP A N 1
ATOM 3565 C CA . TRP A 1 473 ? 4.029 -16.937 -30.848 1.00 95.00 473 TRP A CA 1
ATOM 3566 C C . TRP A 1 473 ? 5.037 -16.728 -29.704 1.00 95.00 473 TRP A C 1
ATOM 3568 O O . TRP A 1 473 ? 4.741 -16.114 -28.675 1.00 95.00 473 TRP A O 1
ATOM 3578 N N . SER A 1 474 ? 6.267 -17.222 -29.877 1.00 97.12 474 SER A N 1
ATOM 3579 C CA . SER A 1 474 ? 7.322 -17.121 -28.867 1.00 97.12 474 SER A CA 1
ATOM 3580 C C . SER A 1 474 ? 7.922 -15.712 -28.807 1.00 97.12 474 SER A C 1
ATOM 3582 O O . SER A 1 474 ? 8.826 -15.355 -29.565 1.00 97.12 474 SER A O 1
ATOM 3584 N N . LEU A 1 475 ? 7.475 -14.909 -27.833 1.00 97.25 475 LEU A N 1
ATOM 3585 C CA . LEU A 1 475 ? 8.039 -13.574 -27.577 1.00 97.25 475 LEU A CA 1
ATOM 3586 C C . LEU A 1 475 ? 9.548 -13.628 -27.303 1.00 97.25 475 LEU A C 1
ATOM 3588 O O . LEU A 1 475 ? 10.302 -12.783 -27.778 1.00 97.25 475 LEU A O 1
ATOM 3592 N N . LYS A 1 476 ? 10.011 -14.646 -26.566 1.00 97.88 476 LYS A N 1
ATOM 3593 C CA . LYS A 1 476 ? 11.433 -14.822 -26.233 1.00 97.88 476 LYS A CA 1
ATOM 3594 C C . LYS A 1 476 ? 12.285 -15.037 -27.482 1.00 97.88 476 LYS A C 1
ATOM 3596 O O . LYS A 1 476 ? 13.391 -14.501 -27.559 1.00 97.88 476 LYS A O 1
ATOM 3601 N N . HIS A 1 477 ? 11.779 -15.818 -28.435 1.00 97.75 477 HIS A N 1
ATOM 3602 C CA . HIS A 1 477 ? 12.445 -16.046 -29.714 1.00 97.75 477 HIS A CA 1
ATOM 3603 C C . HIS A 1 477 ? 12.563 -14.747 -30.510 1.00 97.75 477 HIS A C 1
ATOM 3605 O O . HIS A 1 477 ? 13.671 -14.338 -30.857 1.00 97.75 477 HIS A O 1
ATOM 3611 N N . LEU A 1 478 ? 11.444 -14.041 -30.685 1.00 97.81 478 LEU A N 1
ATOM 3612 C CA . LEU A 1 478 ? 11.398 -12.788 -31.435 1.00 97.81 478 LEU A CA 1
ATOM 3613 C C . LEU A 1 478 ? 12.292 -11.699 -30.814 1.00 97.81 478 LEU A C 1
ATOM 3615 O O . LEU A 1 478 ? 13.040 -11.030 -31.524 1.00 97.81 478 LEU A O 1
ATOM 3619 N N . HIS A 1 479 ? 12.277 -11.548 -29.485 1.00 97.94 479 HIS A N 1
ATOM 3620 C CA . HIS A 1 479 ? 13.177 -10.625 -28.792 1.00 97.94 479 HIS A CA 1
ATOM 3621 C C . HIS A 1 479 ? 14.644 -10.979 -29.026 1.00 97.94 479 HIS A C 1
ATOM 3623 O O . HIS A 1 479 ? 15.423 -10.094 -29.367 1.00 97.94 479 HIS A O 1
ATOM 3629 N N . ARG A 1 480 ? 15.028 -12.258 -28.889 1.00 97.81 480 ARG A N 1
ATOM 3630 C CA . ARG A 1 480 ? 16.406 -12.705 -29.137 1.00 97.81 480 ARG A CA 1
ATOM 3631 C C . ARG A 1 480 ? 16.844 -12.370 -30.559 1.00 97.81 480 ARG A C 1
ATOM 3633 O O . ARG A 1 480 ? 17.938 -11.841 -30.739 1.00 97.81 480 ARG A O 1
ATOM 3640 N N . LEU A 1 481 ? 15.995 -12.654 -31.541 1.00 97.50 481 LEU A N 1
ATOM 3641 C CA . LEU A 1 481 ? 16.258 -12.369 -32.948 1.00 97.50 481 LEU A CA 1
ATOM 3642 C C . LEU A 1 481 ? 16.543 -10.877 -33.181 1.00 97.50 481 LEU A C 1
ATOM 3644 O O . LEU A 1 481 ? 17.528 -10.529 -33.827 1.00 97.50 481 LEU A O 1
ATOM 3648 N N . MET A 1 482 ? 15.738 -9.994 -32.583 1.00 96.50 482 MET A N 1
ATOM 3649 C CA . MET A 1 482 ? 15.943 -8.547 -32.673 1.00 96.50 482 MET A CA 1
ATOM 3650 C C . MET A 1 482 ? 17.225 -8.092 -31.964 1.00 96.50 482 MET A C 1
ATOM 3652 O O . MET A 1 482 ? 18.060 -7.448 -32.596 1.00 96.50 482 MET A O 1
ATOM 3656 N N . VAL A 1 483 ? 17.428 -8.447 -30.689 1.00 95.69 483 VAL A N 1
ATOM 3657 C CA . VAL A 1 483 ? 18.554 -7.920 -29.886 1.00 95.69 483 VAL A CA 1
ATOM 3658 C C . VAL A 1 483 ? 19.919 -8.485 -30.287 1.00 95.69 483 VAL A C 1
ATOM 3660 O O . VAL A 1 483 ? 20.953 -7.894 -29.990 1.00 95.69 483 VAL A O 1
ATOM 3663 N N . THR A 1 484 ? 19.944 -9.624 -30.984 1.00 96.88 484 THR A N 1
ATOM 3664 C CA . THR A 1 484 ? 21.178 -10.200 -31.546 1.00 96.88 484 THR A CA 1
ATOM 3665 C C . THR A 1 484 ? 21.438 -9.769 -32.992 1.00 96.88 484 THR A C 1
ATOM 3667 O O . THR A 1 484 ? 22.489 -10.092 -33.549 1.00 96.88 484 THR A O 1
ATOM 3670 N N . SER A 1 485 ? 20.532 -9.000 -33.604 1.00 95.38 485 SER A N 1
ATOM 3671 C CA . SER A 1 485 ? 20.716 -8.479 -34.959 1.00 95.38 485 SER A CA 1
ATOM 3672 C C . SER A 1 485 ? 21.872 -7.475 -35.039 1.00 95.38 485 SER A C 1
ATOM 3674 O O . SER A 1 485 ? 22.246 -6.824 -34.059 1.00 95.38 485 SER A O 1
ATOM 3676 N N . ALA A 1 486 ? 22.446 -7.321 -36.233 1.00 91.62 486 ALA A N 1
ATOM 3677 C CA . ALA A 1 486 ? 23.433 -6.273 -36.486 1.00 91.62 486 ALA A CA 1
ATOM 3678 C C . ALA A 1 486 ? 22.830 -4.865 -36.336 1.00 91.62 486 ALA A C 1
ATOM 3680 O O . ALA A 1 486 ? 23.542 -3.953 -35.939 1.00 91.62 486 ALA A O 1
ATOM 3681 N N . ALA A 1 487 ? 21.533 -4.694 -36.623 1.00 90.12 487 ALA A N 1
ATOM 3682 C CA . ALA A 1 487 ? 20.836 -3.416 -36.491 1.00 90.12 487 ALA A CA 1
ATOM 3683 C C . ALA A 1 487 ? 20.713 -2.973 -35.024 1.00 90.12 487 ALA A C 1
ATOM 3685 O O . ALA A 1 487 ? 20.996 -1.822 -34.713 1.00 90.12 487 ALA A O 1
ATOM 3686 N N . TYR A 1 488 ? 20.344 -3.885 -34.117 1.00 91.25 488 TYR A N 1
ATOM 3687 C CA . TYR A 1 488 ? 20.220 -3.563 -32.690 1.00 91.25 488 TYR A CA 1
ATOM 3688 C C . TYR A 1 488 ? 21.580 -3.325 -32.022 1.00 91.25 488 TYR A C 1
ATOM 3690 O O . TYR A 1 488 ? 21.708 -2.445 -31.182 1.00 91.25 488 TYR A O 1
ATOM 3698 N N . ARG A 1 489 ? 22.615 -4.085 -32.407 1.00 89.25 489 ARG A N 1
ATOM 3699 C CA . ARG A 1 489 ? 23.960 -4.003 -31.803 1.00 89.25 489 ARG A CA 1
ATOM 3700 C C . ARG A 1 489 ? 24.824 -2.851 -32.330 1.00 89.25 489 ARG A C 1
ATOM 3702 O O . ARG A 1 489 ? 26.023 -2.825 -32.056 1.00 89.25 489 ARG A O 1
ATOM 3709 N N . ARG A 1 490 ? 24.264 -1.924 -33.114 1.00 85.88 490 ARG A N 1
ATOM 3710 C CA . ARG A 1 490 ? 25.003 -0.730 -33.546 1.00 85.88 490 ARG A CA 1
ATOM 3711 C C . ARG A 1 490 ? 25.212 0.215 -32.366 1.00 85.88 490 ARG A C 1
ATOM 3713 O O . ARG A 1 490 ? 24.353 0.321 -31.504 1.00 85.88 490 ARG A O 1
ATOM 3720 N N . ALA A 1 491 ? 26.325 0.940 -32.359 1.00 79.94 491 ALA A N 1
ATOM 3721 C CA . ALA A 1 491 ? 26.534 2.015 -31.395 1.00 79.94 491 ALA A CA 1
ATOM 3722 C C . ALA A 1 491 ? 25.645 3.231 -31.726 1.00 79.94 491 ALA A C 1
ATOM 3724 O O . ALA A 1 491 ? 25.327 3.483 -32.894 1.00 79.94 491 ALA A O 1
ATOM 3725 N N . SER A 1 492 ? 25.241 3.987 -30.701 1.00 74.88 492 SER A N 1
ATOM 3726 C CA . SER A 1 492 ? 24.510 5.258 -30.835 1.00 74.88 492 SER A CA 1
ATOM 3727 C C . SER A 1 492 ? 25.435 6.460 -31.014 1.00 74.88 492 SER A C 1
ATOM 3729 O O . SER A 1 492 ? 25.044 7.446 -31.641 1.00 74.88 492 SER A O 1
ATOM 3731 N N . SER A 1 493 ? 26.665 6.380 -30.500 1.00 61.53 493 SER A N 1
ATOM 3732 C CA . SER A 1 493 ? 27.710 7.369 -30.748 1.00 61.53 493 SER A CA 1
ATOM 3733 C C . SER A 1 493 ? 28.261 7.201 -32.157 1.00 61.53 493 SER A C 1
ATOM 3735 O O . SER A 1 493 ? 28.664 6.099 -32.539 1.00 61.53 493 SER A O 1
ATOM 3737 N N . GLU A 1 494 ? 28.343 8.294 -32.913 1.00 50.50 494 GLU A N 1
ATOM 3738 C CA . GLU A 1 494 ? 29.176 8.307 -34.109 1.00 50.50 494 GLU A CA 1
ATOM 3739 C C . GLU A 1 494 ? 30.609 7.946 -33.694 1.00 50.50 494 GLU A C 1
ATOM 3741 O O . GLU A 1 494 ? 31.180 8.553 -32.783 1.00 50.50 494 GLU A O 1
ATOM 3746 N N . VAL A 1 495 ? 31.207 6.958 -34.364 1.00 39.78 495 VAL A N 1
ATOM 3747 C CA . VAL A 1 495 ? 32.662 6.941 -34.501 1.00 39.78 495 VAL A CA 1
ATOM 3748 C C . VAL A 1 495 ? 32.977 8.289 -35.133 1.00 39.78 495 VAL A C 1
ATOM 3750 O O . VAL A 1 495 ? 32.620 8.503 -36.290 1.00 39.78 495 VAL A O 1
ATOM 3753 N N . ARG A 1 496 ? 33.548 9.225 -34.361 1.00 44.28 496 ARG A N 1
ATOM 3754 C CA . ARG A 1 496 ? 34.165 10.431 -34.925 1.00 44.28 496 ARG A CA 1
ATOM 3755 C C . ARG A 1 496 ? 35.034 9.916 -36.062 1.00 44.28 496 ARG A C 1
ATOM 3757 O O . ARG A 1 496 ? 35.957 9.155 -35.772 1.00 44.28 496 ARG A O 1
ATOM 3764 N N . GLU A 1 497 ? 34.694 10.215 -37.316 1.00 38.34 497 GLU A N 1
ATOM 3765 C CA . GLU A 1 497 ? 35.544 9.831 -38.439 1.00 38.34 497 GLU A CA 1
ATOM 3766 C C . GLU A 1 497 ? 36.939 10.358 -38.104 1.00 38.34 497 GLU A C 1
ATOM 3768 O O . GLU A 1 497 ? 37.163 11.566 -38.004 1.00 38.34 497 GLU A O 1
ATOM 3773 N N . MET A 1 498 ? 37.854 9.433 -37.806 1.00 37.94 498 MET A N 1
ATOM 3774 C CA . MET A 1 498 ? 39.266 9.740 -37.716 1.00 37.94 498 MET A CA 1
ATOM 3775 C C . MET A 1 498 ? 39.660 10.163 -39.123 1.00 37.94 498 MET A C 1
ATOM 3777 O O . MET A 1 498 ? 39.883 9.317 -39.987 1.00 37.94 498 MET A O 1
ATOM 3781 N N . GLY A 1 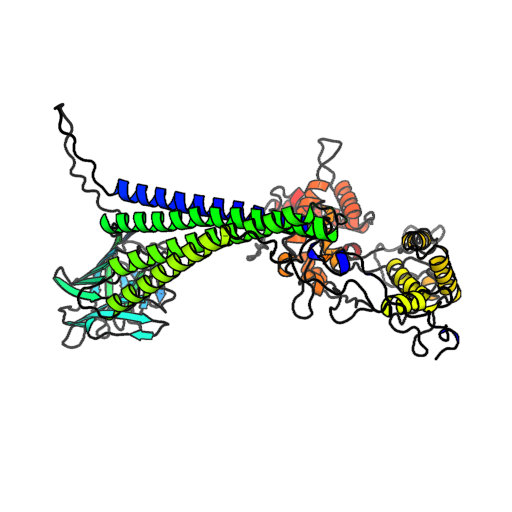499 ? 39.695 11.474 -39.354 1.00 40.25 499 GLY A N 1
ATOM 3782 C CA . GLY A 1 499 ? 40.385 12.039 -40.499 1.00 40.25 499 GLY A CA 1
ATOM 3783 C C . GLY A 1 499 ? 41.787 11.439 -40.558 1.00 40.25 499 GLY A C 1
ATOM 3784 O O . GLY A 1 499 ? 42.475 11.307 -39.543 1.00 40.25 499 GLY A O 1
ATOM 3785 N N . SER A 1 500 ? 42.173 10.997 -41.745 1.00 35.69 500 SER A N 1
ATOM 3786 C CA . SER A 1 500 ? 43.483 10.437 -42.037 1.00 35.69 500 SER A CA 1
ATOM 3787 C C . SER A 1 500 ? 44.618 11.351 -41.554 1.00 35.69 500 SER A C 1
ATOM 3789 O O . SER A 1 500 ? 44.700 12.509 -41.950 1.00 35.69 500 SER A O 1
ATOM 3791 N N . GLY A 1 501 ? 45.538 10.791 -40.769 1.00 41.12 501 GLY A N 1
ATOM 3792 C CA . GLY A 1 501 ? 46.966 11.117 -40.825 1.00 41.12 501 GLY A CA 1
ATOM 3793 C C . GLY A 1 501 ? 47.484 12.369 -40.115 1.00 41.12 501 GLY A C 1
ATOM 3794 O O . GLY A 1 501 ? 48.390 12.223 -39.302 1.00 41.12 501 GLY A O 1
ATOM 3795 N N . GLU A 1 502 ? 46.988 13.576 -40.403 1.00 40.50 502 GLU A N 1
ATOM 3796 C CA . GLU A 1 502 ? 47.827 14.783 -40.200 1.00 40.50 502 GLU A CA 1
ATOM 3797 C C . GLU A 1 502 ? 47.237 15.893 -39.302 1.00 40.50 502 GLU A C 1
ATOM 3799 O O . GLU A 1 502 ? 47.998 16.635 -38.684 1.00 40.50 502 GLU A O 1
ATOM 3804 N N . ASP A 1 503 ? 45.924 15.943 -39.055 1.00 41.84 503 ASP A N 1
ATOM 3805 C CA . ASP A 1 503 ? 45.289 17.042 -38.293 1.00 41.84 503 ASP A CA 1
ATOM 3806 C C . ASP A 1 503 ? 45.199 16.806 -36.766 1.00 41.84 503 ASP A C 1
ATOM 3808 O O . ASP A 1 503 ? 44.216 17.147 -36.106 1.00 41.84 503 ASP A O 1
ATOM 3812 N N . ARG A 1 504 ? 46.226 16.196 -36.155 1.00 44.28 504 ARG A N 1
ATOM 3813 C CA . ARG A 1 504 ? 46.201 15.808 -34.724 1.00 44.28 504 ARG A CA 1
ATOM 3814 C C . ARG A 1 504 ? 46.435 16.955 -33.734 1.00 44.28 504 ARG A C 1
ATOM 3816 O O . ARG A 1 504 ? 46.147 16.779 -32.554 1.00 44.28 504 ARG A O 1
ATOM 3823 N N . ALA A 1 505 ? 46.966 18.097 -34.171 1.00 42.41 505 ALA A N 1
ATOM 3824 C CA . ALA A 1 505 ? 47.466 19.130 -33.256 1.00 42.41 505 ALA A CA 1
ATOM 3825 C C . ALA A 1 505 ? 46.554 20.362 -33.087 1.00 42.41 505 ALA A C 1
ATOM 3827 O O . ALA A 1 505 ? 46.776 21.129 -32.158 1.00 42.41 505 ALA A O 1
ATOM 3828 N N . ASN A 1 506 ? 45.537 20.554 -33.940 1.00 40.28 506 ASN A N 1
ATOM 3829 C CA . ASN A 1 506 ? 44.808 21.834 -34.028 1.00 40.28 506 ASN A CA 1
ATOM 3830 C C . ASN A 1 506 ? 43.269 21.742 -33.979 1.00 40.28 506 ASN A C 1
ATOM 3832 O O . ASN A 1 506 ? 42.589 22.718 -34.294 1.00 40.28 506 ASN A O 1
ATOM 3836 N N . LEU A 1 507 ? 42.686 20.617 -33.560 1.00 40.06 507 LEU A N 1
ATOM 3837 C CA . LEU A 1 507 ? 41.231 20.529 -33.375 1.00 40.06 507 LEU A CA 1
ATOM 3838 C C . LEU A 1 507 ? 40.826 21.060 -31.984 1.00 40.06 507 LEU A C 1
ATOM 3840 O O . LEU A 1 507 ? 41.266 20.498 -30.979 1.00 40.06 507 LEU A O 1
ATOM 3844 N N . PRO A 1 508 ? 39.991 22.115 -31.886 1.00 36.47 508 PRO A N 1
ATOM 3845 C CA . PRO A 1 508 ? 39.557 22.646 -30.599 1.00 36.47 508 PRO A CA 1
ATOM 3846 C C . PRO A 1 508 ? 38.723 21.618 -29.815 1.00 36.47 508 PRO A C 1
ATOM 3848 O O . PRO A 1 508 ? 37.785 21.013 -30.337 1.00 36.47 508 PRO A O 1
ATOM 3851 N N . LEU A 1 509 ? 39.069 21.461 -28.535 1.00 40.25 509 LEU A N 1
ATOM 3852 C CA . LEU A 1 509 ? 38.489 20.563 -27.523 1.00 40.25 509 LEU A CA 1
ATOM 3853 C C . LEU A 1 509 ? 37.096 21.013 -27.023 1.00 40.25 509 LEU A C 1
ATOM 3855 O O . LEU A 1 509 ? 36.814 20.997 -25.833 1.00 40.25 509 LEU A O 1
ATOM 3859 N N . SER A 1 510 ? 36.208 21.472 -27.908 1.00 36.19 510 SER A N 1
ATOM 3860 C CA . SER A 1 510 ? 34.853 21.883 -27.512 1.00 36.19 510 SER A CA 1
ATOM 3861 C C . SER A 1 510 ? 33.813 21.429 -28.539 1.00 36.19 510 SER A C 1
ATOM 3863 O O . SER A 1 510 ? 34.095 21.485 -29.742 1.00 36.19 510 SER A O 1
ATOM 3865 N N . PRO A 1 511 ? 32.615 20.971 -28.118 1.00 38.59 511 PRO A N 1
ATOM 3866 C CA . PRO A 1 511 ? 31.539 20.599 -29.028 1.00 38.59 511 PRO A CA 1
ATOM 3867 C C . PRO A 1 511 ? 30.986 21.858 -29.704 1.00 38.59 511 PRO A C 1
ATOM 3869 O O . PRO A 1 511 ? 30.016 22.465 -29.261 1.00 38.59 511 PRO A O 1
ATOM 3872 N N . SER A 1 512 ? 31.621 22.271 -30.798 1.00 34.53 512 SER A N 1
ATOM 3873 C CA . SER A 1 512 ? 31.068 23.287 -31.684 1.00 34.53 512 SER A CA 1
ATOM 3874 C C . SER A 1 512 ? 30.020 22.631 -32.596 1.00 34.53 512 SER A C 1
ATOM 3876 O O . SER A 1 512 ? 30.334 21.625 -33.238 1.00 34.53 512 SER A O 1
ATOM 3878 N N . PRO A 1 513 ? 28.801 23.187 -32.739 1.00 39.44 513 PRO A N 1
ATOM 3879 C CA . PRO A 1 513 ? 27.739 22.671 -33.618 1.00 39.44 513 PRO A CA 1
ATOM 3880 C C . PRO A 1 513 ? 28.066 22.737 -35.129 1.00 39.44 513 PRO A C 1
ATOM 3882 O O . PRO A 1 513 ? 27.181 22.570 -35.966 1.00 39.44 513 PRO A O 1
ATOM 3885 N N . SER A 1 514 ? 29.329 22.987 -35.484 1.00 35.19 514 SER A N 1
ATOM 3886 C CA . SER A 1 514 ? 29.833 23.216 -36.841 1.00 35.19 514 SER A CA 1
ATOM 3887 C C . SER A 1 514 ? 30.805 22.140 -37.355 1.00 35.19 514 SER A C 1
ATOM 3889 O O . SER A 1 514 ? 31.309 22.275 -38.467 1.00 35.19 514 SER A O 1
ATOM 3891 N N . LEU A 1 515 ? 31.057 21.058 -36.603 1.00 38.12 515 LEU A N 1
ATOM 3892 C CA . LEU A 1 515 ? 31.858 19.932 -37.108 1.00 38.12 515 LEU A CA 1
ATOM 3893 C C . LEU A 1 515 ? 31.110 19.160 -38.221 1.00 38.12 515 LEU A C 1
ATOM 3895 O O . LEU A 1 515 ? 29.879 19.061 -38.164 1.00 38.12 515 LEU A O 1
ATOM 3899 N N . PRO A 1 516 ? 31.814 18.609 -39.235 1.00 41.34 516 PRO A N 1
ATOM 3900 C CA . PRO A 1 516 ? 31.178 17.901 -40.341 1.00 41.34 516 PRO A CA 1
ATOM 3901 C C . PRO A 1 516 ? 30.388 16.697 -39.825 1.00 41.34 516 PRO A C 1
ATOM 3903 O O . PRO A 1 516 ? 30.947 15.780 -39.229 1.00 41.34 516 PRO A O 1
ATOM 3906 N N . ARG A 1 517 ? 29.075 16.712 -40.060 1.00 52.69 517 ARG A N 1
ATOM 3907 C CA . ARG A 1 517 ? 28.201 15.553 -39.855 1.00 52.69 517 ARG A CA 1
ATOM 3908 C C . ARG A 1 517 ? 28.715 14.386 -40.696 1.00 52.69 517 ARG A C 1
ATOM 3910 O O . ARG A 1 517 ? 29.077 14.611 -41.854 1.00 52.69 517 ARG A O 1
ATOM 3917 N N . SER A 1 518 ? 28.679 13.164 -40.162 1.00 61.84 518 SER A N 1
ATOM 3918 C CA . SER A 1 518 ? 28.954 11.967 -40.963 1.00 61.84 518 SER A CA 1
ATOM 3919 C C . SER A 1 518 ? 28.092 11.980 -42.236 1.00 61.84 518 SER A C 1
ATOM 3921 O O . SER A 1 518 ? 26.950 12.459 -42.230 1.00 61.84 518 SER A O 1
ATOM 3923 N N . ASN A 1 519 ? 28.616 11.472 -43.356 1.00 71.25 519 ASN A N 1
ATOM 3924 C CA . ASN A 1 519 ? 27.891 11.493 -44.635 1.00 71.25 519 ASN A CA 1
ATOM 3925 C C . ASN A 1 519 ? 26.500 10.821 -44.509 1.00 71.25 519 ASN A C 1
ATOM 3927 O O . ASN A 1 519 ? 25.521 11.265 -45.110 1.00 71.25 519 ASN A O 1
ATOM 3931 N N . ASN A 1 520 ? 26.389 9.827 -43.620 1.00 74.94 520 ASN A N 1
ATOM 3932 C CA . ASN A 1 520 ? 25.147 9.131 -43.282 1.00 74.94 520 ASN A CA 1
ATOM 3933 C C . ASN A 1 520 ? 24.107 10.027 -42.591 1.00 74.94 520 ASN A C 1
ATOM 3935 O O . ASN A 1 520 ? 22.934 9.952 -42.941 1.00 74.94 520 ASN A O 1
ATOM 3939 N N . GLN A 1 521 ? 24.498 10.911 -41.666 1.00 78.75 521 GLN A N 1
ATOM 3940 C CA . GLN A 1 521 ? 23.552 11.816 -40.996 1.00 78.75 521 GLN A CA 1
ATOM 3941 C C . GLN A 1 521 ? 22.953 12.854 -41.957 1.00 78.75 521 GLN A C 1
ATOM 3943 O O . GLN A 1 521 ? 21.837 13.324 -41.741 1.00 78.75 521 GLN A O 1
ATOM 3948 N N . ARG A 1 522 ? 23.667 13.210 -43.032 1.00 79.62 522 ARG A N 1
ATOM 3949 C CA . ARG A 1 522 ? 23.128 14.082 -44.089 1.00 79.62 522 ARG A CA 1
ATOM 3950 C C . ARG A 1 522 ? 22.130 13.354 -44.991 1.00 79.62 522 ARG A C 1
ATOM 3952 O O . ARG A 1 522 ? 21.156 13.971 -45.408 1.00 79.62 522 ARG A O 1
ATOM 3959 N N . ILE A 1 523 ? 22.386 12.082 -45.299 1.00 83.88 523 ILE A N 1
ATOM 3960 C CA . ILE A 1 523 ? 21.549 11.256 -46.186 1.00 83.88 523 ILE A CA 1
ATOM 3961 C C . ILE A 1 523 ? 20.292 10.758 -45.459 1.00 83.88 523 ILE A C 1
ATOM 3963 O O . ILE A 1 523 ? 19.204 10.768 -46.027 1.00 83.88 523 ILE A O 1
ATOM 3967 N N . ASP A 1 524 ? 20.432 10.346 -44.199 1.00 84.12 524 ASP A N 1
ATOM 3968 C CA . ASP A 1 524 ? 19.367 9.771 -43.378 1.00 84.12 524 ASP A CA 1
ATOM 3969 C C . ASP A 1 524 ? 19.354 10.407 -41.972 1.00 84.12 524 ASP A C 1
ATOM 3971 O O . ASP A 1 524 ? 19.775 9.781 -40.988 1.00 84.12 524 ASP A O 1
ATOM 3975 N N . PRO A 1 525 ? 18.893 11.671 -41.863 1.00 82.69 525 PRO A N 1
ATOM 3976 C CA . PRO A 1 525 ? 18.889 12.419 -40.603 1.00 82.69 525 PRO A CA 1
ATOM 3977 C C . PRO A 1 525 ? 17.954 11.811 -39.550 1.00 82.69 525 PRO A C 1
ATOM 3979 O O . PRO A 1 525 ? 18.217 11.919 -38.353 1.00 82.69 525 PRO A O 1
ATOM 3982 N N . GLU A 1 526 ? 16.888 11.140 -39.992 1.00 83.00 526 GLU A N 1
ATOM 3983 C CA . GLU A 1 526 ? 15.903 10.469 -39.135 1.00 83.00 526 GLU A CA 1
ATOM 3984 C C . GLU A 1 526 ? 16.316 9.032 -38.763 1.00 83.00 526 GLU A C 1
ATOM 3986 O O . GLU A 1 526 ? 15.600 8.364 -38.019 1.00 83.00 526 GLU A O 1
ATOM 3991 N N . ASN A 1 527 ? 17.468 8.555 -39.257 1.00 86.44 527 ASN A N 1
ATOM 3992 C CA . ASN A 1 527 ? 17.989 7.203 -39.038 1.00 86.44 527 ASN A CA 1
ATOM 3993 C C . ASN A 1 527 ? 16.973 6.096 -39.393 1.00 86.44 527 ASN A C 1
ATOM 3995 O O . ASN A 1 527 ? 16.869 5.077 -38.705 1.00 86.44 527 ASN A O 1
ATOM 3999 N N . LYS A 1 528 ? 16.214 6.285 -40.482 1.00 85.31 528 LYS A N 1
ATOM 4000 C CA . LYS A 1 528 ? 15.248 5.298 -40.993 1.00 85.31 528 LYS A CA 1
ATOM 4001 C C . LYS A 1 528 ? 15.926 3.988 -41.377 1.00 85.31 528 LYS A C 1
ATOM 4003 O O . LYS A 1 528 ? 15.328 2.935 -41.217 1.00 85.31 528 LYS A O 1
ATOM 4008 N N . SER A 1 529 ? 17.168 4.046 -41.840 1.00 86.94 529 SER A N 1
ATOM 4009 C CA . SER A 1 529 ? 17.960 2.896 -42.287 1.00 86.94 529 SER A CA 1
ATOM 4010 C C . SER A 1 529 ? 18.674 2.180 -41.136 1.00 86.94 529 SER A C 1
ATOM 4012 O O . SER A 1 529 ? 19.422 1.235 -41.383 1.00 86.94 529 SER A O 1
ATOM 4014 N N . TYR A 1 530 ? 18.484 2.636 -39.888 1.00 87.69 530 TYR A N 1
ATOM 4015 C CA . TYR A 1 530 ? 19.128 2.088 -38.691 1.00 87.69 530 TYR A CA 1
ATOM 4016 C C . TYR A 1 530 ? 20.654 1.980 -38.837 1.00 87.69 530 TYR A C 1
ATOM 4018 O O . TYR A 1 530 ? 21.263 0.962 -38.503 1.00 87.69 530 TYR A O 1
ATOM 4026 N N . TRP A 1 531 ? 21.292 3.030 -39.368 1.00 84.81 531 TRP A N 1
ATOM 4027 C CA . TRP A 1 531 ? 22.741 3.058 -39.558 1.00 84.81 531 TRP A CA 1
ATOM 4028 C C . TRP A 1 531 ? 23.511 3.282 -38.243 1.00 84.81 531 TRP A C 1
ATOM 4030 O O . TRP A 1 531 ? 24.698 2.955 -38.170 1.00 84.81 531 TRP A O 1
ATOM 4040 N N . ARG A 1 532 ? 22.817 3.731 -37.192 1.00 84.00 532 ARG A N 1
ATOM 4041 C CA . ARG A 1 532 ? 23.261 3.795 -35.786 1.00 84.00 532 ARG A CA 1
ATOM 4042 C C . ARG A 1 532 ? 22.129 3.382 -34.838 1.00 84.00 532 ARG A C 1
ATOM 4044 O O . ARG A 1 532 ? 20.975 3.310 -35.265 1.00 84.00 532 ARG A O 1
ATOM 4051 N N . ALA A 1 533 ? 22.422 3.159 -33.557 1.00 84.50 533 ALA A N 1
ATOM 4052 C CA . ALA A 1 533 ? 21.364 3.024 -32.553 1.00 84.50 533 ALA A CA 1
ATOM 4053 C C . ALA A 1 533 ? 20.689 4.377 -32.265 1.00 84.50 533 ALA A C 1
ATOM 4055 O O . ALA A 1 533 ? 21.324 5.439 -32.265 1.00 84.50 533 ALA A O 1
ATOM 4056 N N . ASN A 1 534 ? 19.375 4.336 -32.038 1.00 84.94 534 ASN A N 1
ATOM 4057 C CA . ASN A 1 534 ? 18.611 5.496 -31.597 1.00 84.94 534 ASN A CA 1
ATOM 4058 C C . ASN A 1 534 ? 18.760 5.658 -30.087 1.00 84.94 534 ASN A C 1
ATOM 4060 O O . ASN A 1 534 ? 18.528 4.710 -29.339 1.00 84.94 534 ASN A O 1
ATOM 4064 N N . ILE A 1 535 ? 19.087 6.876 -29.659 1.00 84.12 535 ILE A N 1
ATOM 4065 C CA . ILE A 1 535 ? 19.003 7.254 -28.252 1.00 84.12 535 ILE A CA 1
ATOM 4066 C C . ILE A 1 535 ? 17.523 7.294 -27.888 1.00 84.12 535 ILE A C 1
ATOM 4068 O O . ILE A 1 535 ? 16.718 7.883 -28.613 1.00 84.12 535 ILE A O 1
ATOM 4072 N N . ARG A 1 536 ? 17.165 6.645 -26.786 1.00 86.19 536 ARG A N 1
ATOM 4073 C CA . ARG A 1 536 ? 15.788 6.579 -26.294 1.00 86.19 536 ARG A CA 1
ATOM 4074 C C . ARG A 1 536 ? 15.737 7.114 -24.887 1.00 86.19 536 ARG A C 1
ATOM 4076 O O . ARG A 1 536 ? 16.672 6.907 -24.121 1.00 86.19 536 ARG A O 1
ATOM 4083 N N . ARG A 1 537 ? 14.644 7.766 -24.525 1.00 88.50 537 ARG A N 1
ATOM 4084 C CA . ARG A 1 537 ? 14.433 8.137 -23.136 1.00 88.50 537 ARG A CA 1
ATOM 4085 C C . ARG A 1 537 ? 14.072 6.904 -22.311 1.00 88.50 537 ARG A C 1
ATOM 4087 O O . ARG A 1 537 ? 13.424 5.986 -22.809 1.00 88.50 537 ARG A O 1
ATOM 4094 N N . MET A 1 538 ? 14.504 6.879 -21.058 1.00 91.00 538 MET A N 1
ATOM 4095 C CA . MET A 1 538 ? 13.963 5.949 -20.078 1.00 91.00 538 MET A CA 1
ATOM 4096 C C . MET A 1 538 ? 12.516 6.312 -19.743 1.00 91.00 538 MET A C 1
ATOM 4098 O O . MET A 1 538 ? 12.189 7.480 -19.552 1.00 91.00 538 MET A O 1
ATOM 4102 N N . GLU A 1 539 ? 11.675 5.288 -19.636 1.00 91.62 539 GLU A N 1
ATOM 4103 C CA . GLU A 1 539 ? 10.321 5.401 -19.094 1.00 91.62 539 GLU A CA 1
ATOM 4104 C C . GLU A 1 539 ? 10.367 5.846 -17.622 1.00 91.62 539 GLU A C 1
ATOM 4106 O O . GLU A 1 539 ? 11.309 5.507 -16.898 1.00 91.62 539 GLU A O 1
ATOM 4111 N N . ALA A 1 540 ? 9.335 6.553 -17.155 1.00 92.38 540 ALA A N 1
ATOM 4112 C CA . ALA A 1 540 ? 9.250 7.070 -15.788 1.00 92.38 540 ALA A CA 1
ATOM 4113 C C . ALA A 1 540 ? 9.532 6.009 -14.708 1.00 92.38 540 ALA A C 1
ATOM 4115 O O . ALA A 1 540 ? 10.289 6.234 -13.759 1.00 92.38 540 ALA A O 1
ATOM 4116 N N . GLU A 1 541 ? 8.967 4.814 -14.888 1.00 93.62 541 GLU A N 1
ATOM 4117 C CA . GLU A 1 541 ? 9.150 3.671 -14.000 1.00 93.62 541 GLU A CA 1
ATOM 4118 C C . GLU A 1 541 ? 10.608 3.210 -13.965 1.00 93.62 541 GLU A C 1
ATOM 4120 O O . GLU A 1 541 ? 11.112 2.853 -12.902 1.00 93.62 541 GLU A O 1
ATOM 4125 N N . VAL A 1 542 ? 11.295 3.242 -15.112 1.00 93.88 542 VAL A N 1
ATOM 4126 C CA . VAL A 1 542 ? 12.713 2.881 -15.224 1.00 93.88 542 VAL A CA 1
ATOM 4127 C C . VAL A 1 542 ? 13.574 3.923 -14.522 1.00 93.88 542 VAL A C 1
ATOM 4129 O O . VAL A 1 542 ? 14.466 3.532 -13.775 1.00 93.88 542 VAL A O 1
ATOM 4132 N N . VAL A 1 543 ? 13.291 5.221 -14.681 1.00 93.75 543 VAL A N 1
ATOM 4133 C CA . VAL A 1 543 ? 14.028 6.292 -13.985 1.00 93.75 543 VAL A CA 1
ATOM 4134 C C . VAL A 1 543 ? 13.948 6.100 -12.468 1.00 93.75 543 VAL A C 1
ATOM 4136 O O . VAL A 1 543 ? 14.980 6.023 -11.796 1.00 93.75 543 VAL A O 1
ATOM 4139 N N . ARG A 1 544 ? 12.734 5.950 -11.920 1.00 93.81 544 ARG A N 1
ATOM 4140 C CA . ARG A 1 544 ? 12.535 5.762 -10.476 1.00 93.81 544 ARG A CA 1
ATOM 4141 C C . ARG A 1 544 ? 13.112 4.436 -9.976 1.00 93.81 544 ARG A C 1
ATOM 4143 O O . ARG A 1 544 ? 13.841 4.422 -8.985 1.00 93.81 544 ARG A O 1
ATOM 4150 N N . ASP A 1 545 ? 12.788 3.316 -10.624 1.00 95.62 545 ASP A N 1
ATOM 4151 C CA . ASP A 1 545 ? 13.227 1.992 -10.164 1.00 95.62 545 ASP A CA 1
ATOM 4152 C C . ASP A 1 545 ? 14.755 1.846 -10.261 1.00 95.62 545 ASP A C 1
ATOM 4154 O O . ASP A 1 545 ? 15.356 1.153 -9.435 1.00 95.62 545 ASP A O 1
ATOM 4158 N N . THR A 1 546 ? 15.404 2.533 -11.213 1.00 94.44 546 THR A N 1
ATOM 4159 C CA . THR A 1 546 ? 16.868 2.531 -11.352 1.00 94.44 546 THR A CA 1
ATOM 4160 C C . THR A 1 546 ? 17.546 3.116 -10.119 1.00 94.44 546 THR A C 1
ATOM 4162 O O . THR A 1 546 ? 18.493 2.499 -9.628 1.00 94.44 546 THR A O 1
ATOM 4165 N N . LEU A 1 547 ? 17.023 4.214 -9.553 1.00 93.75 547 LEU A N 1
ATOM 4166 C CA . LEU A 1 547 ? 17.554 4.819 -8.323 1.00 93.75 547 LEU A CA 1
ATOM 4167 C C . LEU A 1 547 ? 17.649 3.800 -7.179 1.00 93.75 547 LEU A C 1
ATOM 4169 O O . LEU A 1 547 ? 18.672 3.723 -6.503 1.00 93.75 547 LEU A O 1
ATOM 4173 N N . TRP A 1 548 ? 16.615 2.977 -6.996 1.00 94.00 548 TRP A N 1
ATOM 4174 C CA . TRP A 1 548 ? 16.607 1.911 -5.989 1.00 94.00 548 TRP A CA 1
ATOM 4175 C C . TRP A 1 548 ? 17.443 0.695 -6.396 1.00 94.00 548 TRP A C 1
ATOM 4177 O O . TRP A 1 548 ? 18.010 0.008 -5.546 1.00 94.00 548 TRP A O 1
ATOM 4187 N N . SER A 1 549 ? 17.518 0.392 -7.693 1.00 94.44 549 SER A N 1
ATOM 4188 C CA . SER A 1 549 ? 18.260 -0.767 -8.189 1.00 94.44 549 SER A CA 1
ATOM 4189 C C . SER A 1 549 ? 19.774 -0.607 -8.040 1.00 94.44 549 SER A C 1
ATOM 4191 O O . SER A 1 549 ? 20.452 -1.586 -7.740 1.00 94.44 549 SER A O 1
ATOM 4193 N N . LEU A 1 550 ? 20.293 0.619 -8.182 1.00 92.00 550 LEU A N 1
ATOM 4194 C CA . LEU A 1 550 ? 21.728 0.916 -8.144 1.00 92.00 550 LEU A CA 1
ATOM 4195 C C . LEU A 1 550 ? 22.378 0.556 -6.805 1.00 92.00 550 LEU A C 1
ATOM 4197 O O . LEU A 1 550 ? 23.583 0.308 -6.761 1.00 92.00 550 LEU A O 1
ATOM 4201 N N . THR A 1 551 ? 21.593 0.484 -5.732 1.00 89.31 551 THR A N 1
ATOM 4202 C CA . THR A 1 551 ? 22.020 0.101 -4.378 1.00 89.31 551 THR A CA 1
ATOM 4203 C C . THR A 1 551 ? 21.476 -1.257 -3.933 1.00 89.31 551 THR A C 1
ATOM 4205 O O . THR A 1 551 ? 21.561 -1.588 -2.754 1.00 89.31 551 THR A O 1
ATOM 4208 N N . ASN A 1 552 ? 20.932 -2.060 -4.858 1.00 87.94 552 ASN A N 1
ATOM 4209 C CA . ASN A 1 552 ? 20.233 -3.322 -4.578 1.00 87.94 552 ASN A CA 1
ATOM 4210 C C . ASN A 1 552 ? 19.041 -3.180 -3.609 1.00 87.94 552 ASN A C 1
ATOM 4212 O O . ASN A 1 552 ? 18.624 -4.159 -2.997 1.00 87.94 552 ASN A O 1
ATOM 4216 N N . GLY A 1 553 ? 18.476 -1.976 -3.482 1.00 90.56 553 GLY A N 1
ATOM 4217 C CA . GLY A 1 553 ? 17.347 -1.699 -2.596 1.00 90.56 553 GLY A CA 1
ATOM 4218 C C . GLY A 1 553 ? 15.979 -2.022 -3.197 1.00 90.56 553 GLY A C 1
ATOM 4219 O O . GLY A 1 553 ? 15.026 -2.160 -2.444 1.00 90.56 553 GLY A O 1
ATOM 4220 N N . LEU A 1 554 ? 15.860 -2.141 -4.526 1.00 95.12 554 LEU A N 1
ATOM 4221 C CA . LEU A 1 554 ? 14.578 -2.340 -5.217 1.00 95.12 554 LEU A CA 1
ATOM 4222 C C . LEU A 1 554 ? 13.909 -3.675 -4.837 1.00 95.12 554 LEU A C 1
ATOM 4224 O O . LEU A 1 554 ? 14.437 -4.748 -5.142 1.00 95.12 554 LEU A O 1
ATOM 4228 N N . ASP A 1 555 ? 12.697 -3.618 -4.282 1.00 94.25 555 ASP A N 1
ATOM 4229 C CA . ASP A 1 555 ? 11.885 -4.806 -4.005 1.00 94.25 555 ASP A CA 1
ATOM 4230 C C . ASP A 1 555 ? 11.257 -5.344 -5.299 1.00 94.25 555 ASP A C 1
ATOM 4232 O O . ASP A 1 555 ? 10.336 -4.758 -5.881 1.00 94.25 555 ASP A O 1
ATOM 4236 N N . ARG A 1 556 ? 11.769 -6.498 -5.741 1.00 93.12 556 ARG A N 1
ATOM 4237 C CA . ARG A 1 556 ? 11.364 -7.204 -6.966 1.00 93.12 556 ARG A CA 1
ATOM 4238 C C . ARG A 1 556 ? 10.322 -8.296 -6.729 1.00 93.12 556 ARG A C 1
ATOM 4240 O O . ARG A 1 556 ? 10.030 -9.043 -7.665 1.00 93.12 556 ARG A O 1
ATOM 4247 N N . THR A 1 557 ? 9.773 -8.409 -5.521 1.00 90.44 557 THR A N 1
ATOM 4248 C CA . THR A 1 557 ? 8.783 -9.438 -5.194 1.00 90.44 557 THR A CA 1
ATOM 4249 C C . THR A 1 557 ? 7.611 -9.370 -6.177 1.00 90.44 557 THR A C 1
ATOM 4251 O O . THR A 1 557 ? 7.097 -8.301 -6.525 1.00 90.44 557 THR A O 1
ATOM 4254 N N . PHE A 1 558 ? 7.230 -10.533 -6.702 1.00 87.19 558 PHE A N 1
ATOM 4255 C CA . PHE A 1 558 ? 6.184 -10.646 -7.709 1.00 87.19 558 PHE A CA 1
ATOM 4256 C C . PHE A 1 558 ? 4.805 -10.720 -7.050 1.00 87.19 558 PHE A C 1
ATOM 4258 O O . PHE A 1 558 ? 4.614 -11.506 -6.124 1.00 87.19 558 PHE A O 1
ATOM 4265 N N . SER A 1 559 ? 3.831 -9.972 -7.584 1.00 84.56 559 SER A N 1
ATOM 4266 C CA . SER A 1 559 ? 2.457 -9.868 -7.066 1.00 84.56 559 SER A CA 1
ATOM 4267 C C . SER A 1 559 ? 2.362 -9.162 -5.701 1.00 84.56 559 SER A C 1
ATOM 4269 O O . SER A 1 559 ? 3.361 -8.949 -5.020 1.00 84.56 559 SER A O 1
ATOM 4271 N N . GLY A 1 560 ? 1.157 -8.746 -5.317 1.00 83.12 560 GLY A N 1
ATOM 4272 C CA . GLY A 1 560 ? 0.886 -7.961 -4.112 1.00 83.12 560 GLY A CA 1
ATOM 4273 C C . GLY A 1 560 ? -0.303 -7.024 -4.337 1.00 83.12 560 GLY A C 1
ATOM 4274 O O . GLY A 1 560 ? -0.761 -6.920 -5.480 1.00 83.12 560 GLY A O 1
ATOM 4275 N N . PRO A 1 561 ? -0.812 -6.374 -3.278 1.00 84.50 561 PRO A N 1
ATOM 4276 C CA . PRO A 1 561 ? -1.777 -5.294 -3.430 1.00 84.50 561 PRO A CA 1
ATOM 4277 C C . PRO A 1 561 ? -1.146 -4.109 -4.172 1.00 84.50 561 PRO A C 1
ATOM 4279 O O . PRO A 1 561 ? 0.081 -3.965 -4.213 1.00 84.50 561 PRO A O 1
ATOM 4282 N N . GLU A 1 562 ? -1.993 -3.266 -4.755 1.00 90.88 562 GLU A N 1
ATOM 4283 C CA . GLU A 1 562 ? -1.557 -1.955 -5.230 1.00 90.88 562 GLU A CA 1
ATOM 4284 C C . GLU A 1 562 ? -1.079 -1.077 -4.062 1.00 90.88 562 GLU A C 1
ATOM 4286 O O . GLU A 1 562 ? -1.477 -1.272 -2.911 1.00 90.88 562 GLU A O 1
ATOM 4291 N N . LEU A 1 563 ? -0.204 -0.121 -4.363 1.00 92.69 563 LEU A N 1
ATOM 4292 C CA . LEU A 1 563 ? 0.310 0.867 -3.421 1.00 92.69 563 LEU A CA 1
ATOM 4293 C C . LEU A 1 563 ? -0.252 2.251 -3.728 1.00 92.69 563 LEU A C 1
ATOM 4295 O O . LEU A 1 563 ? -0.412 2.627 -4.888 1.00 92.69 563 LEU A O 1
ATOM 4299 N N . GLU A 1 564 ? -0.471 3.032 -2.676 1.00 94.12 564 GLU A N 1
ATOM 4300 C CA . GLU A 1 564 ? -0.875 4.431 -2.800 1.00 94.12 564 GLU A CA 1
ATOM 4301 C C . GLU A 1 564 ? 0.213 5.256 -3.512 1.00 94.12 564 GLU A C 1
ATOM 4303 O O . GLU A 1 564 ? 1.397 5.105 -3.181 1.00 94.12 564 GLU A O 1
ATOM 4308 N N . PRO A 1 565 ? -0.143 6.161 -4.441 1.00 92.19 565 PRO A N 1
ATOM 4309 C CA . PRO A 1 565 ? 0.839 6.934 -5.205 1.00 92.19 565 PRO A CA 1
ATOM 4310 C C . PRO A 1 565 ? 1.781 7.781 -4.343 1.00 92.19 565 PRO A C 1
ATOM 4312 O O . PRO A 1 565 ? 2.975 7.873 -4.629 1.00 92.19 565 PRO A O 1
ATOM 4315 N N . ALA A 1 566 ? 1.281 8.316 -3.225 1.00 90.19 566 ALA A N 1
ATOM 4316 C CA . ALA A 1 566 ? 2.068 9.085 -2.259 1.00 90.19 566 ALA A CA 1
ATOM 4317 C C . ALA A 1 566 ? 3.220 8.285 -1.615 1.00 90.19 566 ALA A C 1
ATOM 4319 O O . ALA A 1 566 ? 4.171 8.867 -1.095 1.00 90.19 566 ALA A O 1
ATOM 4320 N N . ALA A 1 567 ? 3.173 6.948 -1.652 1.00 90.56 567 ALA A N 1
ATOM 4321 C CA . ALA A 1 567 ? 4.247 6.108 -1.131 1.00 90.56 567 ALA A CA 1
ATOM 4322 C C . ALA A 1 567 ? 5.456 6.013 -2.082 1.00 90.56 567 ALA A C 1
ATOM 4324 O O . ALA A 1 567 ? 6.492 5.478 -1.681 1.00 90.56 567 ALA A O 1
ATOM 4325 N N . ALA A 1 568 ? 5.366 6.527 -3.317 1.00 87.69 568 ALA A N 1
ATOM 4326 C CA . ALA A 1 568 ? 6.399 6.371 -4.342 1.00 87.69 568 ALA A CA 1
ATOM 4327 C C . ALA A 1 568 ? 7.792 6.861 -3.914 1.00 87.69 568 ALA A C 1
ATOM 4329 O O . ALA A 1 568 ? 8.789 6.249 -4.299 1.00 87.69 568 ALA A O 1
ATOM 4330 N N . ASP A 1 569 ? 7.886 7.877 -3.061 1.00 83.19 569 ASP A N 1
ATOM 4331 C CA . ASP A 1 569 ? 9.179 8.418 -2.621 1.00 83.19 569 ASP A CA 1
ATOM 4332 C C . ASP A 1 569 ? 9.762 7.716 -1.386 1.00 83.19 569 ASP A C 1
ATOM 4334 O O . ASP A 1 569 ? 10.899 7.972 -0.997 1.00 83.19 569 ASP A O 1
ATOM 4338 N N . THR A 1 570 ? 9.008 6.821 -0.745 1.00 85.50 570 THR A N 1
ATOM 4339 C CA . THR A 1 570 ? 9.415 6.197 0.527 1.00 85.50 570 THR A CA 1
ATOM 4340 C C . THR A 1 570 ? 9.561 4.685 0.444 1.00 85.50 570 THR A C 1
ATOM 4342 O O . THR A 1 570 ? 10.325 4.102 1.212 1.00 85.50 570 THR A O 1
ATOM 4345 N N . THR A 1 571 ? 8.873 4.039 -0.497 1.00 90.69 571 THR A N 1
ATOM 4346 C CA . THR A 1 571 ? 8.921 2.585 -0.655 1.00 90.69 571 THR A CA 1
ATOM 4347 C C . THR A 1 571 ? 9.904 2.145 -1.744 1.00 90.69 571 THR A C 1
ATOM 4349 O O . THR A 1 571 ? 9.893 2.696 -2.846 1.00 90.69 571 THR A O 1
ATOM 4352 N N . PRO A 1 572 ? 10.704 1.091 -1.511 1.00 93.06 572 PRO A N 1
ATOM 4353 C CA . PRO A 1 572 ? 11.563 0.504 -2.535 1.00 93.06 572 PRO A CA 1
ATOM 4354 C C . PRO A 1 572 ? 10.805 -0.373 -3.543 1.00 93.06 572 PRO A C 1
ATOM 4356 O O . PRO A 1 572 ? 11.425 -1.018 -4.389 1.00 93.06 572 PRO A O 1
ATOM 4359 N N . ARG A 1 573 ? 9.474 -0.471 -3.451 1.00 94.75 573 ARG A N 1
ATOM 4360 C CA . ARG A 1 573 ? 8.679 -1.294 -4.366 1.00 94.75 573 ARG A CA 1
ATOM 4361 C C . ARG A 1 573 ? 8.751 -0.767 -5.802 1.00 94.75 573 ARG A C 1
ATOM 4363 O O . ARG A 1 573 ? 8.745 0.447 -6.025 1.00 94.75 573 ARG A O 1
ATOM 4370 N N . ARG A 1 574 ? 8.782 -1.690 -6.773 1.00 95.06 574 ARG A N 1
ATOM 4371 C CA . ARG A 1 574 ? 8.716 -1.371 -8.211 1.00 95.06 574 ARG A CA 1
ATOM 4372 C C . ARG A 1 574 ? 7.535 -0.470 -8.550 1.00 95.06 574 ARG A C 1
ATOM 4374 O O . ARG A 1 574 ? 6.419 -0.714 -8.091 1.00 95.06 574 ARG A O 1
ATOM 4381 N N . SER A 1 575 ? 7.781 0.480 -9.445 1.00 94.50 575 SER A N 1
ATOM 4382 C CA . SER A 1 575 ? 6.810 1.492 -9.877 1.00 94.50 575 SER A CA 1
ATOM 4383 C C . SER A 1 575 ? 5.529 0.907 -10.478 1.00 94.50 575 SER A C 1
ATOM 4385 O O . SER A 1 575 ? 4.462 1.494 -10.359 1.00 94.50 575 SER A O 1
ATOM 4387 N N . LEU A 1 576 ? 5.612 -0.306 -11.032 1.00 92.31 576 LEU A N 1
ATOM 4388 C CA . LEU A 1 576 ? 4.477 -1.052 -11.586 1.00 92.31 576 LEU A CA 1
ATOM 4389 C C . LEU A 1 576 ? 3.324 -1.288 -10.590 1.00 92.31 576 LEU A C 1
ATOM 4391 O O . LEU A 1 576 ? 2.209 -1.560 -11.019 1.00 92.31 576 LEU A O 1
ATOM 4395 N N . TYR A 1 577 ? 3.592 -1.258 -9.281 1.00 93.81 577 TYR A N 1
ATOM 4396 C CA . TYR A 1 577 ? 2.590 -1.573 -8.258 1.00 93.81 577 TYR A CA 1
ATOM 4397 C C . TYR A 1 577 ? 1.864 -0.351 -7.697 1.00 93.81 577 TYR A C 1
ATOM 4399 O O . TYR A 1 577 ? 0.965 -0.537 -6.881 1.00 93.81 577 TYR A O 1
ATOM 4407 N N . PHE A 1 578 ? 2.227 0.875 -8.082 1.00 93.44 578 PHE A N 1
ATOM 4408 C CA . PHE A 1 578 ? 1.451 2.037 -7.651 1.00 93.44 578 PHE A CA 1
ATOM 4409 C C . PHE A 1 578 ? 0.131 2.101 -8.397 1.00 93.44 578 PHE A C 1
ATOM 4411 O O . PHE A 1 578 ? 0.064 1.807 -9.593 1.00 93.44 578 PHE A O 1
ATOM 4418 N N . ARG A 1 579 ? -0.910 2.523 -7.681 1.00 91.94 579 ARG A N 1
ATOM 4419 C CA . ARG A 1 579 ? -2.173 2.891 -8.300 1.00 91.94 579 ARG A CA 1
ATOM 4420 C C . ARG A 1 579 ? -1.904 3.962 -9.357 1.00 91.94 579 ARG A C 1
ATOM 4422 O O . ARG A 1 579 ? -1.108 4.877 -9.158 1.00 91.94 579 ARG A O 1
ATOM 4429 N N . HIS A 1 580 ? -2.574 3.823 -10.489 1.00 88.19 580 HIS A N 1
ATOM 4430 C CA . HIS A 1 580 ? -2.461 4.755 -11.593 1.00 88.19 580 HIS A CA 1
ATOM 4431 C C . HIS A 1 580 ? -3.859 5.047 -12.132 1.00 88.19 580 HIS A C 1
ATOM 4433 O O . HIS A 1 580 ? -4.478 4.200 -12.778 1.00 88.19 580 HIS A O 1
ATOM 4439 N N . THR A 1 581 ? -4.374 6.231 -11.809 1.00 89.31 581 THR A N 1
ATOM 4440 C CA . THR A 1 581 ? -5.704 6.698 -12.221 1.00 89.31 581 THR A CA 1
ATOM 4441 C C . THR A 1 581 ? -5.599 8.081 -12.865 1.00 89.31 581 THR A C 1
ATOM 4443 O O . THR A 1 581 ? -4.576 8.743 -12.707 1.00 89.31 581 THR A O 1
ATOM 4446 N N . PRO A 1 582 ? -6.622 8.551 -13.600 1.00 86.19 582 PRO A N 1
ATOM 4447 C CA . PRO A 1 582 ? -6.628 9.921 -14.112 1.00 86.19 582 PRO A CA 1
ATOM 4448 C C . PRO A 1 582 ? -6.509 10.991 -13.013 1.00 86.19 582 PRO A C 1
ATOM 4450 O O . PRO A 1 582 ? -5.894 12.021 -13.258 1.00 86.19 582 PRO A O 1
ATOM 4453 N N . ASP A 1 583 ? -7.062 10.729 -11.823 1.00 87.25 583 ASP A N 1
ATOM 4454 C CA . ASP A 1 583 ? -7.151 11.707 -10.728 1.00 87.25 583 ASP A CA 1
ATOM 4455 C C . ASP A 1 583 ? -5.992 11.617 -9.722 1.00 87.25 583 ASP A C 1
ATOM 4457 O O . ASP A 1 583 ? -5.748 12.563 -8.976 1.00 87.25 583 ASP A O 1
ATOM 4461 N N . ASP A 1 584 ? -5.298 10.477 -9.670 1.00 87.94 584 ASP A N 1
ATOM 4462 C CA . ASP A 1 584 ? -4.255 10.207 -8.679 1.00 87.94 584 ASP A CA 1
ATOM 4463 C C . ASP A 1 584 ? -3.120 9.365 -9.276 1.00 87.94 584 ASP A C 1
ATOM 4465 O O . ASP A 1 584 ? -3.330 8.240 -9.765 1.00 87.94 584 ASP A O 1
ATOM 4469 N N . GLN A 1 585 ? -1.915 9.942 -9.252 1.00 88.75 585 GLN A N 1
ATOM 4470 C CA . GLN A 1 585 ? -0.680 9.393 -9.804 1.00 88.75 585 GLN A CA 1
ATOM 4471 C C . GLN A 1 585 ? 0.525 9.826 -8.971 1.00 88.75 585 GLN A C 1
ATOM 4473 O O . GLN A 1 585 ? 0.534 10.868 -8.317 1.00 88.75 585 GLN A O 1
ATOM 4478 N N . ALA A 1 586 ? 1.587 9.022 -9.011 1.00 91.75 586 ALA A N 1
ATOM 4479 C CA . ALA A 1 586 ? 2.814 9.362 -8.311 1.00 91.75 586 ALA A CA 1
ATOM 4480 C C . ALA A 1 586 ? 3.489 10.527 -9.040 1.00 91.75 586 ALA A C 1
ATOM 4482 O O . ALA A 1 586 ? 3.826 10.398 -10.216 1.00 91.75 586 ALA A O 1
ATOM 4483 N N . THR A 1 587 ? 3.745 11.630 -8.335 1.00 89.62 587 THR A N 1
ATOM 4484 C CA . THR A 1 587 ? 4.249 12.881 -8.928 1.00 89.62 587 THR A CA 1
ATOM 4485 C C . THR A 1 587 ? 5.524 12.685 -9.747 1.00 89.62 587 THR A C 1
ATOM 4487 O O . THR A 1 587 ? 5.657 13.237 -10.834 1.00 89.62 587 THR A O 1
ATOM 4490 N N . MET A 1 588 ? 6.466 11.865 -9.264 1.00 89.06 588 MET A N 1
ATOM 4491 C CA . MET A 1 588 ? 7.682 11.556 -10.023 1.00 89.06 588 MET A CA 1
ATOM 4492 C C . MET A 1 588 ? 7.376 10.797 -11.320 1.00 89.06 588 MET A C 1
ATOM 4494 O O . MET A 1 588 ? 8.034 11.032 -12.327 1.00 89.06 588 MET A O 1
ATOM 4498 N N . LEU A 1 589 ? 6.392 9.893 -11.318 1.00 92.06 589 LEU A N 1
ATOM 4499 C CA . LEU A 1 589 ? 6.036 9.146 -12.522 1.00 92.06 589 LEU A CA 1
ATOM 4500 C C . LEU A 1 589 ? 5.347 10.047 -13.547 1.00 92.06 589 LEU A C 1
ATOM 4502 O O . LEU A 1 589 ? 5.694 9.997 -14.720 1.00 92.06 589 LEU A O 1
ATOM 4506 N N . GLU A 1 590 ? 4.436 10.908 -13.099 1.00 90.81 590 GLU A N 1
ATOM 4507 C CA . GLU A 1 590 ? 3.760 11.892 -13.947 1.00 90.81 590 GLU A CA 1
ATOM 4508 C C . GLU A 1 590 ? 4.761 12.860 -14.598 1.00 90.81 590 GLU A C 1
ATOM 4510 O O . GLU A 1 590 ? 4.761 13.030 -15.815 1.00 90.81 590 GLU A O 1
ATOM 4515 N N . LEU A 1 591 ? 5.680 13.431 -13.807 1.00 90.88 591 LEU A N 1
ATOM 4516 C CA . LEU A 1 591 ? 6.690 14.370 -14.305 1.00 90.88 591 LEU A CA 1
ATOM 4517 C C . LEU A 1 591 ? 7.592 13.763 -15.382 1.00 90.88 591 LEU A C 1
ATOM 4519 O O . LEU A 1 591 ? 8.045 14.490 -16.260 1.00 90.88 591 LEU A O 1
ATOM 4523 N N . PHE A 1 592 ? 7.870 12.461 -15.320 1.00 91.38 592 PHE A N 1
ATOM 4524 C CA . PHE A 1 592 ? 8.704 11.741 -16.288 1.00 91.38 592 PHE A CA 1
ATOM 4525 C C . PHE A 1 592 ? 7.895 11.063 -17.400 1.00 91.38 592 PHE A C 1
ATOM 4527 O O . PHE A 1 592 ? 8.338 10.062 -17.962 1.00 91.38 592 PHE A O 1
ATOM 4534 N N . ASP A 1 593 ? 6.736 11.629 -17.735 1.00 90.88 593 ASP A N 1
ATOM 4535 C CA . ASP A 1 593 ? 5.864 11.159 -18.808 1.00 90.88 593 ASP A CA 1
ATOM 4536 C C . ASP A 1 593 ? 5.358 9.718 -18.585 1.00 90.88 593 ASP A C 1
ATOM 4538 O O . ASP A 1 593 ? 5.445 8.834 -19.447 1.00 90.88 593 ASP A O 1
ATOM 4542 N N . GLY A 1 594 ? 4.837 9.460 -17.382 1.00 89.62 594 GLY A N 1
ATOM 4543 C CA . GLY A 1 594 ? 4.135 8.222 -17.056 1.00 89.62 594 GLY A CA 1
ATOM 4544 C C . GLY A 1 594 ? 3.017 7.904 -18.062 1.00 89.62 594 GLY A C 1
ATOM 4545 O O . GLY A 1 594 ? 2.544 8.785 -18.785 1.00 89.62 594 GLY A O 1
ATOM 4546 N N . PRO A 1 595 ? 2.583 6.632 -18.156 1.00 86.31 595 PRO A N 1
ATOM 4547 C CA . PRO A 1 595 ? 1.512 6.265 -19.077 1.00 86.31 595 PRO A CA 1
ATOM 4548 C C . PRO A 1 595 ? 0.261 7.104 -18.793 1.00 86.31 595 PRO A C 1
ATOM 4550 O O . PRO A 1 595 ? -0.015 7.421 -17.647 1.00 86.31 595 PRO A O 1
ATOM 4553 N N . SER A 1 596 ? -0.515 7.455 -19.815 1.00 84.69 596 SER A N 1
ATOM 4554 C CA . SER A 1 596 ? -1.831 8.053 -19.584 1.00 84.69 596 SER A CA 1
ATOM 4555 C C . SER A 1 596 ? -2.833 6.945 -19.274 1.00 84.69 596 SER A C 1
ATOM 4557 O O . SER A 1 596 ? -2.985 6.009 -20.056 1.00 84.69 596 SER A O 1
ATOM 4559 N N . ALA A 1 597 ? -3.579 7.065 -18.175 1.00 83.69 597 ALA A N 1
ATOM 4560 C CA . ALA A 1 597 ? -4.654 6.127 -17.846 1.00 83.69 597 ALA A CA 1
ATOM 4561 C C . ALA A 1 597 ? -5.765 6.082 -18.921 1.00 83.69 597 ALA A C 1
ATOM 4563 O O . ALA A 1 597 ? -6.516 5.109 -18.993 1.00 83.69 597 ALA A O 1
ATOM 4564 N N . ALA A 1 598 ? -5.865 7.119 -19.761 1.00 82.19 598 ALA A N 1
ATOM 4565 C CA . ALA A 1 598 ? -6.861 7.236 -20.824 1.00 82.19 598 ALA A CA 1
ATOM 4566 C C . ALA A 1 598 ? -6.346 6.809 -22.214 1.00 82.19 598 ALA A C 1
ATOM 4568 O O . ALA A 1 598 ? -7.149 6.658 -23.137 1.00 82.19 598 ALA A O 1
ATOM 4569 N N . GLU A 1 599 ? -5.038 6.587 -22.387 1.00 77.69 599 GLU A N 1
ATOM 4570 C CA . GLU A 1 599 ? -4.432 6.266 -23.685 1.00 77.69 599 GLU A CA 1
ATOM 4571 C C . GLU A 1 599 ? -3.621 4.967 -23.618 1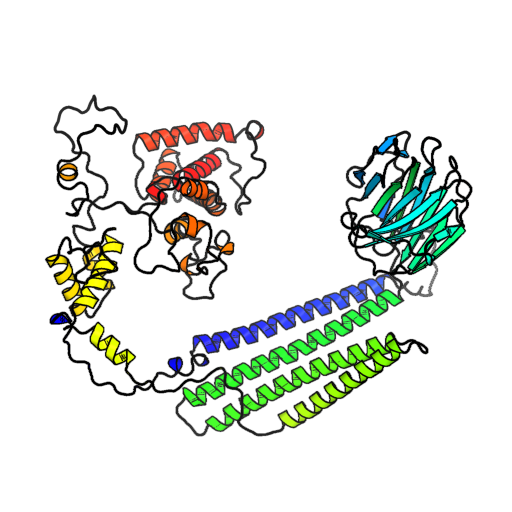.00 77.69 599 GLU A C 1
ATOM 4573 O O . GLU A 1 599 ? -2.812 4.758 -22.722 1.00 77.69 599 GLU A O 1
ATOM 4578 N N . CYS A 1 600 ? -3.807 4.066 -24.590 1.00 67.00 600 CYS A N 1
ATOM 4579 C CA . CYS A 1 600 ? -3.211 2.722 -24.541 1.00 67.00 600 CYS A CA 1
ATOM 4580 C C . CYS A 1 600 ? -2.236 2.392 -25.686 1.00 67.00 600 CYS A C 1
ATOM 4582 O O . CYS A 1 600 ? -1.722 1.274 -25.744 1.00 67.00 600 CYS A O 1
ATOM 4584 N N . PHE A 1 601 ? -1.964 3.331 -26.601 1.00 69.88 601 PHE A N 1
ATOM 4585 C CA . PHE A 1 601 ? -1.259 3.031 -27.858 1.00 69.88 601 PHE A CA 1
ATOM 4586 C C . PHE A 1 601 ? 0.202 3.506 -27.893 1.00 69.88 601 PHE A C 1
ATOM 4588 O O . PHE A 1 601 ? 1.065 2.821 -28.453 1.00 69.88 601 PHE A O 1
ATOM 4595 N N . GLU A 1 602 ? 0.493 4.667 -27.306 1.00 76.19 602 GLU A N 1
ATOM 4596 C CA . GLU A 1 602 ? 1.798 5.328 -27.348 1.00 76.19 602 GLU A CA 1
ATOM 4597 C C . GLU A 1 602 ? 1.959 6.253 -26.140 1.00 76.19 602 GLU A C 1
ATOM 4599 O O . GLU A 1 602 ? 0.988 6.856 -25.699 1.00 76.19 602 GLU A O 1
ATOM 4604 N N . ARG A 1 603 ? 3.176 6.327 -25.592 1.00 81.00 603 ARG A N 1
ATOM 4605 C CA . ARG A 1 603 ? 3.533 7.311 -24.570 1.00 81.00 603 ARG A CA 1
ATOM 4606 C C . ARG A 1 603 ? 4.012 8.583 -25.260 1.00 81.00 603 ARG A C 1
ATOM 4608 O O . ARG A 1 603 ? 4.641 8.502 -26.317 1.00 81.00 603 ARG A O 1
ATOM 4615 N N . THR A 1 604 ? 3.692 9.725 -24.668 1.00 80.94 604 THR A N 1
ATOM 4616 C CA . THR A 1 604 ? 4.249 11.013 -25.086 1.00 80.94 604 THR A CA 1
ATOM 4617 C C . THR A 1 604 ? 5.572 11.206 -24.363 1.00 80.94 604 THR A C 1
ATOM 4619 O O . THR A 1 604 ? 5.628 10.927 -23.179 1.00 80.94 604 THR A O 1
ATOM 4622 N N . ASP A 1 605 ? 6.601 11.702 -25.043 1.00 82.44 605 ASP A N 1
ATOM 4623 C CA . ASP A 1 605 ? 7.878 12.039 -24.410 1.00 82.44 605 ASP A CA 1
ATOM 4624 C C . ASP A 1 605 ? 8.062 13.565 -24.451 1.00 82.44 605 ASP A C 1
ATOM 4626 O O . ASP A 1 605 ? 7.966 14.172 -25.524 1.00 82.44 605 ASP A O 1
ATOM 4630 N N . SER A 1 606 ? 8.339 14.204 -23.309 1.00 86.62 606 SER A N 1
ATOM 4631 C CA . SER A 1 606 ? 8.477 15.663 -23.196 1.00 86.62 606 SER A CA 1
ATOM 4632 C C . SER A 1 606 ? 9.797 16.079 -22.546 1.00 86.62 606 SER A C 1
ATOM 4634 O O . SER A 1 606 ? 10.155 15.611 -21.476 1.00 86.62 606 SER A O 1
ATOM 4636 N N . ILE A 1 607 ? 10.563 16.994 -23.142 1.00 83.81 607 ILE A N 1
ATOM 4637 C CA . ILE A 1 607 ? 11.814 17.471 -22.522 1.00 83.81 607 ILE A CA 1
ATOM 4638 C C . ILE A 1 607 ? 11.511 18.731 -21.709 1.00 83.81 607 ILE A C 1
ATOM 4640 O O . ILE A 1 607 ? 11.380 19.815 -22.276 1.00 83.81 607 ILE A O 1
ATOM 4644 N N . MET A 1 608 ? 11.404 18.590 -20.383 1.00 88.06 608 MET A N 1
ATOM 4645 C CA . MET A 1 608 ? 11.049 19.689 -19.479 1.00 88.06 608 MET A CA 1
ATOM 4646 C C . MET A 1 608 ? 12.110 19.898 -18.383 1.00 88.06 608 MET A C 1
ATOM 4648 O O . MET A 1 608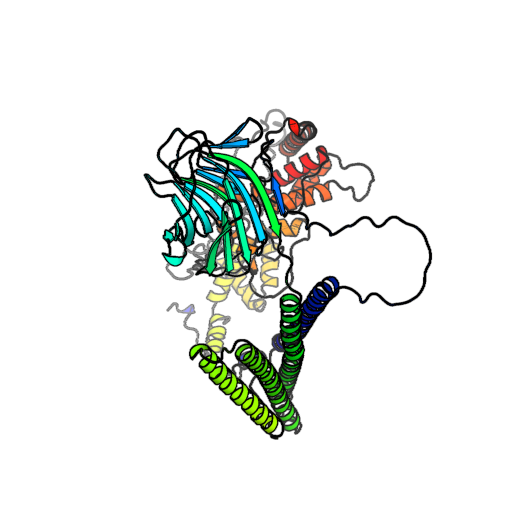 ? 12.508 18.936 -17.724 1.00 88.06 608 MET A O 1
ATOM 4652 N N . PRO A 1 609 ? 12.550 21.143 -18.105 1.00 88.75 609 PRO A N 1
ATOM 4653 C CA . PRO A 1 609 ? 13.501 21.429 -17.020 1.00 88.75 609 PRO A CA 1
ATOM 4654 C C . PRO A 1 609 ? 13.059 20.916 -15.639 1.00 88.75 609 PRO A C 1
ATOM 4656 O O . PRO A 1 609 ? 13.890 20.567 -14.801 1.00 88.75 609 PRO A O 1
ATOM 4659 N N . GLN A 1 610 ? 11.747 20.835 -15.408 1.00 90.56 610 GLN A N 1
ATOM 4660 C CA . GLN A 1 610 ? 11.128 20.342 -14.179 1.00 90.56 610 GLN A CA 1
ATOM 4661 C C . GLN A 1 610 ? 11.515 18.890 -13.865 1.00 90.56 610 GLN A C 1
ATOM 4663 O O . GLN A 1 610 ? 11.611 18.535 -12.695 1.00 90.56 610 GLN A O 1
ATOM 4668 N N . GLN A 1 611 ? 11.795 18.068 -14.879 1.00 90.00 611 GLN A N 1
ATOM 4669 C CA . GLN A 1 611 ? 12.229 16.679 -14.697 1.00 90.00 611 GLN A CA 1
ATOM 4670 C C . GLN A 1 611 ? 13.612 16.611 -14.040 1.00 90.00 611 GLN A C 1
ATOM 4672 O O . GLN A 1 611 ? 13.800 15.913 -13.045 1.00 90.00 611 GLN A O 1
ATOM 4677 N N . ALA A 1 612 ? 14.568 17.405 -14.532 1.00 89.38 612 ALA A N 1
ATOM 4678 C CA . ALA A 1 612 ? 15.883 17.524 -13.901 1.00 89.38 612 ALA A CA 1
ATOM 4679 C C . ALA A 1 612 ? 15.769 18.143 -12.498 1.00 89.38 612 ALA A C 1
ATOM 4681 O O . ALA A 1 612 ? 16.377 17.663 -11.547 1.00 89.38 612 ALA A O 1
ATOM 4682 N N . LEU A 1 613 ? 14.924 19.167 -12.330 1.00 90.50 613 LEU A N 1
ATOM 4683 C CA . LEU A 1 613 ? 14.703 19.777 -11.019 1.00 90.50 613 LEU A CA 1
ATOM 4684 C C . LEU A 1 613 ? 14.095 18.788 -10.007 1.00 90.50 613 LEU A C 1
ATOM 4686 O O . LEU A 1 613 ? 14.433 18.847 -8.825 1.00 90.50 613 LEU A O 1
ATOM 4690 N N . SER A 1 614 ? 13.233 17.875 -10.460 1.00 89.19 614 SER A N 1
ATOM 4691 C CA . SER A 1 614 ? 12.632 16.823 -9.635 1.00 89.19 614 SER A CA 1
ATOM 4692 C C . SER A 1 614 ? 13.681 15.840 -9.118 1.00 89.19 614 SER A C 1
ATOM 4694 O O . SER A 1 614 ? 13.722 15.580 -7.917 1.00 89.19 614 SER A O 1
ATOM 4696 N N . LEU A 1 615 ? 14.592 15.363 -9.976 1.00 89.81 615 LEU A N 1
ATOM 4697 C CA . LEU A 1 615 ? 15.695 14.495 -9.547 1.00 89.81 615 LEU A CA 1
ATOM 4698 C C . LEU A 1 615 ? 16.646 15.217 -8.586 1.00 89.81 615 LEU A C 1
ATOM 4700 O O . LEU A 1 615 ? 16.985 14.662 -7.543 1.00 89.81 615 LEU A O 1
ATOM 4704 N N . ALA A 1 616 ? 17.014 16.466 -8.879 1.00 90.50 616 ALA A N 1
ATOM 4705 C CA . ALA A 1 616 ? 17.895 17.268 -8.030 1.00 90.50 616 ALA A CA 1
ATOM 4706 C C . ALA A 1 616 ? 17.318 17.551 -6.629 1.00 90.50 616 ALA A C 1
ATOM 4708 O O . ALA A 1 616 ? 18.072 17.761 -5.678 1.00 90.50 616 ALA A O 1
ATOM 4709 N N . ASN A 1 617 ? 15.990 17.567 -6.489 1.00 88.69 617 ASN A N 1
ATOM 4710 C CA . ASN A 1 617 ? 15.298 17.809 -5.220 1.00 88.69 617 ASN A CA 1
ATOM 4711 C C . ASN A 1 617 ? 14.594 16.558 -4.673 1.00 88.69 617 ASN A C 1
ATOM 4713 O O . ASN A 1 617 ? 13.754 16.663 -3.781 1.00 88.69 617 ASN A O 1
ATOM 4717 N N . SER A 1 618 ? 14.921 15.368 -5.179 1.00 88.44 618 SER A N 1
ATOM 4718 C CA . SER A 1 618 ? 14.315 14.126 -4.706 1.00 88.44 618 SER A CA 1
ATOM 4719 C C . SER A 1 618 ? 15.038 13.613 -3.451 1.00 88.44 618 SER A C 1
ATOM 4721 O O . SER A 1 618 ? 16.250 13.362 -3.498 1.00 88.44 618 SER A O 1
ATOM 4723 N N . PRO A 1 619 ? 14.325 13.366 -2.331 1.00 89.00 619 PRO A N 1
ATOM 4724 C CA . PRO A 1 619 ? 14.901 12.689 -1.169 1.00 89.00 619 PRO A CA 1
ATOM 4725 C C . PRO A 1 619 ? 15.471 11.309 -1.512 1.00 89.00 619 PRO A C 1
ATOM 4727 O O . PRO A 1 619 ? 16.485 10.904 -0.936 1.00 89.00 619 PRO A O 1
ATOM 4730 N N . VAL A 1 620 ? 14.854 10.605 -2.469 1.00 90.19 620 VAL A N 1
ATOM 4731 C CA . VAL A 1 620 ? 15.331 9.311 -2.967 1.00 90.19 620 VAL A CA 1
ATOM 4732 C C . VAL A 1 620 ? 16.653 9.497 -3.698 1.00 90.19 620 VAL A C 1
ATOM 4734 O O . VAL A 1 620 ? 17.633 8.876 -3.302 1.00 90.19 620 VAL A O 1
ATOM 4737 N N . ALA A 1 621 ? 16.729 10.380 -4.700 1.00 92.31 621 ALA A N 1
ATOM 4738 C CA . ALA A 1 621 ? 17.962 10.587 -5.465 1.00 92.31 621 ALA A CA 1
ATOM 4739 C C . ALA A 1 621 ? 19.140 11.011 -4.569 1.00 92.31 621 ALA A C 1
ATOM 4741 O O . ALA A 1 621 ? 20.235 10.463 -4.693 1.00 92.31 621 ALA A O 1
ATOM 4742 N N . LEU A 1 622 ? 18.902 11.905 -3.602 1.00 92.25 622 LEU A N 1
ATOM 4743 C CA . LEU A 1 622 ? 19.901 12.314 -2.608 1.00 92.25 622 LEU A CA 1
ATOM 4744 C C . LEU A 1 622 ? 20.331 11.172 -1.680 1.00 92.25 622 LEU A C 1
ATOM 4746 O O . LEU A 1 622 ? 21.503 11.049 -1.332 1.00 92.25 622 LEU A O 1
ATOM 4750 N N . THR A 1 623 ? 19.391 10.338 -1.240 1.00 92.44 623 THR A N 1
ATOM 4751 C CA . THR A 1 623 ? 19.709 9.180 -0.396 1.00 92.44 623 THR A CA 1
ATOM 4752 C C . THR A 1 623 ? 20.542 8.165 -1.177 1.00 92.44 623 THR A C 1
ATOM 4754 O O . THR A 1 623 ? 21.561 7.680 -0.681 1.00 92.44 623 THR A O 1
ATOM 4757 N N . GLN A 1 624 ? 20.144 7.876 -2.417 1.00 93.62 624 GLN A N 1
ATOM 4758 C CA . GLN A 1 624 ? 20.826 6.914 -3.276 1.00 93.62 624 GLN A CA 1
ATOM 4759 C C . GLN A 1 624 ? 22.213 7.410 -3.688 1.00 93.62 624 GLN A C 1
ATOM 4761 O O . GLN A 1 624 ? 23.161 6.628 -3.649 1.00 93.62 624 GLN A O 1
ATOM 4766 N N . SER A 1 625 ? 22.388 8.707 -3.971 1.00 95.50 625 SER A N 1
ATOM 4767 C CA . SER A 1 625 ? 23.708 9.253 -4.301 1.00 95.50 625 SER A CA 1
ATOM 4768 C C . SER A 1 625 ? 24.722 9.052 -3.173 1.00 95.50 625 SER A C 1
ATOM 4770 O O . SER A 1 625 ? 25.872 8.690 -3.427 1.00 95.50 625 SER A O 1
ATOM 4772 N N . ARG A 1 626 ? 24.280 9.203 -1.918 1.00 95.31 626 ARG A N 1
ATOM 4773 C CA . ARG A 1 626 ? 25.111 8.987 -0.727 1.00 95.31 626 ARG A CA 1
ATOM 4774 C C . ARG A 1 626 ? 25.530 7.531 -0.578 1.00 95.31 626 ARG A C 1
ATOM 4776 O O . ARG A 1 626 ? 26.704 7.243 -0.353 1.00 95.31 626 ARG A O 1
ATOM 4783 N N . LEU A 1 627 ? 24.582 6.609 -0.725 1.00 95.12 627 LEU A N 1
ATOM 4784 C CA . LEU A 1 627 ? 24.848 5.172 -0.637 1.00 95.12 627 LEU A CA 1
ATOM 4785 C C . LEU A 1 627 ? 25.792 4.698 -1.751 1.00 95.12 627 LEU A C 1
ATOM 4787 O O . LEU A 1 627 ? 26.749 3.974 -1.478 1.00 95.12 627 LEU A O 1
ATOM 4791 N N . ILE A 1 628 ? 25.570 5.155 -2.986 1.00 95.94 628 ILE A N 1
ATOM 4792 C CA . ILE A 1 628 ? 26.410 4.815 -4.140 1.00 95.94 628 ILE A CA 1
ATOM 4793 C C . ILE A 1 628 ? 27.828 5.359 -3.949 1.00 95.94 628 ILE A C 1
ATOM 4795 O O . ILE A 1 628 ? 28.783 4.599 -4.082 1.00 95.94 628 ILE A O 1
ATOM 4799 N N . ALA A 1 629 ? 27.985 6.635 -3.582 1.00 96.25 629 ALA A N 1
ATOM 4800 C CA . ALA A 1 629 ? 29.305 7.235 -3.383 1.00 96.25 629 ALA A CA 1
ATOM 4801 C C . ALA A 1 629 ? 30.114 6.524 -2.288 1.00 96.25 629 ALA A C 1
ATOM 4803 O O . ALA A 1 629 ? 31.319 6.323 -2.447 1.00 96.25 629 ALA A O 1
ATOM 4804 N N . ARG A 1 630 ? 29.457 6.103 -1.199 1.00 94.00 630 ARG A N 1
ATOM 4805 C CA . ARG A 1 630 ? 30.081 5.311 -0.128 1.00 94.00 630 ARG A CA 1
ATOM 4806 C C . ARG A 1 630 ? 30.554 3.960 -0.631 1.00 94.00 630 ARG A C 1
ATOM 4808 O O . ARG A 1 630 ? 31.708 3.623 -0.398 1.00 94.00 630 ARG A O 1
ATOM 4815 N N . ARG A 1 631 ? 29.698 3.232 -1.355 1.00 92.94 631 ARG A N 1
ATOM 4816 C CA . ARG A 1 631 ? 30.057 1.938 -1.950 1.00 92.94 631 ARG A CA 1
ATOM 4817 C C . ARG A 1 631 ? 31.246 2.078 -2.900 1.00 92.94 631 ARG A C 1
ATOM 4819 O O . ARG A 1 631 ? 32.214 1.353 -2.761 1.00 92.94 631 ARG A O 1
ATOM 4826 N N . LEU A 1 632 ? 31.197 3.038 -3.824 1.00 93.50 632 LEU A N 1
ATOM 4827 C CA . LEU A 1 632 ? 32.260 3.259 -4.814 1.00 93.50 632 LEU A CA 1
ATOM 4828 C C . LEU A 1 632 ? 33.562 3.810 -4.206 1.00 93.50 632 LEU A C 1
ATOM 4830 O O . LEU A 1 632 ? 34.607 3.764 -4.842 1.00 93.50 632 LEU A O 1
ATOM 4834 N N . SER A 1 633 ? 33.514 4.350 -2.986 1.00 92.38 633 SER A N 1
ATOM 4835 C CA . SER A 1 633 ? 34.706 4.814 -2.264 1.00 92.38 633 SER A CA 1
ATOM 4836 C C . SER A 1 633 ? 35.361 3.723 -1.411 1.00 92.38 633 SER A C 1
ATOM 4838 O O . SER A 1 633 ? 36.426 3.969 -0.846 1.00 92.38 633 SER A O 1
ATOM 4840 N N . GLN A 1 634 ? 34.741 2.546 -1.296 1.00 86.44 634 GLN A N 1
ATOM 4841 C CA . GLN A 1 634 ? 35.314 1.387 -0.620 1.00 86.44 634 GLN A CA 1
ATOM 4842 C C . GLN A 1 634 ? 36.137 0.575 -1.623 1.00 86.44 634 GLN A C 1
ATOM 4844 O O . GLN A 1 634 ? 35.681 0.279 -2.722 1.00 86.44 634 GLN A O 1
ATOM 4849 N N . SER A 1 635 ? 37.362 0.225 -1.242 1.00 70.88 635 SER A N 1
ATOM 4850 C CA . SER A 1 635 ? 38.231 -0.644 -2.035 1.00 70.88 635 SER A CA 1
ATOM 4851 C C . SER A 1 635 ? 37.952 -2.106 -1.676 1.00 70.88 635 SER A C 1
ATOM 4853 O O . SER A 1 635 ? 37.999 -2.470 -0.502 1.00 70.88 635 SER A O 1
ATOM 4855 N N . GLU A 1 636 ? 37.652 -2.947 -2.671 1.00 65.12 636 GLU A N 1
ATOM 4856 C CA . GLU A 1 636 ? 37.371 -4.378 -2.456 1.00 65.12 636 GLU A CA 1
ATOM 4857 C C . GLU A 1 636 ? 38.643 -5.213 -2.217 1.00 65.12 636 GLU A C 1
ATOM 4859 O O . GLU A 1 636 ? 38.575 -6.313 -1.674 1.00 65.12 636 GLU A O 1
ATOM 4864 N N . THR A 1 637 ? 39.815 -4.700 -2.604 1.00 58.06 637 THR A N 1
ATOM 4865 C CA . THR A 1 637 ? 41.072 -5.471 -2.678 1.00 58.06 637 THR A CA 1
ATOM 4866 C C . THR A 1 637 ? 42.254 -4.836 -1.944 1.00 58.06 637 THR A C 1
ATOM 4868 O O . THR A 1 637 ? 43.309 -5.457 -1.832 1.00 58.06 637 THR A O 1
ATOM 4871 N N . SER A 1 638 ? 42.106 -3.622 -1.411 1.00 61.66 638 SER A N 1
ATOM 4872 C CA . SER A 1 638 ? 43.184 -2.886 -0.738 1.00 61.66 638 SER A CA 1
ATOM 4873 C C . SER A 1 638 ? 42.656 -2.053 0.427 1.00 61.66 638 SER A C 1
ATOM 4875 O O . SER A 1 638 ? 41.565 -1.500 0.349 1.00 61.66 638 SER A O 1
ATOM 4877 N N . SER A 1 639 ? 43.450 -1.903 1.486 1.00 63.31 639 SER A N 1
ATOM 4878 C CA . SER A 1 639 ? 43.163 -0.976 2.590 1.00 63.31 639 SER A CA 1
ATOM 4879 C C . SER A 1 639 ? 43.429 0.495 2.234 1.00 63.31 639 SER A C 1
ATOM 4881 O O . SER A 1 639 ? 43.105 1.382 3.025 1.00 63.31 639 SER A O 1
ATOM 4883 N N . ALA A 1 640 ? 44.020 0.769 1.064 1.00 68.81 640 ALA A N 1
ATOM 4884 C CA . ALA A 1 640 ? 44.271 2.125 0.591 1.00 68.81 640 ALA A CA 1
ATOM 4885 C C . ALA A 1 640 ? 42.974 2.806 0.094 1.00 68.81 640 ALA A C 1
ATOM 4887 O O . ALA A 1 640 ? 42.128 2.143 -0.512 1.00 68.81 640 ALA A O 1
ATOM 4888 N N . PRO A 1 641 ? 42.811 4.129 0.301 1.00 74.12 641 PRO A N 1
ATOM 4889 C CA . PRO A 1 641 ? 41.667 4.873 -0.223 1.00 74.12 641 PRO A CA 1
ATOM 4890 C C . PRO A 1 641 ? 41.636 4.859 -1.757 1.00 74.12 641 PRO A C 1
ATOM 4892 O O . PRO A 1 641 ? 42.666 5.080 -2.393 1.00 74.12 641 PRO A O 1
ATOM 4895 N N . VAL A 1 642 ? 40.449 4.678 -2.343 1.00 86.31 642 VAL A N 1
ATOM 4896 C CA . VAL A 1 642 ? 40.229 4.779 -3.799 1.00 86.31 642 VAL A CA 1
ATOM 4897 C C . VAL A 1 642 ? 40.641 6.174 -4.284 1.00 86.31 642 VAL A C 1
ATOM 4899 O O . VAL A 1 642 ? 40.253 7.172 -3.661 1.00 86.31 642 VAL A O 1
ATOM 4902 N N . SER A 1 643 ? 41.414 6.259 -5.373 1.00 91.75 643 SER A N 1
ATOM 4903 C CA . SER A 1 643 ? 41.820 7.544 -5.958 1.00 91.75 643 SER A CA 1
ATOM 4904 C C . SER A 1 643 ? 40.608 8.312 -6.509 1.00 91.75 643 SER A C 1
ATOM 4906 O O . SER A 1 643 ? 39.528 7.748 -6.685 1.00 91.75 643 SER A O 1
ATOM 4908 N N . ASP A 1 644 ? 40.740 9.623 -6.731 1.00 93.19 644 ASP A N 1
ATOM 4909 C CA . ASP A 1 644 ? 39.618 10.397 -7.282 1.00 93.19 644 ASP A CA 1
ATOM 4910 C C . ASP A 1 644 ? 39.334 10.013 -8.741 1.00 93.19 644 ASP A C 1
ATOM 4912 O O . ASP A 1 644 ? 38.167 9.909 -9.108 1.00 93.19 644 ASP A O 1
ATOM 4916 N N . ASP A 1 645 ? 40.364 9.705 -9.531 1.00 94.56 645 ASP A N 1
ATOM 4917 C CA . ASP A 1 645 ? 40.207 9.263 -10.920 1.00 94.56 645 ASP A CA 1
ATOM 4918 C C . ASP A 1 645 ? 39.501 7.902 -10.991 1.00 94.56 645 ASP A C 1
ATOM 4920 O O . ASP A 1 645 ? 38.504 7.770 -11.702 1.00 94.56 645 ASP A O 1
ATOM 4924 N N . ASP A 1 646 ? 39.932 6.920 -10.188 1.00 94.44 646 ASP A N 1
ATOM 4925 C CA . ASP A 1 646 ? 39.286 5.599 -10.131 1.00 94.44 646 ASP A CA 1
ATOM 4926 C C . ASP A 1 646 ? 37.820 5.713 -9.693 1.00 94.44 646 ASP A C 1
ATOM 4928 O O . ASP A 1 646 ? 36.938 5.059 -10.252 1.00 94.44 646 ASP A O 1
ATOM 4932 N N . PHE A 1 647 ? 37.538 6.587 -8.720 1.00 95.94 647 PHE A N 1
ATOM 4933 C CA . PHE A 1 647 ? 36.172 6.862 -8.286 1.00 95.94 647 PHE A CA 1
ATOM 4934 C C . PHE A 1 647 ? 35.327 7.472 -9.412 1.00 95.94 647 PHE A C 1
ATOM 4936 O O . PHE A 1 647 ? 34.184 7.057 -9.605 1.00 95.94 647 PHE A O 1
ATOM 4943 N N . ILE A 1 648 ? 35.861 8.453 -10.151 1.00 97.50 648 ILE A N 1
ATOM 4944 C CA . ILE A 1 648 ? 35.151 9.089 -11.269 1.00 97.50 648 ILE A CA 1
ATOM 4945 C C . ILE A 1 648 ? 34.853 8.049 -12.354 1.00 97.50 648 ILE A C 1
ATOM 4947 O O . ILE A 1 648 ? 33.711 7.964 -12.803 1.00 97.50 648 ILE A O 1
ATOM 4951 N N . HIS A 1 649 ? 35.832 7.222 -12.726 1.00 96.50 649 HIS A N 1
ATOM 4952 C CA . HIS A 1 649 ? 35.633 6.129 -13.679 1.00 96.50 649 HIS A CA 1
ATOM 4953 C C . HIS A 1 649 ? 34.517 5.180 -13.227 1.00 96.50 649 HIS A C 1
ATOM 4955 O O . HIS A 1 649 ? 33.548 4.980 -13.962 1.00 96.50 649 HIS A O 1
ATOM 4961 N N . ALA A 1 650 ? 34.589 4.687 -11.988 1.00 95.75 650 ALA A N 1
ATOM 4962 C CA . ALA A 1 650 ? 33.582 3.784 -11.441 1.00 95.75 650 ALA A CA 1
ATOM 4963 C C . ALA A 1 650 ? 32.186 4.431 -11.357 1.00 95.75 650 ALA A C 1
ATOM 4965 O O . ALA A 1 650 ? 31.178 3.767 -11.596 1.00 95.75 650 ALA A O 1
ATOM 4966 N N . ALA A 1 651 ? 32.098 5.729 -11.044 1.00 96.75 651 ALA A N 1
ATOM 4967 C CA . ALA A 1 651 ? 30.830 6.452 -10.984 1.00 96.75 651 ALA A CA 1
ATOM 4968 C C . ALA A 1 651 ? 30.189 6.617 -12.369 1.00 96.75 651 ALA A C 1
ATOM 4970 O O . ALA A 1 651 ? 28.986 6.396 -12.515 1.00 96.75 651 ALA A O 1
ATOM 4971 N N . PHE A 1 652 ? 30.975 6.960 -13.391 1.00 95.88 652 PHE A N 1
ATOM 4972 C CA . PHE A 1 652 ? 30.496 7.061 -14.772 1.00 95.88 652 PHE A CA 1
ATOM 4973 C C . PHE A 1 652 ? 30.043 5.703 -15.317 1.00 95.88 652 PHE A C 1
ATOM 4975 O O . PHE A 1 652 ? 28.966 5.609 -15.905 1.00 95.88 652 PHE A O 1
ATOM 4982 N N . GLU A 1 653 ? 30.796 4.635 -15.059 1.00 94.00 653 GLU A N 1
ATOM 4983 C CA . GLU A 1 653 ? 30.419 3.286 -15.486 1.00 94.00 653 GLU A CA 1
ATOM 4984 C C . GLU A 1 653 ? 29.160 2.786 -14.768 1.00 94.00 653 GLU A C 1
ATOM 4986 O O . GLU A 1 653 ? 28.268 2.227 -15.405 1.00 94.00 653 GLU A O 1
ATOM 4991 N N . ALA A 1 654 ? 29.038 3.038 -13.462 1.00 93.69 654 ALA A N 1
ATOM 4992 C CA . ALA A 1 654 ? 27.885 2.602 -12.679 1.00 93.69 654 ALA A CA 1
ATOM 4993 C C . ALA A 1 654 ? 26.593 3.367 -13.013 1.00 93.69 654 ALA A C 1
ATOM 4995 O O . ALA A 1 654 ? 25.512 2.784 -12.943 1.00 93.69 654 ALA A O 1
ATOM 4996 N N . LEU A 1 655 ? 26.685 4.666 -13.322 1.00 94.62 655 LEU A N 1
ATOM 4997 C CA . LEU A 1 655 ? 25.517 5.544 -13.486 1.00 94.62 655 LEU A CA 1
ATOM 4998 C C . LEU A 1 655 ? 25.167 5.797 -14.952 1.00 94.62 655 LEU A C 1
ATOM 5000 O O . LEU A 1 655 ? 23.991 5.843 -15.296 1.00 94.62 655 LEU A O 1
ATOM 5004 N N . LEU A 1 656 ? 26.176 5.989 -15.803 1.00 92.06 656 LEU A N 1
ATOM 5005 C CA . LEU A 1 656 ? 26.010 6.374 -17.209 1.00 92.06 656 LEU A CA 1
ATOM 5006 C C . LEU A 1 656 ? 26.372 5.242 -18.181 1.00 92.06 656 LEU A C 1
ATOM 5008 O O . LEU A 1 656 ? 26.212 5.407 -19.388 1.00 92.06 656 LEU A O 1
ATOM 5012 N N . VAL A 1 657 ? 26.850 4.098 -17.671 1.00 89.88 657 VAL A N 1
ATOM 5013 C CA . VAL A 1 657 ? 27.173 2.886 -18.450 1.00 89.88 657 VAL A CA 1
ATOM 5014 C C . VAL A 1 657 ? 28.209 3.155 -19.554 1.00 89.88 657 VAL A C 1
ATOM 5016 O O . VAL A 1 657 ? 28.182 2.573 -20.637 1.00 89.88 657 VAL A O 1
ATOM 5019 N N . ARG A 1 658 ? 29.146 4.069 -19.284 1.00 88.31 658 ARG A N 1
ATOM 5020 C CA . ARG A 1 658 ? 30.280 4.395 -20.159 1.00 88.31 658 ARG A CA 1
ATOM 5021 C C . ARG A 1 658 ? 31.436 4.966 -19.351 1.00 88.31 658 ARG A C 1
ATOM 5023 O O . ARG A 1 658 ? 31.234 5.453 -18.246 1.00 88.31 658 ARG A O 1
ATOM 5030 N N . THR A 1 659 ? 32.623 4.997 -19.941 1.00 90.25 659 THR A N 1
ATOM 5031 C CA . THR A 1 659 ? 33.760 5.729 -19.376 1.00 90.25 659 THR A CA 1
ATOM 5032 C C . THR A 1 659 ? 33.575 7.248 -19.542 1.00 90.25 659 THR A C 1
ATOM 5034 O O . THR A 1 659 ? 32.964 7.685 -20.529 1.00 90.25 659 THR A O 1
ATOM 5037 N N . PRO A 1 660 ? 34.115 8.074 -18.626 1.00 90.12 660 PRO A N 1
ATOM 5038 C CA . PRO A 1 660 ? 34.158 9.521 -18.811 1.00 90.12 660 PRO A CA 1
ATOM 5039 C C . PRO A 1 660 ? 35.051 9.881 -20.006 1.00 90.12 660 PRO A C 1
ATOM 5041 O O . PRO A 1 660 ? 36.068 9.234 -20.264 1.00 90.12 660 PRO A O 1
ATOM 5044 N N . HIS A 1 661 ? 34.692 10.933 -20.737 1.00 87.06 661 HIS A N 1
ATOM 5045 C CA . HIS A 1 661 ? 35.599 11.572 -21.687 1.00 87.06 661 HIS A CA 1
ATOM 5046 C C . HIS A 1 661 ? 36.692 12.358 -20.948 1.00 87.06 661 HIS A C 1
ATOM 5048 O O . HIS A 1 661 ? 36.523 12.720 -19.785 1.00 87.06 661 HIS A O 1
ATOM 5054 N N . ALA A 1 662 ? 37.802 12.668 -21.627 1.00 86.62 662 ALA A N 1
ATOM 5055 C CA . ALA A 1 662 ? 38.935 13.374 -21.017 1.00 86.62 662 ALA A CA 1
ATOM 5056 C C . ALA A 1 662 ? 38.521 14.701 -20.343 1.00 86.62 662 ALA A C 1
ATOM 5058 O O . ALA A 1 662 ? 38.927 14.970 -19.214 1.00 86.62 662 ALA A O 1
ATOM 5059 N N . ASP A 1 663 ? 37.646 15.479 -20.986 1.00 88.38 663 ASP A N 1
ATOM 5060 C CA . ASP A 1 663 ? 37.156 16.755 -20.446 1.00 88.38 663 ASP A CA 1
ATOM 5061 C C . ASP A 1 663 ? 36.207 16.564 -19.247 1.00 88.38 663 ASP A C 1
ATOM 5063 O O . ASP A 1 663 ? 36.204 17.369 -18.312 1.00 88.38 663 ASP A O 1
ATOM 5067 N N . GLU A 1 664 ? 35.417 15.484 -19.242 1.00 91.88 664 GLU A N 1
ATOM 5068 C CA . GLU A 1 664 ? 34.512 15.128 -18.139 1.00 91.88 664 GLU A CA 1
ATOM 5069 C C . GLU A 1 664 ? 35.294 14.638 -16.917 1.00 91.88 664 GLU A C 1
ATOM 5071 O O . GLU A 1 664 ? 34.975 15.028 -15.791 1.00 91.88 664 GLU A O 1
ATOM 5076 N N . LEU A 1 665 ? 36.339 13.832 -17.138 1.00 93.94 665 LEU A N 1
ATOM 5077 C CA . LEU A 1 665 ? 37.261 13.380 -16.099 1.00 93.94 665 LEU A CA 1
ATOM 5078 C C . LEU A 1 665 ? 37.971 14.581 -15.464 1.00 93.94 665 LEU A C 1
ATOM 5080 O O . LEU A 1 665 ? 37.917 14.754 -14.247 1.00 93.94 665 LEU A O 1
ATOM 5084 N N . ALA A 1 666 ? 38.541 15.469 -16.288 1.00 93.88 666 ALA A N 1
ATOM 5085 C CA . ALA A 1 666 ? 39.207 16.680 -15.817 1.00 93.88 666 ALA A CA 1
ATOM 5086 C C . ALA A 1 666 ? 38.255 17.601 -15.030 1.00 93.88 666 ALA A C 1
ATOM 5088 O O . ALA A 1 666 ? 38.586 18.052 -13.931 1.00 93.88 666 ALA A O 1
ATOM 5089 N N . SER A 1 667 ? 37.047 17.847 -15.548 1.00 96.06 667 SER A N 1
ATOM 5090 C CA . SER A 1 667 ? 36.047 18.699 -14.886 1.00 96.06 667 SER A CA 1
ATOM 5091 C C . SER A 1 667 ? 35.562 18.105 -13.561 1.00 96.06 667 SER A C 1
ATOM 5093 O O . SER A 1 667 ? 35.424 18.829 -12.572 1.00 96.06 667 SER A O 1
ATOM 5095 N N . SER A 1 668 ? 35.353 16.787 -13.513 1.00 97.12 668 SER A N 1
ATOM 5096 C CA . SER A 1 668 ? 34.960 16.066 -12.296 1.00 97.12 668 SER A CA 1
ATOM 5097 C C . SER A 1 668 ? 36.076 16.080 -11.248 1.00 97.12 668 SER A C 1
ATOM 5099 O O . SER A 1 668 ? 35.807 16.316 -10.070 1.00 97.12 668 SER A O 1
ATOM 5101 N N . GLY A 1 669 ? 37.334 15.922 -11.670 1.00 96.75 669 GLY A N 1
ATOM 5102 C CA . GLY A 1 669 ? 38.501 16.047 -10.796 1.00 96.75 669 GLY A CA 1
ATOM 5103 C C . GLY A 1 669 ? 38.612 17.443 -10.177 1.00 96.75 669 GLY A C 1
ATOM 5104 O O . GLY A 1 669 ? 38.719 17.576 -8.956 1.00 96.75 669 GLY A O 1
ATOM 5105 N N . ILE A 1 670 ? 38.479 18.499 -10.991 1.00 96.81 670 ILE A N 1
ATOM 5106 C CA . ILE A 1 670 ? 38.455 19.894 -10.512 1.00 96.81 670 ILE A CA 1
ATOM 5107 C C . ILE A 1 670 ? 37.297 20.116 -9.530 1.00 96.81 670 ILE A C 1
ATOM 5109 O O . ILE A 1 670 ? 37.470 20.786 -8.507 1.00 96.81 670 ILE A O 1
ATOM 5113 N N . PHE A 1 671 ? 36.116 19.559 -9.814 1.00 96.88 671 PHE A N 1
ATOM 5114 C CA . PHE A 1 671 ? 34.962 19.646 -8.923 1.00 96.88 671 PHE A CA 1
ATOM 5115 C C . PHE A 1 671 ? 35.266 19.041 -7.546 1.00 96.88 671 PHE A C 1
ATOM 5117 O O . PHE A 1 671 ? 35.067 19.718 -6.535 1.00 96.88 671 PHE A O 1
ATOM 5124 N N . LEU A 1 672 ? 35.804 17.817 -7.489 1.00 96.31 672 LEU A N 1
ATOM 5125 C CA . LEU A 1 672 ? 36.149 17.152 -6.227 1.00 96.31 672 LEU A CA 1
ATOM 5126 C C . LEU A 1 672 ? 37.218 17.929 -5.442 1.00 96.31 672 LEU A C 1
ATOM 5128 O O . LEU A 1 672 ? 37.048 18.159 -4.241 1.00 96.31 672 LEU A O 1
ATOM 5132 N N . GLN A 1 673 ? 38.264 18.407 -6.125 1.00 94.19 673 GLN A N 1
ATOM 5133 C CA . GLN A 1 673 ? 39.342 19.198 -5.520 1.00 94.19 673 GLN A CA 1
ATOM 5134 C C . GLN A 1 673 ? 38.848 20.523 -4.924 1.00 94.19 673 GLN A C 1
ATOM 5136 O O . GLN A 1 673 ? 39.350 20.957 -3.890 1.00 94.19 673 GLN A O 1
ATOM 5141 N N . ARG A 1 674 ? 37.852 21.170 -5.546 1.00 94.25 674 ARG A N 1
ATOM 5142 C CA . ARG A 1 674 ? 37.263 22.423 -5.042 1.00 94.25 674 ARG A CA 1
ATOM 5143 C C . ARG A 1 674 ? 36.245 22.202 -3.926 1.00 94.25 674 ARG A C 1
ATOM 5145 O O . ARG A 1 674 ? 36.169 23.013 -3.008 1.00 94.25 674 ARG A O 1
ATOM 5152 N N . GLN A 1 675 ? 35.446 21.140 -4.004 1.00 93.31 675 GLN A N 1
ATOM 5153 C CA . GLN A 1 675 ? 34.358 20.892 -3.054 1.00 93.31 675 GLN A CA 1
ATOM 5154 C C . GLN A 1 675 ? 34.857 20.412 -1.690 1.00 93.31 675 GLN A C 1
ATOM 5156 O O . GLN A 1 675 ? 34.336 20.863 -0.672 1.00 93.31 675 GLN A O 1
ATOM 5161 N N . ALA A 1 676 ? 35.867 19.536 -1.641 1.00 90.88 676 ALA A N 1
ATOM 5162 C CA . ALA A 1 676 ? 36.333 18.977 -0.371 1.00 90.88 676 ALA A CA 1
ATOM 5163 C C . ALA A 1 676 ? 36.828 20.054 0.630 1.00 90.88 676 ALA A C 1
ATOM 5165 O O . ALA A 1 676 ? 36.388 20.014 1.780 1.00 90.88 676 ALA A O 1
ATOM 5166 N N . PRO A 1 677 ? 37.631 21.070 0.239 1.00 92.00 677 PRO A N 1
ATOM 5167 C CA . PRO A 1 677 ? 38.016 22.161 1.141 1.00 92.00 677 PRO A CA 1
ATOM 5168 C C . PRO A 1 677 ? 36.833 23.015 1.617 1.00 92.00 677 PRO A C 1
ATOM 5170 O O . PRO A 1 677 ? 36.754 23.348 2.795 1.00 92.00 677 PRO A O 1
ATOM 5173 N N . LEU A 1 678 ? 35.880 23.332 0.731 1.00 90.50 678 LEU A N 1
ATOM 5174 C CA . LEU A 1 678 ? 34.685 24.108 1.094 1.00 90.50 678 LEU A CA 1
ATOM 5175 C C . LEU A 1 678 ? 33.828 23.374 2.134 1.00 90.50 678 LEU A C 1
ATOM 5177 O O . LEU A 1 678 ? 33.304 23.982 3.066 1.00 90.50 678 LEU A O 1
ATOM 5181 N N . LEU A 1 679 ? 33.703 22.054 1.989 1.00 91.44 679 LEU A N 1
ATOM 5182 C CA . LEU A 1 679 ? 32.929 21.204 2.891 1.00 91.44 679 LEU A CA 1
ATOM 5183 C C . LEU A 1 679 ? 33.642 20.932 4.225 1.00 91.44 679 LEU A C 1
ATOM 5185 O O . LEU A 1 679 ? 32.971 20.549 5.184 1.00 91.44 679 LEU A O 1
ATOM 5189 N N . ALA A 1 680 ? 34.957 21.161 4.309 1.00 90.94 680 ALA A N 1
ATOM 5190 C CA . ALA A 1 680 ? 35.720 21.104 5.558 1.00 90.94 680 ALA A CA 1
ATOM 5191 C C . ALA A 1 680 ? 35.434 22.302 6.483 1.00 90.94 680 ALA A C 1
ATOM 5193 O O . ALA A 1 680 ? 35.640 22.212 7.691 1.00 90.94 680 ALA A O 1
ATOM 5194 N N . GLU A 1 681 ? 34.899 23.402 5.940 1.00 90.00 681 GLU A N 1
ATOM 5195 C CA . GLU A 1 681 ? 34.561 24.621 6.680 1.00 90.00 681 GLU A CA 1
ATOM 5196 C C . GLU A 1 681 ? 33.045 24.922 6.630 1.00 90.00 681 GLU A C 1
ATOM 5198 O O . GLU A 1 681 ? 32.624 25.972 6.135 1.00 90.00 681 GLU A O 1
ATOM 5203 N N . PRO A 1 682 ? 32.177 24.045 7.175 1.00 81.19 682 PRO A N 1
ATOM 5204 C CA . PRO A 1 682 ? 30.725 24.134 6.992 1.00 81.19 682 PRO A CA 1
ATOM 5205 C C . PRO A 1 682 ? 30.092 25.427 7.531 1.00 81.19 682 PRO A C 1
ATOM 5207 O O . PRO A 1 682 ? 29.001 25.795 7.104 1.00 81.19 682 PRO A O 1
ATOM 5210 N N . ASN A 1 683 ? 30.764 26.138 8.441 1.00 84.56 683 ASN A N 1
ATOM 5211 C CA . ASN A 1 683 ? 30.302 27.419 8.985 1.00 84.56 683 ASN A CA 1
ATOM 5212 C C . ASN A 1 683 ? 30.406 28.580 7.983 1.00 84.56 683 ASN A C 1
ATOM 5214 O O . ASN A 1 683 ? 29.733 29.590 8.167 1.00 84.56 683 ASN A O 1
ATOM 5218 N N . LYS A 1 684 ? 31.231 28.448 6.935 1.00 86.12 684 LYS A N 1
ATOM 5219 C CA . LYS A 1 684 ? 31.336 29.438 5.851 1.00 86.12 684 LYS A CA 1
ATOM 5220 C C . LYS A 1 684 ? 30.314 29.197 4.736 1.00 86.12 684 LYS A C 1
ATOM 5222 O O . LYS A 1 684 ? 30.193 30.019 3.832 1.00 86.12 684 LYS A O 1
ATOM 5227 N N . LEU A 1 685 ? 29.584 28.081 4.787 1.00 83.50 685 LEU A N 1
ATOM 5228 C CA . LEU A 1 685 ? 28.570 27.734 3.799 1.00 83.50 685 LEU A CA 1
ATOM 5229 C C . LEU A 1 685 ? 27.221 28.362 4.160 1.00 83.50 685 LEU A C 1
ATOM 5231 O O . LEU A 1 685 ? 26.782 28.329 5.311 1.00 83.50 685 LEU A O 1
ATOM 5235 N N . THR A 1 686 ? 26.520 28.878 3.153 1.00 81.44 686 THR A N 1
ATOM 5236 C CA . THR A 1 686 ? 25.135 29.332 3.305 1.00 81.44 686 THR A CA 1
ATOM 5237 C C . THR A 1 686 ? 24.228 28.126 3.540 1.00 81.44 686 THR A C 1
ATOM 5239 O O . THR A 1 686 ? 24.119 27.242 2.691 1.00 81.44 686 THR A O 1
ATOM 5242 N N . ARG A 1 687 ? 23.563 28.077 4.699 1.00 73.00 687 ARG A N 1
ATOM 5243 C CA . ARG A 1 687 ? 22.578 27.030 4.996 1.00 73.00 687 ARG A CA 1
ATOM 5244 C C . ARG A 1 687 ? 21.281 27.298 4.240 1.00 73.00 687 ARG A C 1
ATOM 5246 O O . ARG A 1 687 ? 20.720 28.385 4.343 1.00 73.00 687 ARG A O 1
ATOM 5253 N N . THR A 1 688 ? 20.770 26.287 3.548 1.00 67.06 688 THR A N 1
ATOM 5254 C CA . THR A 1 688 ? 19.396 26.275 3.041 1.00 67.06 688 THR A CA 1
ATOM 5255 C C . THR A 1 688 ? 18.430 25.951 4.198 1.00 67.06 688 THR A C 1
ATOM 5257 O O . THR A 1 688 ? 18.596 24.910 4.835 1.00 67.06 688 THR A O 1
ATOM 5260 N N . PRO A 1 689 ? 17.449 26.823 4.523 1.00 52.94 689 PRO A N 1
ATOM 5261 C CA . PRO A 1 689 ? 16.596 26.686 5.718 1.00 52.94 689 PRO A CA 1
ATOM 5262 C C . PRO A 1 689 ? 15.698 25.441 5.730 1.00 52.94 689 PRO A C 1
ATOM 5264 O O . PRO A 1 689 ? 15.370 24.919 6.791 1.00 52.94 689 PRO A O 1
ATOM 5267 N N . THR A 1 690 ? 15.315 24.961 4.551 1.00 57.44 690 THR A N 1
ATOM 5268 C CA . THR A 1 690 ? 14.445 23.803 4.323 1.00 57.44 690 THR A CA 1
ATOM 5269 C C . THR A 1 690 ? 15.237 22.719 3.599 1.00 57.44 690 THR A C 1
ATOM 5271 O O . THR A 1 690 ? 15.080 22.488 2.403 1.00 57.44 690 THR A O 1
ATOM 5274 N N . GLY A 1 691 ? 16.158 22.074 4.315 1.00 58.34 691 GLY A N 1
ATOM 5275 C CA . GLY A 1 691 ? 16.793 20.859 3.809 1.00 58.34 691 GLY A CA 1
ATOM 5276 C C . GLY A 1 691 ? 15.756 19.745 3.647 1.00 58.34 691 GLY A C 1
ATOM 5277 O O . GLY A 1 691 ? 14.889 19.576 4.503 1.00 58.34 691 GLY A O 1
ATOM 5278 N N . LEU A 1 692 ? 15.846 18.977 2.562 1.00 65.44 692 LEU A N 1
ATOM 5279 C CA . LEU A 1 692 ? 15.014 17.790 2.374 1.00 65.44 692 LEU A CA 1
ATOM 5280 C C . LEU A 1 692 ? 15.348 16.757 3.456 1.00 65.44 692 LEU A C 1
ATOM 5282 O O . LEU A 1 692 ? 16.520 16.440 3.681 1.00 65.44 692 LEU A O 1
ATOM 5286 N N . ALA A 1 693 ? 14.324 16.225 4.121 1.00 68.38 693 ALA A N 1
ATOM 5287 C CA . ALA A 1 693 ? 14.493 15.120 5.053 1.00 68.38 693 ALA A CA 1
ATOM 5288 C C . ALA A 1 693 ? 14.885 13.859 4.267 1.00 68.38 693 ALA A C 1
ATOM 5290 O O . ALA A 1 693 ? 14.106 13.335 3.476 1.00 68.38 693 ALA A O 1
ATOM 5291 N N . THR A 1 694 ? 16.111 13.383 4.467 1.00 77.06 694 THR A N 1
ATOM 5292 C CA . THR A 1 694 ? 16.645 12.160 3.847 1.00 77.06 694 THR A CA 1
ATOM 5293 C C . THR A 1 694 ? 16.887 11.102 4.914 1.00 77.06 694 THR A C 1
ATOM 5295 O O . THR A 1 694 ? 17.345 11.446 6.004 1.00 77.06 694 THR A O 1
ATOM 5298 N N . SER A 1 695 ? 16.685 9.823 4.598 1.00 80.56 695 SER A N 1
ATOM 5299 C CA . SER A 1 695 ? 16.909 8.725 5.554 1.00 80.56 695 SER A CA 1
ATOM 5300 C C . SER A 1 695 ? 18.384 8.517 5.916 1.00 80.56 695 SER A C 1
ATOM 5302 O O . SER A 1 695 ? 18.688 8.033 7.003 1.00 80.56 695 SER A O 1
ATOM 5304 N N . ILE A 1 696 ? 19.308 8.910 5.034 1.00 88.06 696 ILE A N 1
ATOM 5305 C CA . ILE A 1 696 ? 20.754 8.799 5.246 1.00 88.06 696 ILE A CA 1
ATOM 5306 C C . ILE A 1 696 ? 21.359 10.200 5.340 1.00 88.06 696 ILE A C 1
ATOM 5308 O O . ILE A 1 696 ? 21.282 10.920 4.348 1.00 88.06 696 ILE A O 1
ATOM 5312 N N . PRO A 1 697 ? 21.987 10.612 6.459 1.00 90.12 697 PRO A N 1
ATOM 5313 C CA . PRO A 1 697 ? 22.620 11.928 6.566 1.00 90.12 697 PRO A CA 1
ATOM 5314 C C . PRO A 1 697 ? 23.844 12.046 5.638 1.00 90.12 697 PRO A C 1
ATOM 5316 O O . PRO A 1 697 ? 24.448 11.020 5.305 1.00 90.12 697 PRO A O 1
ATOM 5319 N N . PRO A 1 698 ? 24.236 13.266 5.216 1.00 90.25 698 PRO A N 1
ATOM 5320 C CA . PRO A 1 698 ? 25.465 13.476 4.447 1.00 90.25 698 PRO A CA 1
ATOM 5321 C C . PRO A 1 698 ? 26.704 13.059 5.250 1.00 90.25 698 PRO A C 1
ATOM 5323 O O . PRO A 1 698 ? 26.703 13.129 6.480 1.00 90.25 698 PRO A O 1
ATOM 5326 N N . SER A 1 699 ? 27.765 12.649 4.554 1.00 92.38 699 SER A N 1
ATOM 5327 C CA . SER A 1 699 ? 29.037 12.291 5.189 1.00 92.38 699 SER A CA 1
ATOM 5328 C C . SER A 1 699 ? 29.644 13.468 5.966 1.00 92.38 699 SER A C 1
ATOM 5330 O O . SER A 1 699 ? 29.609 14.614 5.512 1.00 92.38 699 SER A O 1
ATOM 5332 N N . THR A 1 700 ? 30.240 13.182 7.127 1.00 91.69 700 THR A N 1
ATOM 5333 C CA . THR A 1 700 ? 31.045 14.151 7.888 1.00 91.69 700 THR A CA 1
ATOM 5334 C C . THR A 1 700 ? 32.448 14.325 7.310 1.00 91.69 700 THR A C 1
ATOM 5336 O O . THR A 1 700 ? 33.037 15.384 7.498 1.00 91.69 700 THR A O 1
ATOM 5339 N N . ASP A 1 701 ? 32.964 13.331 6.576 1.00 93.19 701 ASP A N 1
ATOM 5340 C CA . ASP A 1 701 ? 34.195 13.455 5.791 1.00 93.19 701 ASP A CA 1
ATOM 5341 C C . ASP A 1 701 ? 33.937 14.350 4.560 1.00 93.19 701 ASP A C 1
ATOM 5343 O O . ASP A 1 701 ? 33.131 13.964 3.699 1.00 93.19 701 ASP A O 1
ATOM 5347 N N . PRO A 1 702 ? 34.613 15.513 4.443 1.00 93.25 702 PRO A N 1
ATOM 5348 C CA . PRO A 1 702 ? 34.446 16.440 3.328 1.00 93.25 702 PRO A CA 1
ATOM 5349 C C . PRO A 1 702 ? 34.765 15.840 1.957 1.00 93.25 702 PRO A C 1
ATOM 5351 O O . PRO A 1 702 ? 34.111 16.193 0.974 1.00 93.25 702 PRO A O 1
ATOM 5354 N N . ARG A 1 703 ? 35.740 14.924 1.872 1.00 93.69 703 ARG A N 1
ATOM 5355 C CA . ARG A 1 703 ? 36.147 14.317 0.598 1.00 93.69 703 ARG A CA 1
ATOM 5356 C C . ARG A 1 703 ? 35.091 13.330 0.115 1.00 93.69 703 ARG A C 1
ATOM 5358 O O . ARG A 1 703 ? 34.654 13.405 -1.033 1.00 93.69 703 ARG A O 1
ATOM 5365 N N . LEU A 1 704 ? 34.602 12.473 1.009 1.00 94.94 704 LEU A N 1
ATOM 5366 C CA . LEU A 1 704 ? 33.471 11.597 0.714 1.00 94.94 704 LEU A CA 1
ATOM 5367 C C . LEU A 1 704 ? 32.197 12.402 0.416 1.00 94.94 704 LEU A C 1
ATOM 5369 O O . LEU A 1 704 ? 31.490 12.088 -0.534 1.00 94.94 704 LEU A O 1
ATOM 5373 N N . ARG A 1 705 ? 31.921 13.488 1.143 1.00 94.25 705 ARG A N 1
ATOM 5374 C CA . ARG A 1 705 ? 30.758 14.347 0.873 1.00 94.25 705 ARG A CA 1
ATOM 5375 C C . ARG A 1 705 ? 30.830 15.028 -0.502 1.00 94.25 705 ARG A C 1
ATOM 5377 O O . ARG A 1 705 ? 29.806 15.155 -1.170 1.00 94.25 705 ARG A O 1
ATOM 5384 N N . ALA A 1 706 ? 32.020 15.412 -0.969 1.00 95.94 706 ALA A N 1
ATOM 5385 C CA . ALA A 1 706 ? 32.213 15.897 -2.339 1.00 95.94 706 ALA A CA 1
ATOM 5386 C C . ALA A 1 706 ? 31.873 14.816 -3.384 1.00 95.94 706 ALA A C 1
ATOM 5388 O O . ALA A 1 706 ? 31.240 15.114 -4.397 1.00 95.94 706 ALA A O 1
ATOM 5389 N N . ARG A 1 707 ? 32.218 13.552 -3.108 1.00 97.38 707 ARG A N 1
ATOM 5390 C CA . ARG A 1 707 ? 31.840 12.395 -3.935 1.00 97.38 707 ARG A CA 1
ATOM 5391 C C . ARG A 1 707 ? 30.330 12.130 -3.927 1.00 97.38 707 ARG A C 1
ATOM 5393 O O . ARG A 1 707 ? 29.764 11.889 -4.989 1.00 97.38 707 ARG A O 1
ATOM 5400 N N . GLU A 1 708 ? 29.662 12.243 -2.773 1.00 96.12 708 GLU A N 1
ATOM 5401 C CA . GLU A 1 708 ? 28.190 12.175 -2.668 1.00 96.12 708 GLU A CA 1
ATOM 5402 C C . GLU A 1 708 ? 27.522 13.240 -3.566 1.00 96.12 708 GLU A C 1
ATOM 5404 O O . GLU A 1 708 ? 26.550 12.947 -4.269 1.00 96.12 708 GLU A O 1
ATOM 5409 N N . ASN A 1 709 ? 28.080 14.459 -3.599 1.00 95.44 709 ASN A N 1
ATOM 5410 C CA . ASN A 1 709 ? 27.609 15.538 -4.470 1.00 95.44 709 ASN A CA 1
ATOM 5411 C C . ASN A 1 709 ? 27.868 15.247 -5.958 1.00 95.44 709 ASN A C 1
ATOM 5413 O O . ASN A 1 709 ? 26.983 15.495 -6.773 1.00 95.44 709 ASN A O 1
ATOM 5417 N N . LEU A 1 710 ? 29.038 14.709 -6.324 1.00 97.62 710 LEU A N 1
ATOM 5418 C CA . LEU A 1 710 ? 29.342 14.362 -7.719 1.00 97.62 710 LEU A CA 1
ATOM 5419 C C . LEU A 1 710 ? 28.390 13.279 -8.244 1.00 97.62 710 LEU A C 1
ATOM 5421 O O . LEU A 1 710 ? 27.838 13.426 -9.328 1.00 97.62 710 LEU A O 1
ATOM 5425 N N . VAL A 1 711 ? 28.127 12.232 -7.457 1.00 97.81 711 VAL A N 1
ATOM 5426 C CA . VAL A 1 711 ? 27.142 11.201 -7.828 1.00 97.81 711 VAL A CA 1
ATOM 5427 C C . VAL A 1 711 ? 25.756 11.815 -8.018 1.00 97.81 711 VAL A C 1
ATOM 5429 O O . VAL A 1 711 ? 25.064 11.479 -8.973 1.00 97.81 711 VAL A O 1
ATOM 5432 N N . HIS A 1 712 ? 25.354 12.753 -7.157 1.00 96.00 712 HIS A N 1
ATOM 5433 C CA . HIS A 1 712 ? 24.077 13.447 -7.308 1.00 96.00 712 HIS A CA 1
ATOM 5434 C C . HIS A 1 712 ? 24.002 14.283 -8.601 1.00 96.00 712 HIS A C 1
ATOM 5436 O O . HIS A 1 712 ? 22.959 14.308 -9.253 1.00 96.00 712 HIS A O 1
ATOM 5442 N N . VAL A 1 713 ? 25.109 14.914 -9.011 1.00 95.62 713 VAL A N 1
ATOM 5443 C CA . VAL A 1 713 ? 25.218 15.595 -10.314 1.00 95.62 713 VAL A CA 1
ATOM 5444 C C . VAL A 1 713 ? 25.069 14.598 -11.465 1.00 95.62 713 VAL A C 1
ATOM 5446 O O . VAL A 1 713 ? 24.314 14.860 -12.396 1.00 95.62 713 VAL A O 1
ATOM 5449 N N . LEU A 1 714 ? 25.723 13.436 -11.388 1.00 96.12 714 LEU A N 1
ATOM 5450 C CA . LEU A 1 714 ? 25.645 12.407 -12.430 1.00 96.12 714 LEU A CA 1
ATOM 5451 C C . LEU A 1 714 ? 24.244 11.789 -12.556 1.00 96.12 714 LEU A C 1
ATOM 5453 O O . LEU A 1 714 ? 23.807 11.528 -13.671 1.00 96.12 714 LEU A O 1
ATOM 5457 N N . LEU A 1 715 ? 23.496 11.642 -11.456 1.00 95.00 715 LEU A N 1
ATOM 5458 C CA . LEU A 1 715 ? 22.077 11.246 -11.497 1.00 95.00 715 LEU A CA 1
ATOM 5459 C C . LEU A 1 715 ? 21.183 12.266 -12.226 1.00 95.00 715 LEU A C 1
ATOM 5461 O O . LEU A 1 715 ? 20.101 11.920 -12.683 1.00 95.00 715 LEU A O 1
ATOM 5465 N N . ASN A 1 716 ? 21.622 13.521 -12.342 1.00 92.38 716 ASN A N 1
ATOM 5466 C CA . ASN A 1 716 ? 20.929 14.573 -13.088 1.00 92.38 716 ASN A CA 1
ATOM 5467 C C . ASN A 1 716 ? 21.494 14.769 -14.506 1.00 92.38 716 ASN A C 1
ATOM 5469 O O . ASN A 1 716 ? 21.052 15.658 -15.236 1.00 92.38 716 ASN A O 1
ATOM 5473 N N . HIS A 1 717 ? 22.477 13.961 -14.908 1.00 91.62 717 HIS A N 1
ATOM 5474 C CA . HIS A 1 717 ? 23.052 14.020 -16.242 1.00 91.62 717 HIS A CA 1
ATOM 5475 C C . HIS A 1 717 ? 22.057 13.481 -17.279 1.00 91.62 717 HIS A C 1
ATOM 5477 O O . HIS A 1 717 ? 21.367 12.496 -17.027 1.00 91.62 717 HIS A O 1
ATOM 5483 N N . GLN A 1 718 ? 22.015 14.071 -18.479 1.00 86.88 718 GLN A N 1
ATOM 5484 C CA . GLN A 1 718 ? 21.089 13.634 -19.536 1.00 86.88 718 GLN A CA 1
ATOM 5485 C C . GLN A 1 718 ? 21.234 12.138 -19.862 1.00 86.88 718 GLN A C 1
ATOM 5487 O O . GLN A 1 718 ? 20.241 11.459 -20.097 1.00 86.88 718 GLN A O 1
ATOM 5492 N N . ASP A 1 719 ? 22.465 11.616 -19.812 1.00 88.81 719 ASP A N 1
ATOM 5493 C CA . ASP A 1 719 ? 22.738 10.213 -20.134 1.00 88.81 719 ASP A CA 1
ATOM 5494 C C . ASP A 1 719 ? 22.098 9.254 -19.125 1.00 88.81 719 ASP A C 1
ATOM 5496 O O . ASP A 1 719 ? 21.722 8.154 -19.516 1.00 88.81 719 ASP A O 1
ATOM 5500 N N . PHE A 1 720 ? 21.906 9.681 -17.870 1.00 91.56 720 PHE A N 1
ATOM 5501 C CA . PHE A 1 720 ? 21.299 8.856 -16.823 1.00 91.56 720 PHE A CA 1
ATOM 5502 C C . PHE A 1 720 ? 19.858 8.462 -17.162 1.00 91.56 720 PHE A C 1
ATOM 5504 O O . PHE A 1 720 ? 19.428 7.354 -16.863 1.00 91.56 720 PHE A O 1
ATOM 5511 N N . VAL A 1 721 ? 19.116 9.353 -17.826 1.00 91.00 721 VAL A N 1
ATOM 5512 C CA . VAL A 1 721 ? 17.710 9.140 -18.203 1.00 91.00 721 VAL A CA 1
ATOM 5513 C C . VAL A 1 721 ? 17.550 8.696 -19.661 1.00 91.00 721 VAL A C 1
ATOM 5515 O O . VAL A 1 721 ? 16.457 8.796 -20.225 1.00 91.00 721 VAL A O 1
ATOM 5518 N N . THR A 1 722 ? 18.622 8.204 -20.293 1.00 88.50 722 THR A N 1
ATOM 5519 C CA . THR A 1 722 ? 18.601 7.736 -21.688 1.00 88.50 722 THR A CA 1
ATOM 5520 C C . THR A 1 722 ? 19.206 6.346 -21.857 1.00 88.50 722 THR A C 1
ATOM 5522 O O . THR A 1 722 ? 20.135 5.957 -21.161 1.00 88.50 722 THR A O 1
ATOM 5525 N N . ILE A 1 723 ? 18.689 5.598 -22.827 1.00 86.12 723 ILE A N 1
ATOM 5526 C CA . ILE A 1 723 ? 19.202 4.313 -23.295 1.00 86.12 723 ILE A CA 1
ATOM 5527 C C . ILE A 1 723 ? 19.927 4.565 -24.616 1.00 86.12 723 ILE A C 1
ATOM 5529 O O . ILE A 1 723 ? 19.353 5.148 -25.544 1.00 86.12 723 ILE A O 1
ATOM 5533 N N . ARG A 1 724 ? 21.182 4.126 -24.683 1.00 76.50 724 ARG A N 1
ATOM 5534 C CA . ARG A 1 724 ? 22.113 4.359 -25.787 1.00 76.50 724 ARG A CA 1
ATOM 5535 C C . ARG A 1 724 ? 22.538 3.074 -26.469 1.00 76.50 724 ARG A C 1
ATOM 5537 O O . ARG A 1 724 ? 22.505 2.011 -25.817 1.00 76.50 724 ARG A O 1
#

Foldseek 3Di:
DPPLLPDDFDDFAKDFAPCCVQPVCLPPVNLVVLLVVLVVLLVVLVVVLVVLVVLLVVLVVLLVVQDDDPDDDDDDDDDDDDDPDPPDFDFPDKAQLQDDDPQFKDFPAADWDSPPSWIKGPDADAWRKMWTPFWAAQWKKKKWKKAFAPDWAQKKKWKWHLDDPCQWTWIWIWGDDDVWIWTFIWTHHRNDIGGDPLRIFTDDDDHPDMKMWMWTCDFQWIWIDIPNHTTHTDGHPDTGDTDIMMITMHRGMMIIRIMTMGHDDDDSVVSVVSSVVSVLVSVLSVLVSQLSVLVSQLSVLLSVLVCCVRVNDDDPCNLVSLQSNQLSVLSSQLSVLVSQLSVLVVQLVVLVVPDDPPDPVSVVSNVVSVVSNVVSVVSNVVSVVSSPDRDRDHDHPDGGRDSMDSNPVVSVVCSCLPPSNLPNLLLVLQVVCCVQQVAGQFNQSVDPDPPGRDGLCVVVSSVLSNVCVVVVNDPVVSNCVVCPDPLSPFAQDPPPPPDDDDPPPDDDPDPDPPPDDDPCCVVCVVCSVSPHGDKFFAQLQCLLLLLCVLLPNADPDPDDAADDLVCSLPHSYRLVRHDDDQVGHNPSNVLQQHDHPVDDRDTDGDDDPVNLVCLLQRLSNLQSLLSNLVVLQDDPPDPDTDDQLSSQQVLCCSQLVDGDDPVRSVVLVVQLVVQLVVLLCCVPDDDDPDRDDHPDDADNRSSSNSSSVSSSVSSSDPSNRIDD

Secondary structure (DSSP, 8-state):
--GGG-PPPPP---EEPPHHHH-GGGSHHHHHHHHHHHHHHHHHHHHHHHHHHHHHHHHHHHHHHHSPPP---------------------SEEE--SS--TTTEEEEES-EEEETTEEEE-S--SSEEEEEEEEPPSSEEEEEEEEE-SSSSS-EEEEEEEEETTTEEEEEEEEE-SS-EEEEEEEEETTEEE--GGGEEEE---TTSEEEEEEEEETTEEEEEETTEEEEEEE-SS-----EEEEEEESS-EEEEEEEEEEPPPPHHHHHHHHHHHHHHHHHHHHHHHHHHHHHHHHHHHHHHHHHHHTS---TTHHHHHHHHHHHHHHHHHHHHHHHHHHHHHHHHHHHHT--TT-HHHHHHHHHHHHHHHHHHHHHHHHHHHHT--------SS----SEE-SHHHHHHHHHT-TT-HHHHHHHHHHHHHHHHSS-SSS-TT--STTSPPPSSHHHHHHHHHHHHHTTS-HHHHHHHHHTSTTTTS-SS-------SS-SS---SS--TTSPPPHHHHH-TT-TT-SSPPPEEPPHHHHHHHHHHTTT--B-------B-GGGGGT--B-GGGB---SS---HHHHHTTPPPTT--S-------HHHHHHHHT-HHHHHHHHHHHHHHTS-SS-SSPPPHHHHHHHHHHHHHSSPPPHHHHHHHHHHHHHHHHHHH-GGGSPPPSS----SSPPPSSHHHHHHHHHHHHHHTSGGGGEE-